Protein AF-A0A953NDB6-F1 (afdb_monomer_lite)

Foldseek 3Di:
DVVVVVVVVVVVVVVVVVVVVPPPPPDDDPDDDDDDDDDDDDPDPPDPDDPVRVVVVVVVVVLCVVQDDPVVDVVPDPPVVVVVVVVVVLVLVCLQPPVVVSVVVVVVVVPPPDDDDDDDDPPDPPPPPPPPDDPDPPPRDCVVVVVVSVVSVVVPPPPVNVVVVVVVLVVVQVVLLVLVVVLLCLQVVVLVVVCVVCVPDCLSPVCVVVLVVLSVVLVVCSVVPPRPPSVSSVVSLVVSVVVCVPRPLLVLLQVLLVQLVVVCCVPPVVQDLVVLVVQLVVCVVVPHDSNVSSNSSNLVSLLSLLLDPPRDLVPDRPDRSVQPNSDSDDLLVSLQVLLVVLCVVCVVLCVLQVNNVVLVVQLVVLVVVDSGNSSSSSSNSVSSSVVSQSVLLVVLVVLLVVLLVVCCVVCLQQHPQLNVQLVVLVVVDGSHDGSVSSVVSSVSSVVSSVQSNLQSVLQVLLVVLLVLLVVVLVVCVVVCVLLVVLSVQSVVLSVVLPPDPDPDDHSVSSNVSSVSSVVSSVVSVVVVVVSVVVVVD

Organism: NCBI:txid547987

Secondary structure (DSSP, 8-state):
-HHHHHHHHHHHHHHHHHHTSSTT--S--S------------------S-HHHHHHHHHHHHHHHTT--HHHHTTTS-HHHHHHHHHHHHHHHHHHS-HHHHHHHHHHHGGGS--------TTSTTTTTS------GGG--THHHHHHHHHHHHS---HHHHHHHHHHHHHHHHHHHHHHHHHHHHHHHHHHHHHHH-TT-HHHHTTHHHHHHHHHHHHHHHHTPPTT-HHHHHHHHHHHHHHIIIIIHHHHHHHHHHHHHHHHHHH-TTS--HHHHHHHHHHHHTT--HHHHHHHHHHHHHHHHHH-TT--TTSPPPPPGGGTTT--S-HHHHHHHHHHHHHHHHHHHHHHTT-HHHHHHHHHHHHHH-SSHHHHHHHHHHHHHHHHHHHHHHHHHHHHHHHHHHHHHTHHHHHHHHHHHHHHHHHH--TTS-HHHHHHHHHHHHHHHHHHHHHHHHHHHHHHHHHHHHHHHHHHHTTHHHHHHHHHHHHHHHHHHH---SSS--HHHHHHHHHHHHHHHHHHHHHHHHHHHHHH-

Radius of gyration: 44.34 Å; chains: 1; bounding box: 124×64×112 Å

Structure (mmCIF, N/CA/C/O backbone):
data_AF-A0A953NDB6-F1
#
_entry.id   AF-A0A953NDB6-F1
#
loop_
_atom_site.group_PDB
_atom_site.id
_atom_site.type_symbol
_atom_site.label_atom_id
_atom_site.label_alt_id
_atom_site.label_comp_id
_atom_site.label_asym_id
_atom_site.label_entity_id
_atom_site.label_seq_id
_atom_site.pdbx_PDB_ins_code
_atom_site.Cartn_x
_atom_site.Cartn_y
_atom_site.Cartn_z
_atom_site.occupancy
_atom_site.B_iso_or_equiv
_atom_site.auth_seq_id
_atom_site.auth_comp_id
_atom_site.auth_asym_id
_atom_site.auth_atom_id
_atom_site.pdbx_PDB_model_num
ATOM 1 N N . MET A 1 1 ? -42.119 -16.408 14.920 1.00 38.34 1 MET A N 1
ATOM 2 C CA . MET A 1 1 ? -40.650 -16.416 14.730 1.00 38.34 1 MET A CA 1
ATOM 3 C C . MET A 1 1 ? -40.195 -16.063 13.305 1.00 38.34 1 MET A C 1
ATOM 5 O O . MET A 1 1 ? -39.396 -15.146 13.161 1.00 38.34 1 MET A O 1
ATOM 9 N N . GLU A 1 2 ? -40.716 -16.663 12.226 1.00 24.97 2 GLU A N 1
ATOM 10 C CA . GLU A 1 2 ? -40.231 -16.367 10.853 1.00 24.97 2 GLU A CA 1
ATOM 11 C C . GLU A 1 2 ? -40.610 -14.960 10.313 1.00 24.97 2 GLU A C 1
ATOM 13 O O . GLU A 1 2 ? -39.849 -14.324 9.577 1.00 24.97 2 GLU A O 1
ATOM 18 N N . LYS A 1 3 ? -41.761 -14.411 10.734 1.00 27.83 3 LYS A N 1
ATOM 19 C CA . LYS A 1 3 ? -42.213 -13.051 10.361 1.00 27.83 3 LYS A CA 1
ATOM 20 C C . LYS A 1 3 ? -41.470 -11.921 11.096 1.00 27.83 3 LYS A C 1
ATOM 22 O O . LYS A 1 3 ? -41.339 -10.828 10.545 1.00 27.83 3 LYS A O 1
ATOM 27 N N . GLU A 1 4 ? -40.929 -12.172 12.289 1.00 29.59 4 GLU A N 1
ATOM 28 C CA . GLU A 1 4 ? -40.107 -11.196 13.028 1.00 29.59 4 GLU A CA 1
ATOM 29 C C . GLU A 1 4 ? -38.696 -11.076 12.452 1.00 29.59 4 GLU A C 1
ATOM 31 O O . GLU A 1 4 ? -38.188 -9.963 12.299 1.00 29.59 4 GLU A O 1
ATOM 36 N N . ASN A 1 5 ? -38.105 -12.192 12.013 1.00 34.34 5 ASN A N 1
ATOM 37 C CA . ASN A 1 5 ? -36.803 -12.178 11.344 1.00 34.34 5 ASN A CA 1
ATOM 38 C C . ASN A 1 5 ? -36.854 -11.487 9.968 1.00 34.34 5 ASN A C 1
ATOM 40 O O . ASN A 1 5 ? -35.923 -10.765 9.605 1.00 34.34 5 ASN A O 1
ATOM 44 N N . LYS A 1 6 ? -37.971 -11.597 9.228 1.00 32.41 6 LYS A N 1
ATOM 45 C CA . LYS A 1 6 ? -38.192 -10.829 7.983 1.00 32.41 6 LYS A CA 1
ATOM 46 C C . LYS A 1 6 ? -38.406 -9.324 8.238 1.00 32.41 6 LYS A C 1
ATOM 48 O O . LYS A 1 6 ? -37.964 -8.509 7.428 1.00 32.41 6 LYS A O 1
ATOM 53 N N . ARG A 1 7 ? -39.012 -8.927 9.370 1.00 30.64 7 ARG A N 1
ATOM 54 C CA . ARG A 1 7 ? -39.170 -7.509 9.769 1.00 30.64 7 ARG A CA 1
ATOM 55 C C . ARG A 1 7 ? -37.863 -6.870 10.263 1.00 30.64 7 ARG A C 1
ATOM 57 O O . ARG A 1 7 ? -37.619 -5.716 9.919 1.00 30.64 7 ARG A O 1
ATOM 64 N N . LYS A 1 8 ? -36.998 -7.600 10.983 1.00 34.91 8 LYS A N 1
ATOM 65 C CA . LYS A 1 8 ? -35.651 -7.118 11.365 1.00 34.91 8 LYS A CA 1
ATOM 66 C C . LYS A 1 8 ? -34.729 -6.948 10.149 1.00 34.91 8 LYS A C 1
ATOM 68 O O . LYS A 1 8 ? -34.120 -5.893 10.004 1.00 34.91 8 LYS A O 1
ATOM 73 N N . LYS A 1 9 ? -34.721 -7.902 9.206 1.00 33.19 9 LYS A N 1
ATOM 74 C CA . LYS A 1 9 ? -33.924 -7.801 7.964 1.00 33.19 9 LYS A CA 1
ATOM 75 C C . LYS A 1 9 ? -34.370 -6.655 7.037 1.00 33.19 9 LYS A C 1
ATOM 77 O O . LYS A 1 9 ? -33.523 -5.992 6.449 1.00 33.19 9 LYS A O 1
ATOM 82 N N . ARG A 1 10 ? -35.677 -6.351 6.955 1.00 31.62 10 ARG A N 1
ATOM 83 C CA . ARG A 1 10 ? -36.190 -5.196 6.181 1.00 31.62 10 ARG A CA 1
ATOM 84 C C . ARG A 1 10 ? -35.874 -3.834 6.814 1.00 31.62 10 ARG A C 1
ATOM 86 O O . ARG A 1 10 ? -35.678 -2.879 6.074 1.00 31.62 10 ARG A O 1
ATOM 93 N N . LYS A 1 11 ? -35.776 -3.736 8.147 1.00 30.70 11 LYS A N 1
ATOM 94 C CA . LYS A 1 11 ? -35.376 -2.493 8.839 1.00 30.70 11 LYS A CA 1
ATOM 95 C C . LYS A 1 11 ? -33.886 -2.167 8.662 1.00 30.70 11 LYS A C 1
ATOM 97 O O . LYS A 1 11 ? -33.550 -1.001 8.512 1.00 30.70 11 LYS A O 1
ATOM 102 N N . ILE A 1 12 ? -33.023 -3.183 8.593 1.00 35.09 12 ILE A N 1
ATOM 103 C CA . ILE A 1 12 ? -31.584 -3.013 8.320 1.00 35.09 12 ILE A CA 1
ATOM 104 C C . ILE A 1 12 ? -31.352 -2.606 6.852 1.00 35.09 12 ILE A C 1
ATOM 106 O O . ILE A 1 12 ? -30.600 -1.675 6.585 1.00 35.09 12 ILE A O 1
ATOM 110 N N . ALA A 1 13 ? -32.080 -3.208 5.903 1.00 30.12 13 ALA A N 1
ATOM 111 C CA . ALA A 1 13 ? -32.010 -2.826 4.488 1.00 30.12 13 ALA A CA 1
ATOM 112 C C . ALA A 1 13 ? -32.523 -1.393 4.211 1.00 30.12 13 ALA A C 1
ATOM 114 O O . ALA A 1 13 ? -31.949 -0.686 3.385 1.00 30.12 13 ALA A O 1
ATOM 115 N N . LEU A 1 14 ? -33.561 -0.931 4.925 1.00 27.41 14 LEU A N 1
ATOM 116 C CA . LEU A 1 14 ? -34.034 0.461 4.840 1.00 27.41 14 LEU A CA 1
ATOM 117 C C . LEU A 1 14 ? -33.092 1.463 5.529 1.00 27.41 14 LEU A C 1
ATOM 119 O O . LEU A 1 14 ? -32.990 2.595 5.065 1.00 27.41 14 LEU A O 1
ATOM 123 N N . GLY A 1 15 ? -32.374 1.058 6.584 1.00 31.06 15 GLY A N 1
ATOM 124 C CA . GLY A 1 15 ? -31.335 1.881 7.217 1.00 31.06 15 GLY A CA 1
ATOM 125 C C . GLY A 1 15 ? -30.129 2.133 6.304 1.00 31.06 15 GLY A C 1
ATOM 126 O O . GLY A 1 15 ? -29.592 3.236 6.286 1.00 31.06 15 GLY A O 1
ATOM 127 N N . ILE A 1 16 ? -29.764 1.150 5.475 1.00 32.59 16 ILE A N 1
ATOM 128 C CA . ILE A 1 16 ? -28.675 1.267 4.489 1.00 32.59 16 ILE A CA 1
ATOM 129 C C . ILE A 1 16 ? -29.092 2.145 3.291 1.00 32.59 16 ILE A C 1
ATOM 131 O O . ILE A 1 16 ? -28.295 2.947 2.812 1.00 32.59 16 ILE A O 1
ATOM 135 N N . LEU A 1 17 ? -30.356 2.078 2.853 1.00 28.00 17 LEU A N 1
ATOM 136 C CA . LEU A 1 17 ? -30.884 2.940 1.780 1.00 28.00 17 LEU A CA 1
ATOM 137 C C . LEU A 1 17 ? -31.090 4.405 2.208 1.00 28.00 17 LEU A C 1
ATOM 139 O O . LEU A 1 17 ? -30.916 5.301 1.387 1.00 28.00 17 LEU A O 1
ATOM 143 N N . LEU A 1 18 ? -31.398 4.675 3.482 1.00 27.11 18 LEU A N 1
ATOM 144 C CA . LEU A 1 18 ? -31.459 6.043 4.026 1.00 27.11 18 LEU A CA 1
ATOM 145 C C . LEU A 1 18 ? -30.066 6.636 4.304 1.00 27.11 18 LEU A C 1
ATOM 147 O O . LEU A 1 18 ? -29.884 7.844 4.162 1.00 27.11 18 LEU A O 1
ATOM 151 N N . GLY A 1 19 ? -29.065 5.797 4.598 1.00 27.72 19 GLY A N 1
ATOM 152 C CA . GLY A 1 19 ? -27.655 6.203 4.657 1.00 27.72 19 GLY A CA 1
ATOM 153 C C . GLY A 1 19 ? -27.080 6.659 3.307 1.00 27.72 19 GLY A C 1
ATOM 154 O O . GLY A 1 19 ? -26.157 7.469 3.276 1.00 27.72 19 GLY A O 1
ATOM 155 N N . LEU A 1 20 ? -27.670 6.219 2.189 1.00 29.00 20 LEU A N 1
ATOM 156 C CA . LEU A 1 20 ? -27.298 6.643 0.832 1.00 29.00 20 LEU A CA 1
ATOM 157 C C . LEU A 1 20 ? -27.888 8.006 0.416 1.00 29.00 20 LEU A C 1
ATOM 159 O O . LEU A 1 20 ? -27.455 8.559 -0.589 1.00 29.00 20 LEU A O 1
ATOM 163 N N . ALA A 1 21 ? -28.819 8.587 1.184 1.00 26.28 21 ALA A N 1
ATOM 164 C CA . ALA A 1 21 ? -29.426 9.889 0.873 1.00 26.28 21 ALA A CA 1
ATOM 165 C C . ALA A 1 21 ? -28.806 11.081 1.637 1.00 26.28 21 ALA A C 1
ATOM 167 O O . ALA A 1 21 ? -29.114 12.226 1.318 1.00 26.28 21 ALA A O 1
ATOM 168 N N . ILE A 1 22 ? -27.936 10.839 2.629 1.00 28.81 22 ILE A N 1
ATOM 169 C CA . ILE A 1 22 ? -27.403 11.889 3.528 1.00 28.81 22 ILE A CA 1
ATOM 170 C C . ILE A 1 22 ? -25.910 12.203 3.273 1.00 28.81 22 ILE A C 1
ATOM 172 O O . ILE A 1 22 ? -25.390 13.200 3.764 1.00 28.81 22 ILE A O 1
ATOM 176 N N . LEU A 1 23 ? -25.214 11.450 2.414 1.00 28.16 23 LEU A N 1
ATOM 177 C CA . LEU A 1 23 ? -23.788 11.673 2.100 1.00 28.16 23 LEU A CA 1
ATOM 178 C C . LEU A 1 23 ? -23.526 12.646 0.928 1.00 28.16 23 LEU A C 1
ATOM 180 O O . LEU A 1 23 ? -22.481 12.589 0.287 1.00 28.16 23 LEU A O 1
ATOM 184 N N . GLY A 1 24 ? -24.456 13.569 0.665 1.00 25.73 24 GLY A N 1
ATOM 185 C CA . GLY A 1 24 ? -24.317 14.618 -0.355 1.00 25.73 24 GLY A CA 1
ATOM 186 C C . GLY A 1 24 ? -23.826 15.983 0.152 1.00 25.73 24 GLY A C 1
ATOM 187 O O . GLY A 1 24 ? -23.678 16.893 -0.656 1.00 25.73 24 GLY A O 1
ATOM 188 N N . THR A 1 25 ? -23.585 16.173 1.456 1.00 27.81 25 THR A N 1
ATOM 189 C CA . THR A 1 25 ? -23.306 17.511 2.030 1.00 27.81 25 THR A CA 1
ATOM 190 C C . THR A 1 25 ? -22.173 17.541 3.059 1.00 27.81 25 THR A C 1
ATOM 192 O O . THR A 1 25 ? -22.262 18.242 4.062 1.00 27.81 25 THR A O 1
ATOM 195 N N . SER A 1 26 ? -21.085 16.804 2.834 1.00 24.72 26 SER A N 1
ATOM 196 C CA . SER A 1 26 ? -19.872 16.918 3.660 1.00 24.72 26 SER A CA 1
ATOM 197 C C . SER A 1 26 ? -18.630 17.217 2.821 1.00 24.72 26 SER A C 1
ATOM 199 O O . SER A 1 26 ? -17.622 16.520 2.889 1.00 24.72 26 SER A O 1
ATOM 201 N N . ALA A 1 27 ? -18.713 18.292 2.042 1.00 25.20 27 ALA A N 1
ATOM 202 C CA . ALA A 1 27 ? -17.580 19.173 1.800 1.00 25.20 27 ALA A CA 1
ATOM 203 C C . ALA A 1 27 ? -17.911 20.500 2.502 1.00 25.20 27 ALA A C 1
ATOM 205 O O . ALA A 1 27 ? -19.039 20.970 2.391 1.00 25.20 27 ALA A O 1
ATOM 206 N N . VAL A 1 28 ? -16.933 21.088 3.200 1.00 25.77 28 VAL A N 1
ATOM 207 C CA . VAL A 1 28 ? -17.012 22.335 3.996 1.00 25.77 28 VAL A CA 1
ATOM 208 C C . VAL A 1 28 ? -17.498 22.172 5.448 1.00 25.77 28 VAL A C 1
ATOM 210 O O . VAL A 1 28 ? -18.576 22.636 5.777 1.00 25.77 28 VAL A O 1
ATOM 213 N N . VAL A 1 29 ? -16.669 21.610 6.343 1.00 25.11 29 VAL A N 1
ATOM 214 C CA . VAL A 1 29 ? -16.473 22.147 7.717 1.00 25.11 29 VAL A CA 1
ATOM 215 C C . VAL A 1 29 ? -15.047 21.809 8.190 1.00 25.11 29 VAL A C 1
ATOM 217 O O . VAL A 1 29 ? -14.819 20.988 9.071 1.00 25.11 29 VAL A O 1
ATOM 220 N N . ALA A 1 30 ? -14.060 22.436 7.557 1.00 24.36 30 ALA A N 1
ATOM 221 C CA . ALA A 1 30 ? -12.743 22.673 8.140 1.00 24.36 30 ALA A CA 1
ATOM 222 C C . ALA A 1 30 ? -12.440 24.153 7.881 1.00 24.36 30 ALA A C 1
ATOM 224 O O . ALA A 1 30 ? -12.002 24.532 6.800 1.00 24.36 30 ALA A O 1
ATOM 225 N N . GLY A 1 31 ? -12.819 24.999 8.837 1.00 23.55 31 GLY A N 1
ATOM 226 C CA . GLY A 1 31 ? -12.724 26.454 8.751 1.00 23.55 31 GLY A CA 1
ATOM 227 C C . GLY A 1 31 ? -13.852 27.116 9.539 1.00 23.55 31 GLY A C 1
ATOM 228 O O . GLY A 1 31 ? -15.002 26.715 9.413 1.00 23.55 31 GLY A O 1
ATOM 229 N N . VAL A 1 32 ? -13.512 28.151 10.307 1.00 22.81 32 VAL A N 1
ATOM 230 C CA . VAL A 1 32 ? -14.380 28.963 11.183 1.00 22.81 32 VAL A CA 1
ATOM 231 C C . VAL A 1 32 ? -14.513 28.457 12.628 1.00 22.81 32 VAL A C 1
ATOM 233 O O . VAL A 1 32 ? -15.589 28.169 13.144 1.00 22.81 32 VAL A O 1
ATOM 236 N N . VAL A 1 33 ? -13.387 28.491 13.340 1.00 23.39 33 VAL A N 1
ATOM 237 C CA . VAL A 1 33 ? -13.370 29.155 14.652 1.00 23.39 33 VAL A CA 1
ATOM 238 C C . VAL A 1 33 ? -13.050 30.633 14.375 1.00 23.39 33 VAL A C 1
ATOM 240 O O . VAL A 1 33 ? -12.212 30.924 13.527 1.00 23.39 33 VAL A O 1
ATOM 243 N N . ILE A 1 34 ? -13.699 31.543 15.110 1.00 25.84 34 ILE A N 1
ATOM 244 C CA . ILE A 1 34 ? -13.543 33.015 15.113 1.00 25.84 34 ILE A CA 1
ATOM 245 C C . ILE A 1 34 ? -14.362 33.782 14.054 1.00 25.84 34 ILE A C 1
ATOM 247 O O . ILE A 1 34 ? -13.874 34.161 12.996 1.00 25.84 34 ILE A O 1
ATOM 251 N N . SER A 1 35 ? -15.594 34.154 14.420 1.00 23.34 35 SER A N 1
ATOM 252 C CA . SER A 1 35 ? -16.012 35.570 14.436 1.00 23.34 35 SER A CA 1
ATOM 253 C C . SER A 1 35 ? -17.308 35.746 15.229 1.00 23.34 35 SER A C 1
ATOM 255 O O . SER A 1 35 ? -18.392 35.321 14.841 1.00 23.34 35 SER A O 1
ATOM 257 N N . LYS A 1 36 ? -17.156 36.361 16.403 1.00 26.02 36 LYS A N 1
ATOM 258 C CA . LYS A 1 36 ? -18.227 36.860 17.264 1.00 26.02 36 LYS A CA 1
ATOM 259 C C . LYS A 1 36 ? -18.655 38.239 16.739 1.00 26.02 36 LYS A C 1
ATOM 261 O O . LYS A 1 36 ? -17.791 39.035 16.395 1.00 26.02 36 LYS A O 1
ATOM 266 N N . LYS A 1 37 ? -19.954 38.522 16.897 1.00 25.31 37 LYS A N 1
ATOM 267 C CA . LYS A 1 37 ? -20.664 39.822 16.933 1.00 25.31 37 LYS A CA 1
ATOM 268 C C . LYS A 1 37 ? -21.312 40.376 15.649 1.00 25.31 37 LYS A C 1
ATOM 270 O O . LYS A 1 37 ? -20.658 40.691 14.671 1.00 25.31 37 LYS A O 1
ATOM 275 N N . GLN A 1 38 ? -22.600 40.680 15.875 1.00 23.41 38 GLN A N 1
ATOM 276 C CA . GLN A 1 38 ? -23.483 41.703 15.295 1.00 23.41 38 GLN A CA 1
ATOM 277 C C . GLN A 1 38 ? -24.269 41.371 14.018 1.00 23.41 38 GLN A C 1
ATOM 279 O O . GLN A 1 38 ? -23.718 41.193 12.944 1.00 23.41 38 GLN A O 1
ATOM 284 N N . GLY A 1 39 ? -25.603 41.410 14.162 1.00 23.02 39 GLY A N 1
ATOM 285 C CA . GLY A 1 39 ? -26.547 41.554 13.052 1.00 23.02 39 GLY A CA 1
ATOM 286 C C . GLY A 1 39 ? -27.911 40.910 13.302 1.00 23.02 39 GLY A C 1
ATOM 287 O O . GLY A 1 39 ? -28.136 39.776 12.902 1.00 23.02 39 GLY A O 1
ATOM 288 N N . LYS A 1 40 ? -28.834 41.639 13.947 1.00 29.45 40 LYS A N 1
ATOM 289 C CA . LYS A 1 40 ? -30.275 41.333 13.977 1.00 29.45 40 LYS A CA 1
ATOM 290 C C . LYS A 1 40 ? -30.812 41.051 12.565 1.00 29.45 40 LYS A C 1
ATOM 292 O O . LYS A 1 40 ? -30.564 41.850 11.665 1.00 29.45 40 LYS A O 1
ATOM 297 N N . LYS A 1 41 ? -31.697 40.059 12.441 1.00 25.75 41 LYS A N 1
ATOM 298 C CA . LYS A 1 41 ? -33.009 40.247 11.801 1.00 25.75 41 LYS A CA 1
ATOM 299 C C . LYS A 1 41 ? -34.007 39.228 12.343 1.00 25.75 41 LYS A C 1
ATOM 301 O O . LYS A 1 41 ? -33.902 38.028 12.112 1.00 25.75 41 LYS A O 1
ATOM 306 N N . GLU A 1 42 ? -34.926 39.779 13.126 1.00 27.47 42 GLU A N 1
ATOM 307 C CA . GLU A 1 42 ? -36.175 39.191 13.582 1.00 27.47 42 GLU A CA 1
ATOM 308 C C . GLU A 1 42 ? -36.993 38.717 12.369 1.00 27.47 42 GLU A C 1
ATOM 310 O O . GLU A 1 42 ? -37.217 39.479 11.429 1.00 27.47 42 GLU A O 1
ATOM 315 N N . ALA A 1 43 ? -37.456 37.468 12.402 1.00 25.50 43 ALA A N 1
ATOM 316 C CA . ALA A 1 43 ? -38.691 37.082 11.738 1.00 25.50 43 ALA A CA 1
ATOM 317 C C . ALA A 1 43 ? -39.740 36.973 12.848 1.00 25.50 43 ALA A C 1
ATOM 319 O O . ALA A 1 43 ? -39.630 36.135 13.740 1.00 25.50 43 ALA A O 1
ATOM 320 N N . GLU A 1 44 ? -40.674 37.916 12.822 1.00 27.34 44 GLU A N 1
ATOM 321 C CA . GLU A 1 44 ? -41.717 38.181 13.806 1.00 27.34 44 GLU A CA 1
ATOM 322 C C . GLU A 1 44 ? -42.529 36.926 14.179 1.00 27.34 44 GLU A C 1
ATOM 324 O O . GLU A 1 44 ? -43.463 36.526 13.482 1.00 27.34 44 GLU A O 1
ATOM 329 N N . GLU A 1 45 ? -42.252 36.352 15.351 1.00 27.53 45 GLU A N 1
ATOM 330 C CA . GLU A 1 45 ? -43.313 35.759 16.160 1.00 27.53 45 GLU A CA 1
ATOM 331 C C . GLU A 1 45 ? -44.123 36.921 16.744 1.00 27.53 45 GLU A C 1
ATOM 333 O O . GLU A 1 45 ? -43.646 37.645 17.617 1.00 27.53 45 GLU A O 1
ATOM 338 N N . LYS A 1 46 ? -45.354 37.126 16.265 1.00 29.58 46 LYS A N 1
ATOM 339 C CA . LYS A 1 46 ? -46.313 37.997 16.954 1.00 29.58 46 LYS A CA 1
ATOM 340 C C . LYS A 1 46 ? -46.546 37.442 18.363 1.00 29.58 46 LYS A C 1
ATOM 342 O O . LYS A 1 46 ? -47.266 36.460 18.543 1.00 29.58 46 LYS A O 1
ATOM 347 N N . GLU A 1 47 ? -45.908 38.068 19.348 1.00 32.16 47 GLU A N 1
ATOM 348 C CA . GLU A 1 47 ? -46.096 37.811 20.772 1.00 32.16 47 GLU A CA 1
ATOM 349 C C . GLU A 1 47 ? -47.547 38.098 21.169 1.00 32.16 47 GLU A C 1
ATOM 351 O O . GLU A 1 47 ? -47.994 39.240 21.199 1.00 32.16 47 GLU A O 1
ATOM 356 N N . LEU A 1 48 ? -48.284 37.040 21.502 1.00 37.19 48 LEU A N 1
ATOM 357 C CA . LEU A 1 48 ? -49.663 37.101 22.000 1.00 37.19 48 LEU A CA 1
ATOM 358 C C . LEU A 1 48 ? -49.748 37.029 23.536 1.00 37.19 48 LEU A C 1
ATOM 360 O O . LEU A 1 48 ? -50.773 36.630 24.074 1.00 37.19 48 LEU A O 1
ATOM 364 N N . THR A 1 49 ? -48.683 37.381 24.262 1.00 40.75 49 THR A N 1
ATOM 365 C CA . THR A 1 49 ? -48.673 37.324 25.737 1.00 40.75 49 THR A CA 1
ATOM 366 C C . THR A 1 49 ? -47.788 38.409 26.339 1.00 40.75 49 THR A C 1
ATOM 368 O O . THR A 1 49 ? -46.604 38.491 26.006 1.00 40.75 49 THR A O 1
ATOM 371 N N . THR A 1 50 ? -48.342 39.186 27.266 1.00 42.50 50 THR A N 1
ATOM 372 C CA . THR A 1 50 ? -47.638 40.178 28.089 1.00 42.50 50 THR A CA 1
ATOM 373 C C . THR A 1 50 ? -46.585 39.520 29.004 1.00 42.50 50 THR A C 1
ATOM 375 O O . THR A 1 50 ? -46.681 38.329 29.316 1.00 42.50 50 THR A O 1
ATOM 378 N N . PRO A 1 51 ? -45.572 40.265 29.492 1.00 40.09 51 PRO A N 1
ATOM 379 C CA . PRO A 1 51 ? -44.517 39.718 30.354 1.00 40.09 51 PRO A CA 1
ATOM 380 C C . PRO A 1 51 ? -45.042 38.995 31.604 1.00 40.09 51 PRO A C 1
ATOM 382 O O . PRO A 1 51 ? -44.567 37.907 31.923 1.00 40.09 51 PRO A O 1
ATOM 385 N N . LYS A 1 52 ? -46.093 39.529 32.245 1.00 40.19 52 LYS A N 1
ATOM 386 C CA . LYS A 1 52 ? -46.759 38.893 33.397 1.00 40.19 52 LYS A CA 1
ATOM 387 C C . LYS A 1 52 ? -47.446 37.571 33.036 1.00 40.19 52 LYS A C 1
ATOM 389 O O . LYS A 1 52 ? -47.460 36.648 33.844 1.00 40.19 52 LYS A O 1
ATOM 394 N N . GLU A 1 53 ? -47.983 37.449 31.822 1.00 41.84 53 GLU A N 1
ATOM 395 C CA . GLU A 1 53 ? -48.588 36.204 31.330 1.00 41.84 53 GLU A CA 1
ATOM 396 C C . GLU A 1 53 ? -47.524 35.150 31.023 1.00 41.84 53 GLU A C 1
ATOM 398 O O . GLU A 1 53 ? -47.720 33.982 31.345 1.00 41.84 53 GLU A O 1
ATOM 403 N N . LYS A 1 54 ? -46.362 35.541 30.483 1.00 44.34 54 LYS A N 1
ATOM 404 C CA . LYS A 1 54 ? -45.224 34.619 30.325 1.00 44.34 54 LYS A CA 1
ATOM 405 C C . LYS A 1 54 ? -44.709 34.119 31.671 1.00 44.34 54 LYS A C 1
ATOM 407 O O . LYS A 1 54 ? -44.345 32.950 31.776 1.00 44.34 54 LYS A O 1
ATOM 412 N N . GLU A 1 55 ? -44.709 34.973 32.687 1.00 44.78 55 GLU A N 1
ATOM 413 C CA . GLU A 1 55 ? -44.232 34.649 34.031 1.00 44.78 55 GLU A CA 1
ATOM 414 C C . GLU A 1 55 ? -45.188 33.695 34.765 1.00 44.78 55 GLU A C 1
ATOM 416 O O . GLU A 1 55 ? -44.755 32.642 35.232 1.00 44.78 55 GLU A O 1
ATOM 421 N N . ALA A 1 56 ? -46.500 33.962 34.737 1.00 44.06 56 ALA A N 1
ATOM 422 C CA . ALA A 1 56 ? -47.514 33.060 35.293 1.00 44.06 56 ALA A CA 1
ATOM 423 C C . ALA A 1 56 ? -47.568 31.709 34.552 1.00 44.06 56 ALA A C 1
ATOM 425 O O . ALA A 1 56 ? -47.686 30.650 35.167 1.00 44.06 56 ALA A O 1
ATOM 426 N N . LEU A 1 57 ? -47.433 31.715 33.222 1.00 46.00 57 LEU A N 1
ATOM 427 C CA . LEU A 1 57 ? -47.469 30.504 32.395 1.00 46.00 57 LEU A CA 1
ATOM 428 C C . LEU A 1 57 ? -46.179 29.682 32.544 1.00 46.00 57 LEU A C 1
ATOM 430 O O . LEU A 1 57 ? -46.221 28.453 32.461 1.00 46.00 57 LEU A O 1
ATOM 434 N N . LYS A 1 58 ? -45.047 30.337 32.826 1.00 48.62 58 LYS A N 1
ATOM 435 C CA . LYS A 1 58 ? -43.797 29.689 33.239 1.00 48.62 58 LYS A CA 1
ATOM 436 C C . LYS A 1 58 ? -43.932 29.080 34.633 1.00 48.62 58 LYS A C 1
ATOM 438 O O . LYS A 1 58 ? -43.631 27.906 34.788 1.00 48.62 58 LYS A O 1
ATOM 443 N N . GLU A 1 59 ? -44.489 29.801 35.604 1.00 46.94 59 GLU A N 1
ATOM 444 C CA . GLU A 1 59 ? -44.693 29.283 36.963 1.00 46.94 59 GLU A CA 1
ATOM 445 C C . GLU A 1 59 ? -45.659 28.081 36.991 1.00 46.94 59 GLU A C 1
ATOM 447 O O . GLU A 1 59 ? -45.408 27.089 37.680 1.00 46.94 59 GLU A O 1
ATOM 452 N N . ILE A 1 60 ? -46.731 28.117 36.189 1.00 47.59 60 ILE A N 1
ATOM 453 C CA . ILE A 1 60 ? -47.667 26.995 36.013 1.00 47.59 60 ILE A CA 1
ATOM 454 C C . ILE A 1 60 ? -46.975 25.815 35.318 1.00 47.59 60 ILE A C 1
ATOM 456 O O . ILE A 1 60 ? -47.095 24.684 35.786 1.00 47.59 60 ILE A O 1
ATOM 460 N N . LYS A 1 61 ? -46.206 26.050 34.244 1.00 49.25 61 LYS A N 1
ATOM 461 C CA . LYS A 1 61 ? -45.439 24.991 33.563 1.00 49.25 61 LYS A CA 1
ATOM 462 C C . LYS A 1 61 ? -44.383 24.363 34.462 1.00 49.25 61 LYS A C 1
ATOM 464 O O . LYS A 1 61 ? -44.239 23.146 34.434 1.00 49.25 61 LYS A O 1
ATOM 469 N N . ASP A 1 62 ? -43.687 25.157 35.264 1.00 48.62 62 ASP A N 1
ATOM 470 C CA . ASP A 1 62 ? -42.647 24.685 36.177 1.00 48.62 62 ASP A CA 1
ATOM 471 C C . ASP A 1 62 ? -43.255 23.889 37.340 1.00 48.62 62 ASP A C 1
ATOM 473 O O . ASP A 1 62 ? -42.705 22.864 37.746 1.00 48.62 62 ASP A O 1
ATOM 477 N N . LYS A 1 63 ? -44.436 24.288 37.834 1.00 47.59 63 LYS A N 1
ATOM 478 C CA . LYS A 1 63 ? -45.201 23.497 38.810 1.00 47.59 63 LYS A CA 1
ATOM 479 C C . LYS A 1 63 ? -45.740 22.198 38.202 1.00 47.59 63 LYS A C 1
ATOM 481 O O . LYS A 1 63 ? -45.662 21.173 38.868 1.00 47.59 63 LYS A O 1
ATOM 486 N N . ILE A 1 64 ? -46.203 22.202 36.947 1.00 44.78 64 ILE A N 1
ATOM 487 C CA . ILE A 1 64 ? -46.635 20.984 36.236 1.00 44.78 64 ILE A CA 1
ATOM 488 C C . ILE A 1 64 ? -45.444 20.048 35.977 1.00 44.78 64 ILE A C 1
ATOM 490 O O . ILE A 1 64 ? -45.553 18.863 36.262 1.00 44.78 64 ILE A O 1
ATOM 494 N N . LYS A 1 65 ? -44.283 20.556 35.537 1.00 46.34 65 LYS A N 1
ATOM 495 C CA . LYS A 1 65 ? -43.057 19.759 35.316 1.00 46.34 65 LYS A CA 1
ATOM 496 C C . LYS A 1 65 ? -42.509 19.114 36.589 1.00 46.34 65 LYS A C 1
ATOM 498 O O . LYS A 1 65 ? -41.912 18.049 36.523 1.00 46.34 65 LYS A O 1
ATOM 503 N N . LYS A 1 66 ? -42.700 19.750 37.750 1.00 47.03 66 LYS A N 1
ATOM 504 C CA . LYS A 1 66 ? -42.337 19.168 39.055 1.00 47.03 66 LYS A CA 1
ATOM 505 C C . LYS A 1 66 ? -43.253 18.014 39.481 1.00 47.03 66 LYS A C 1
ATOM 507 O O . LYS A 1 66 ? -42.902 17.293 40.407 1.00 47.03 66 LYS A O 1
ATOM 512 N N . ILE A 1 67 ? -44.420 17.876 38.852 1.00 41.81 67 ILE A N 1
ATOM 513 C CA . ILE A 1 67 ? -45.481 16.935 39.238 1.00 41.81 67 ILE A CA 1
ATOM 514 C C . ILE A 1 67 ? -45.679 15.837 38.180 1.00 41.81 67 ILE A C 1
ATOM 516 O O . ILE A 1 67 ? -46.045 14.719 38.526 1.00 41.81 67 ILE A O 1
ATOM 520 N N . TYR A 1 68 ? -45.432 16.145 36.908 1.00 40.88 68 TYR A N 1
ATOM 521 C CA . TYR A 1 68 ? -45.669 15.277 35.761 1.00 40.88 68 TYR A CA 1
ATOM 522 C C . TYR A 1 68 ? -44.451 15.318 34.835 1.00 40.88 68 TYR A C 1
ATOM 524 O O . TYR A 1 68 ? -44.125 16.371 34.274 1.00 40.88 68 TYR A O 1
ATOM 532 N N . ASP A 1 69 ? -43.797 14.168 34.675 1.00 47.72 69 ASP A N 1
ATOM 533 C CA . ASP A 1 69 ? -42.724 13.980 33.704 1.00 47.72 69 ASP A CA 1
ATOM 534 C C . ASP A 1 69 ? -43.265 13.139 32.532 1.00 47.72 69 ASP A C 1
ATOM 536 O O . ASP A 1 69 ? -43.450 11.927 32.665 1.00 47.72 69 ASP A O 1
ATOM 540 N N . PRO A 1 70 ? -43.557 13.762 31.376 1.00 45.00 70 PRO A N 1
ATOM 541 C CA . PRO A 1 70 ? -44.177 13.086 30.241 1.00 45.00 70 PRO A CA 1
ATOM 542 C C . PRO A 1 70 ? -43.334 11.963 29.630 1.00 45.00 70 PRO A C 1
ATOM 544 O O . PRO A 1 70 ? -43.898 11.167 28.874 1.00 45.00 70 PRO A O 1
ATOM 547 N N . GLU A 1 71 ? -42.023 11.914 29.889 1.00 43.84 71 GLU A N 1
ATOM 548 C CA . GLU A 1 71 ? -41.175 10.802 29.443 1.00 43.84 71 GLU A CA 1
ATOM 549 C C . GLU A 1 71 ? -41.306 9.590 30.371 1.00 43.84 71 GLU A C 1
ATOM 551 O O . GLU A 1 71 ? -41.332 8.463 29.887 1.00 43.84 71 GLU A O 1
ATOM 556 N N . VAL A 1 72 ? -41.529 9.816 31.670 1.00 42.97 72 VAL A N 1
ATOM 557 C CA . VAL A 1 72 ? -41.744 8.760 32.676 1.00 42.97 72 VAL A CA 1
ATOM 558 C C . VAL A 1 72 ? -43.184 8.226 32.640 1.00 42.97 72 VAL A C 1
ATOM 560 O O . VAL A 1 72 ? -43.415 7.026 32.769 1.00 42.97 72 VAL A O 1
ATOM 563 N N . ASP A 1 73 ? -44.178 9.088 32.409 1.00 40.28 73 ASP A N 1
ATOM 564 C CA . ASP A 1 73 ? -45.597 8.704 32.447 1.00 40.28 73 ASP A CA 1
ATOM 565 C C . ASP A 1 73 ? -46.071 7.887 31.228 1.00 40.28 73 ASP A C 1
ATOM 567 O O . ASP A 1 73 ? -47.092 7.204 31.319 1.00 40.28 73 ASP A O 1
ATOM 571 N N . LYS A 1 74 ? -45.341 7.910 30.099 1.00 44.88 74 LYS A N 1
ATOM 572 C CA . LYS A 1 74 ? -45.656 7.112 28.893 1.00 44.88 74 LYS A CA 1
ATOM 573 C C . LYS A 1 74 ? -45.416 5.610 29.055 1.00 44.88 74 LYS A C 1
ATOM 575 O O . LYS A 1 74 ? -45.985 4.844 28.282 1.00 44.88 74 LYS A O 1
ATOM 580 N N . GLU A 1 75 ? -44.599 5.199 30.022 1.00 41.31 75 GLU A N 1
ATOM 581 C CA . GLU A 1 75 ? -44.208 3.793 30.205 1.00 41.31 75 GLU A CA 1
ATOM 582 C C . GLU A 1 75 ? -44.892 3.113 31.407 1.00 41.31 75 GLU A C 1
ATOM 584 O O . GLU A 1 75 ? -44.792 1.899 31.550 1.00 41.31 75 GLU A O 1
ATOM 589 N N . VAL A 1 76 ? -45.622 3.859 32.252 1.00 38.22 76 VAL A N 1
ATOM 590 C CA . VAL A 1 76 ? -46.140 3.350 33.545 1.00 38.22 76 VAL A CA 1
ATOM 591 C C . VAL A 1 76 ? -47.676 3.339 33.644 1.00 38.22 76 VAL A C 1
ATOM 593 O O . VAL A 1 76 ? -48.237 2.600 34.450 1.00 38.22 76 VAL A O 1
ATOM 596 N N . LYS A 1 77 ? -48.396 4.116 32.826 1.00 42.44 77 LYS A N 1
ATOM 597 C CA . LYS A 1 77 ? -49.866 4.246 32.886 1.00 42.44 77 LYS A CA 1
ATOM 598 C C . LYS A 1 77 ? -50.498 3.776 31.577 1.00 42.44 77 LYS A C 1
ATOM 600 O O . LYS A 1 77 ? -49.945 4.027 30.510 1.00 42.44 77 LYS A O 1
ATOM 605 N N . ASN A 1 78 ? -51.658 3.110 31.625 1.00 42.97 78 ASN A N 1
ATOM 606 C CA . ASN A 1 78 ? -52.336 2.736 30.377 1.00 42.97 78 ASN A CA 1
ATOM 607 C C . ASN A 1 78 ? -52.781 4.003 29.616 1.00 42.97 78 ASN A C 1
ATOM 609 O O . ASN A 1 78 ? -52.942 5.074 30.212 1.00 42.97 78 ASN A O 1
ATOM 613 N N . GLU A 1 79 ? -52.994 3.894 28.303 1.00 42.47 79 GLU A N 1
ATOM 614 C CA . GLU A 1 79 ? -53.367 5.044 27.466 1.00 42.47 79 GLU A CA 1
ATOM 615 C C . GLU A 1 79 ? -54.582 5.811 28.007 1.00 42.47 79 GLU A C 1
ATOM 617 O O . GLU A 1 79 ? -54.608 7.037 27.910 1.00 42.47 79 GLU A O 1
ATOM 622 N N . ASN A 1 80 ? -55.537 5.128 28.649 1.00 43.62 80 ASN A N 1
ATOM 623 C CA . ASN A 1 80 ? -56.711 5.756 29.252 1.00 43.62 80 ASN A CA 1
ATOM 624 C C . ASN A 1 80 ? -56.357 6.585 30.491 1.00 43.62 80 ASN A C 1
ATOM 626 O O . ASN A 1 80 ? -56.882 7.677 30.623 1.00 43.62 80 ASN A O 1
ATOM 630 N N . GLN A 1 81 ? -55.438 6.150 31.356 1.00 45.22 81 GLN A N 1
ATOM 631 C CA . GLN A 1 81 ? -54.992 6.919 32.529 1.00 45.22 81 GLN A CA 1
ATOM 632 C C . GLN A 1 81 ? -54.138 8.135 32.141 1.00 45.22 81 GLN A C 1
ATOM 634 O O . GLN A 1 81 ? -54.265 9.202 32.742 1.00 45.22 81 GLN A O 1
ATOM 639 N N . ILE A 1 82 ? -53.293 8.001 31.113 1.00 45.06 82 ILE A N 1
ATOM 640 C CA . ILE A 1 82 ? -52.538 9.130 30.541 1.00 45.06 82 ILE A CA 1
ATOM 641 C C . ILE A 1 82 ? -53.500 10.124 29.889 1.00 45.06 82 ILE A C 1
ATOM 643 O O . ILE A 1 82 ? -53.324 11.335 30.024 1.00 45.06 82 ILE A O 1
ATOM 647 N N . LYS A 1 83 ? -54.514 9.617 29.183 1.00 48.28 83 LYS A N 1
ATOM 648 C CA . LYS A 1 83 ? -55.570 10.423 28.576 1.00 48.28 83 LYS A CA 1
ATOM 649 C C . LYS A 1 83 ? -56.390 11.148 29.639 1.00 48.28 83 LYS A C 1
ATOM 651 O O . LYS A 1 83 ? -56.571 12.343 29.490 1.00 48.28 83 LYS A O 1
ATOM 656 N N . ASP A 1 84 ? -56.750 10.493 30.738 1.00 48.94 84 ASP A N 1
ATOM 657 C CA . ASP A 1 84 ? -57.519 11.079 31.843 1.00 48.94 84 ASP A CA 1
ATOM 658 C C . ASP A 1 84 ? -56.742 12.196 32.563 1.00 48.94 84 ASP A C 1
ATOM 660 O O . ASP A 1 84 ? -57.283 13.253 32.880 1.00 48.94 84 ASP A O 1
ATOM 664 N N . ILE A 1 85 ? -55.437 11.997 32.786 1.00 49.56 85 ILE A N 1
ATOM 665 C CA . ILE A 1 85 ? -54.551 13.019 33.366 1.00 49.56 85 ILE A CA 1
ATOM 666 C C . ILE A 1 85 ? -54.363 14.183 32.390 1.00 49.56 85 ILE A C 1
ATOM 668 O O . ILE A 1 85 ? -54.431 15.340 32.802 1.00 49.56 85 ILE A O 1
ATOM 672 N N . LYS A 1 86 ? -54.155 13.903 31.097 1.00 51.03 86 LYS A N 1
ATOM 673 C CA . LYS A 1 86 ? -54.054 14.944 30.065 1.00 51.03 86 LYS A CA 1
ATOM 674 C C . LYS A 1 86 ? -55.359 15.705 29.888 1.00 51.03 86 LYS A C 1
ATOM 676 O O . LYS A 1 86 ? -55.303 16.915 29.753 1.00 51.03 86 LYS A O 1
ATOM 681 N N . GLU A 1 87 ? -56.504 15.034 29.930 1.00 52.72 87 GLU A N 1
ATOM 682 C CA . GLU A 1 87 ? -57.826 15.654 29.840 1.00 52.72 87 GLU A CA 1
ATOM 683 C C . GLU A 1 87 ? -58.096 16.528 31.062 1.00 52.72 87 GLU A C 1
ATOM 685 O O . GLU A 1 87 ? -58.493 17.670 30.882 1.00 52.72 87 GLU A O 1
ATOM 690 N N . LYS A 1 88 ? -57.750 16.085 32.277 1.00 50.12 88 LYS A N 1
ATOM 691 C CA . LYS A 1 88 ? -57.837 16.915 33.493 1.00 50.12 88 LYS A CA 1
ATOM 692 C C . LYS A 1 88 ? -56.893 18.121 33.456 1.00 50.12 88 LYS A C 1
ATOM 694 O O . LYS A 1 88 ? -57.261 19.201 33.908 1.00 50.12 88 LYS A O 1
ATOM 699 N N . ILE A 1 89 ? -55.684 17.969 32.911 1.00 49.97 89 ILE A N 1
ATOM 700 C CA . ILE A 1 89 ? -54.746 19.088 32.710 1.00 49.97 89 ILE A CA 1
ATOM 701 C C . ILE A 1 89 ? -55.275 20.050 31.635 1.00 49.97 89 ILE A C 1
ATOM 703 O O . ILE A 1 89 ? -55.237 21.261 31.834 1.00 49.97 89 ILE A O 1
ATOM 707 N N . ASP A 1 90 ? -55.788 19.532 30.520 1.00 49.25 90 ASP A N 1
ATOM 708 C CA . ASP A 1 90 ? -56.349 20.317 29.418 1.00 49.25 90 ASP A CA 1
ATOM 709 C C . ASP A 1 90 ? -57.640 21.043 29.836 1.00 49.25 90 ASP A C 1
ATOM 711 O O . ASP A 1 90 ? -57.849 22.185 29.437 1.00 49.25 90 ASP A O 1
ATOM 715 N N . GLU A 1 91 ? -58.475 20.430 30.676 1.00 50.69 91 GLU A N 1
ATOM 716 C CA . GLU A 1 91 ? -59.694 21.012 31.248 1.00 50.69 91 GLU A CA 1
ATOM 717 C C . GLU A 1 91 ? -59.349 22.190 32.171 1.00 50.69 91 GLU A C 1
ATOM 719 O O . GLU A 1 91 ? -59.867 23.291 31.978 1.00 50.69 91 GLU A O 1
ATOM 724 N N . VAL A 1 92 ? -58.360 22.008 33.058 1.00 47.41 92 VAL A N 1
ATOM 725 C CA . VAL A 1 92 ? -57.795 23.072 33.908 1.00 47.41 92 VAL A CA 1
ATOM 726 C C . VAL A 1 92 ? -57.185 24.199 33.071 1.00 47.41 92 VAL A C 1
ATOM 728 O O . VAL A 1 92 ? -57.359 25.373 33.390 1.00 47.41 92 VAL A O 1
ATOM 731 N N . LEU A 1 93 ? -56.489 23.879 31.977 1.00 44.62 93 LEU A N 1
ATOM 732 C CA . LEU A 1 93 ? -55.938 24.891 31.073 1.00 44.62 93 LEU A CA 1
ATOM 733 C C . LEU A 1 93 ? -57.027 25.602 30.247 1.00 44.62 93 LEU A C 1
ATOM 735 O O . LEU A 1 93 ? -56.831 26.766 29.899 1.00 44.62 93 LEU A O 1
ATOM 739 N N . SER A 1 94 ? -58.162 24.954 29.961 1.00 42.84 94 SER A N 1
ATOM 740 C CA . SER A 1 94 ? -59.301 25.546 29.233 1.00 42.84 94 SER A CA 1
ATOM 741 C C . SER A 1 94 ? -60.207 26.427 30.104 1.00 42.84 94 SER A C 1
ATOM 743 O O . SER A 1 94 ? -60.878 27.319 29.584 1.00 42.84 94 SER A O 1
ATOM 745 N N . ASP A 1 95 ? -60.201 26.202 31.419 1.00 42.22 95 ASP A N 1
ATOM 746 C CA . ASP A 1 95 ? -60.850 27.076 32.402 1.00 42.22 95 ASP A CA 1
ATOM 747 C C . ASP A 1 95 ? -59.997 28.323 32.701 1.00 42.22 95 ASP A C 1
ATOM 749 O O . ASP A 1 95 ? -60.531 29.383 33.024 1.00 42.22 95 ASP A O 1
ATOM 753 N N . VAL A 1 96 ? -58.668 28.227 32.547 1.00 39.50 96 VAL A N 1
ATOM 754 C CA . VAL A 1 96 ? -57.719 29.342 32.743 1.00 39.50 96 VAL A CA 1
ATOM 755 C C . VAL A 1 96 ? -57.541 30.192 31.476 1.00 39.50 96 VAL A C 1
ATOM 757 O O . VAL A 1 96 ? -57.354 31.405 31.572 1.00 39.50 96 VAL A O 1
ATOM 760 N N . PHE A 1 97 ? -57.628 29.594 30.284 1.00 37.50 97 PHE A N 1
ATOM 761 C CA . PHE A 1 97 ? -57.544 30.292 28.997 1.00 37.50 97 PHE A CA 1
ATOM 762 C C . PHE A 1 97 ? -58.819 30.050 28.195 1.00 37.50 97 PHE A C 1
ATOM 764 O O . PHE A 1 97 ? -59.162 28.900 27.948 1.00 37.50 97 PHE A O 1
ATOM 771 N N . SER A 1 98 ? -59.498 31.121 27.754 1.00 46.50 98 SER A N 1
ATOM 772 C CA . SER A 1 98 ? -60.804 31.017 27.080 1.00 46.50 98 SER A CA 1
ATOM 773 C C . SER A 1 98 ? -60.842 29.877 26.045 1.00 46.50 98 SER A C 1
ATOM 775 O O . SER A 1 98 ? -59.939 29.750 25.210 1.00 46.50 98 SER A O 1
ATOM 777 N N . LYS A 1 99 ? -61.902 29.050 26.089 1.00 40.31 99 LYS A N 1
ATOM 778 C CA . LYS A 1 99 ? -62.087 27.824 25.274 1.00 40.31 99 LYS A CA 1
ATOM 779 C C . LYS A 1 99 ? -61.724 27.978 23.785 1.00 40.31 99 LYS A C 1
ATOM 781 O O . LYS A 1 99 ? -61.321 27.008 23.141 1.00 40.31 99 LYS A O 1
ATOM 786 N N . LYS A 1 100 ? -61.828 29.195 23.241 1.00 37.12 100 LYS A N 1
ATOM 787 C CA . LYS A 1 100 ? -61.509 29.558 21.851 1.00 37.12 100 LYS A CA 1
ATOM 788 C C . LYS A 1 100 ? -60.008 29.470 21.520 1.00 37.12 100 LYS A C 1
ATOM 790 O O . LYS A 1 100 ? -59.655 28.978 20.450 1.00 37.12 100 LYS A O 1
ATOM 795 N N . TRP A 1 101 ? -59.122 29.876 22.435 1.00 38.94 101 TRP A N 1
ATOM 796 C CA . TRP A 1 101 ? -57.665 29.840 22.225 1.00 38.94 101 TRP A CA 1
ATOM 797 C C . TRP A 1 101 ? -57.121 28.402 22.247 1.00 38.94 101 TRP A C 1
ATOM 799 O O . TRP A 1 101 ? -56.232 28.034 21.476 1.00 38.94 101 TRP A O 1
ATOM 809 N N . PHE A 1 102 ? -57.721 27.551 23.083 1.00 38.12 102 PHE A N 1
ATOM 810 C CA . PHE A 1 102 ? -57.332 26.148 23.217 1.00 38.12 102 PHE A CA 1
ATOM 811 C C . PHE A 1 102 ? -57.721 25.309 21.986 1.00 38.12 102 PHE A C 1
ATOM 813 O O . PHE A 1 102 ? -56.919 24.508 21.496 1.00 38.12 102 PHE A O 1
ATOM 820 N N . TRP A 1 103 ? -58.907 25.552 21.415 1.00 37.75 103 TRP A N 1
ATOM 821 C CA . TRP A 1 103 ? -59.355 24.905 20.173 1.00 37.75 103 TRP A CA 1
ATOM 822 C C . TRP A 1 103 ? -58.457 25.235 18.972 1.00 37.75 103 TRP A C 1
ATOM 824 O O . TRP A 1 103 ? -58.124 24.350 18.179 1.00 37.75 103 TRP A O 1
ATOM 834 N N . TRP A 1 104 ? -57.985 26.481 18.873 1.00 37.50 104 TRP A N 1
ATOM 835 C CA . TRP A 1 104 ? -57.068 26.909 17.812 1.00 37.50 104 TRP A CA 1
ATOM 836 C C . TRP A 1 104 ? -55.709 26.184 17.877 1.00 37.50 104 TRP A C 1
ATOM 838 O O . TRP A 1 104 ? -55.163 25.771 16.849 1.00 37.50 104 TRP A O 1
ATOM 848 N N . ARG A 1 105 ? -55.191 25.928 19.086 1.00 37.47 105 ARG A N 1
ATOM 849 C CA . ARG A 1 105 ? -53.921 25.211 19.303 1.00 37.47 105 ARG A CA 1
ATOM 850 C C . ARG A 1 105 ? -54.025 23.693 19.089 1.00 37.47 105 ARG A C 1
ATOM 852 O O . ARG A 1 105 ? -53.055 23.059 18.673 1.00 37.47 105 ARG A O 1
ATOM 859 N N . ARG A 1 106 ? -55.198 23.104 19.354 1.00 38.56 106 ARG A N 1
ATOM 860 C CA . ARG A 1 106 ? -55.476 21.673 19.120 1.00 38.56 106 ARG A CA 1
ATOM 861 C C . ARG A 1 106 ? -55.614 21.365 17.623 1.00 38.56 106 ARG A C 1
ATOM 863 O O . ARG A 1 106 ? -55.044 20.381 17.158 1.00 38.56 106 ARG A O 1
ATOM 870 N N . ASN A 1 107 ? -56.262 22.250 16.859 1.00 38.25 107 ASN A N 1
ATOM 871 C CA . ASN A 1 107 ? -56.412 22.095 15.405 1.00 38.25 107 ASN A CA 1
ATOM 872 C C . ASN A 1 107 ? -55.104 22.318 14.625 1.00 38.25 107 ASN A C 1
ATOM 874 O O . ASN A 1 107 ? -54.869 21.638 13.631 1.00 38.25 107 ASN A O 1
ATOM 878 N N . THR A 1 108 ? -54.213 23.202 15.086 1.00 37.53 108 THR A N 1
ATOM 879 C CA . THR A 1 108 ? -52.914 23.460 14.425 1.00 37.53 108 THR A CA 1
ATOM 880 C C . THR A 1 108 ? -51.870 22.357 14.645 1.00 37.53 108 THR A C 1
ATOM 882 O O . THR A 1 108 ? -50.976 22.192 13.818 1.00 37.53 108 THR A O 1
ATOM 885 N N . ARG A 1 109 ? -51.984 21.549 15.711 1.00 34.50 109 ARG A N 1
ATOM 886 C CA . ARG A 1 109 ? -51.105 20.381 15.943 1.00 34.50 109 ARG A CA 1
ATOM 887 C C . ARG A 1 109 ? -51.519 19.117 15.185 1.00 34.50 109 ARG A C 1
ATOM 889 O O . ARG A 1 109 ? -50.678 18.252 14.971 1.00 34.50 109 ARG A O 1
ATOM 896 N N . MET A 1 110 ? -52.777 19.003 14.763 1.00 29.55 110 MET A N 1
ATOM 897 C CA . MET A 1 110 ? -53.268 17.830 14.022 1.00 29.55 110 MET A CA 1
ATOM 898 C C . MET A 1 110 ? -52.871 17.839 12.534 1.00 29.55 110 MET A C 1
ATOM 900 O O . MET A 1 110 ? -52.962 16.810 11.875 1.00 29.55 110 MET A O 1
ATOM 904 N N . THR A 1 111 ? -52.384 18.959 11.988 1.00 34.69 111 THR A N 1
ATOM 905 C CA . THR A 1 111 ? -52.014 19.077 10.564 1.00 34.69 111 THR A CA 1
ATOM 906 C C . THR A 1 111 ? -50.567 18.682 10.230 1.00 34.69 111 THR A C 1
ATOM 908 O O . THR A 1 111 ? -50.225 18.637 9.052 1.00 34.69 111 THR A O 1
ATOM 911 N N . SER A 1 112 ? -49.707 18.368 11.210 1.00 30.94 112 SER A N 1
ATOM 912 C CA . SER A 1 112 ? -48.280 18.049 10.979 1.00 30.94 112 SER A CA 1
ATOM 913 C C . SER A 1 112 ? -47.925 16.552 10.998 1.00 30.94 112 SER A C 1
ATOM 915 O O . SER A 1 112 ? -46.746 16.211 10.998 1.00 30.94 112 SER A O 1
ATOM 917 N N . LEU A 1 113 ? -48.909 15.646 11.008 1.00 29.31 113 LEU A N 1
ATOM 918 C CA . LEU A 1 113 ? -48.701 14.190 10.962 1.00 29.31 113 LEU A CA 1
ATOM 919 C C . LEU A 1 113 ? -49.631 13.538 9.909 1.00 29.31 113 LEU A C 1
ATOM 921 O O . LEU A 1 113 ? -50.613 12.910 10.270 1.00 29.31 113 LEU A O 1
ATOM 925 N N . GLY A 1 114 ? -49.314 13.711 8.614 1.00 25.28 114 GLY A N 1
ATOM 926 C CA . GLY A 1 114 ? -49.769 12.881 7.468 1.00 25.28 114 GLY A CA 1
ATOM 927 C C . GLY A 1 114 ? -51.278 12.828 7.123 1.00 25.28 114 GLY A C 1
ATOM 928 O O . GLY A 1 114 ? -52.036 12.133 7.784 1.00 25.28 114 GLY A O 1
ATOM 929 N N . GLY A 1 115 ? -51.700 13.500 6.033 1.00 28.22 115 GLY A N 1
ATOM 930 C CA . GLY A 1 115 ? -53.096 13.594 5.518 1.00 28.22 115 GLY A CA 1
ATOM 931 C C . GLY A 1 115 ? -53.595 12.407 4.651 1.00 28.22 115 GLY A C 1
ATOM 932 O O . GLY A 1 115 ? -52.998 11.339 4.762 1.00 28.22 115 GLY A O 1
ATOM 933 N N . PRO A 1 116 ? -54.616 12.537 3.745 1.00 39.91 116 PRO A N 1
ATOM 934 C CA . PRO A 1 116 ? -55.238 13.765 3.199 1.00 39.91 116 PRO A CA 1
ATOM 935 C C . PRO A 1 116 ? -56.793 13.769 3.069 1.00 39.91 116 PRO A C 1
ATOM 937 O O . PRO A 1 116 ? -57.433 12.725 2.990 1.00 39.91 116 PRO A O 1
ATOM 940 N N . LYS A 1 117 ? -57.392 14.953 2.847 1.00 27.92 117 LYS A N 1
ATOM 941 C CA . LYS A 1 117 ? -58.309 15.185 1.707 1.00 27.92 117 LYS A CA 1
ATOM 942 C C . LYS A 1 117 ? -58.446 16.677 1.389 1.00 27.92 117 LYS A C 1
ATOM 944 O O . LYS A 1 117 ? -58.494 17.525 2.274 1.00 27.92 117 LYS A O 1
ATOM 949 N N . LYS A 1 118 ? -58.415 16.953 0.085 1.00 41.50 118 LYS A N 1
ATOM 950 C CA . LYS A 1 118 ? -58.633 18.249 -0.558 1.00 41.50 118 LYS A CA 1
ATOM 951 C C . LYS A 1 118 ? -60.045 18.735 -0.233 1.00 41.50 118 LYS A C 1
ATOM 953 O O . LYS A 1 118 ? -60.969 17.954 -0.390 1.00 41.50 118 LYS A O 1
ATOM 958 N N . ASP A 1 119 ? -60.163 19.981 0.213 1.00 32.34 119 ASP A N 1
ATOM 959 C CA . ASP A 1 119 ? -60.972 21.026 -0.426 1.00 32.34 119 ASP A CA 1
ATOM 960 C C . ASP A 1 119 ? -60.634 22.375 0.232 1.00 32.34 119 ASP A C 1
ATOM 962 O O . ASP A 1 119 ? -60.606 22.516 1.452 1.00 32.34 119 ASP A O 1
ATOM 966 N N . LYS A 1 120 ? -60.280 23.374 -0.584 1.00 36.22 120 LYS A N 1
ATOM 967 C CA . LYS A 1 120 ? -60.179 24.781 -0.148 1.00 36.22 120 LYS A CA 1
ATOM 968 C C . LYS A 1 120 ? -61.572 25.413 -0.289 1.00 36.22 120 LYS A C 1
ATOM 970 O O . LYS A 1 120 ? -62.273 25.074 -1.236 1.00 36.22 120 LYS A O 1
ATOM 975 N N . PRO A 1 121 ? -61.910 26.429 0.527 1.00 32.62 121 PRO A N 1
ATOM 976 C CA . PRO A 1 121 ? -61.650 27.788 0.049 1.00 32.62 121 PRO A CA 1
ATOM 977 C C . PRO A 1 121 ? -60.845 28.649 1.027 1.00 32.62 121 PRO A C 1
ATOM 979 O O . PRO A 1 121 ? -61.024 28.670 2.239 1.00 32.62 121 PRO A O 1
ATOM 982 N N . LYS A 1 122 ? -59.956 29.428 0.421 1.00 40.94 122 LYS A N 1
ATOM 983 C CA . LYS A 1 122 ? -58.882 30.234 1.002 1.00 40.94 122 LYS A CA 1
ATOM 984 C C . LYS A 1 122 ? -59.344 31.640 1.449 1.00 40.94 122 LYS A C 1
ATOM 986 O O . LYS A 1 122 ? -58.580 32.582 1.278 1.00 40.94 122 LYS A O 1
ATOM 991 N N . LYS A 1 123 ? -60.576 31.830 1.951 1.00 33.41 123 LYS A N 1
ATOM 992 C CA . LYS A 1 123 ? -61.150 33.193 2.110 1.00 33.41 123 LYS A CA 1
ATOM 993 C C . LYS A 1 123 ? -61.821 33.579 3.438 1.00 33.41 123 LYS A C 1
ATOM 995 O O . LYS A 1 123 ? -62.219 34.725 3.548 1.00 33.41 123 LYS A O 1
ATOM 1000 N N . GLN A 1 124 ? -61.892 32.722 4.461 1.00 32.72 124 GLN A N 1
ATOM 1001 C CA . GLN A 1 124 ? -62.542 33.093 5.742 1.00 32.72 124 GLN A CA 1
ATOM 1002 C C . GLN A 1 124 ? -61.590 33.334 6.929 1.00 32.72 124 GLN A C 1
ATOM 1004 O O . GLN A 1 124 ? -62.031 33.754 7.994 1.00 32.72 124 GLN A O 1
ATOM 1009 N N . GLN A 1 125 ? -60.277 33.138 6.768 1.00 32.94 125 GLN A N 1
ATOM 1010 C CA . GLN A 1 125 ? -59.318 33.351 7.866 1.00 32.94 125 GLN A CA 1
ATOM 1011 C C . GLN A 1 125 ? -58.958 34.825 8.123 1.00 32.94 125 GLN A C 1
ATOM 1013 O O . GLN A 1 125 ? -58.362 35.119 9.155 1.00 32.94 125 GLN A O 1
ATOM 1018 N N . SER A 1 126 ? -59.324 35.759 7.238 1.00 35.50 126 SER A N 1
ATOM 1019 C CA . SER A 1 126 ? -58.984 37.182 7.390 1.00 35.50 126 SER A CA 1
ATOM 1020 C C . SER A 1 126 ? -60.076 38.048 8.031 1.00 35.50 126 SER A C 1
ATOM 1022 O O . SER A 1 126 ? -59.793 39.197 8.353 1.00 35.50 126 SER A O 1
ATOM 1024 N N . GLU A 1 127 ? -61.291 37.534 8.257 1.00 32.69 127 GLU A N 1
ATOM 1025 C CA . GLU A 1 127 ? -62.421 38.350 8.750 1.00 32.69 127 GLU A CA 1
ATOM 1026 C C . GLU A 1 127 ? -62.869 38.064 10.191 1.00 32.69 127 GLU A C 1
ATOM 1028 O O . GLU A 1 127 ? -63.536 38.900 10.786 1.00 32.69 127 GLU A O 1
ATOM 1033 N N . GLN A 1 128 ? -62.436 36.968 10.824 1.00 32.28 128 GLN A N 1
ATOM 1034 C CA . GLN A 1 128 ? -62.768 36.683 12.236 1.00 32.28 128 GLN A CA 1
ATOM 1035 C C . GLN A 1 128 ? -61.753 37.220 13.263 1.00 32.28 128 GLN A C 1
ATOM 1037 O O . GLN A 1 128 ? -61.891 36.966 14.457 1.00 32.28 128 GLN A O 1
ATOM 1042 N N . LEU A 1 129 ? -60.748 37.982 12.823 1.00 35.25 129 LEU A N 1
ATOM 1043 C CA . LEU A 1 129 ? -59.677 38.532 13.670 1.00 35.25 129 LEU A CA 1
ATOM 1044 C C . LEU A 1 129 ? -59.941 39.964 14.177 1.00 35.25 129 LEU A C 1
ATOM 1046 O O . LEU A 1 129 ? -59.018 40.597 14.682 1.00 35.25 129 LEU A O 1
ATOM 1050 N N . LYS A 1 130 ? -61.163 40.502 14.037 1.00 31.75 130 LYS A N 1
ATOM 1051 C CA . LYS A 1 130 ? -61.438 41.925 14.321 1.00 31.75 130 LYS A CA 1
ATOM 1052 C C . LYS A 1 130 ? -62.199 42.267 15.606 1.00 31.75 130 LYS A C 1
ATOM 1054 O O . LYS A 1 130 ? -62.235 43.447 15.925 1.00 31.75 130 LYS A O 1
ATOM 1059 N N . ASP A 1 131 ? -62.661 41.304 16.404 1.00 31.67 131 ASP A N 1
ATOM 1060 C CA . ASP A 1 131 ? -63.398 41.604 17.651 1.00 31.67 131 ASP A CA 1
ATOM 1061 C C . ASP A 1 131 ? -62.756 41.018 18.923 1.00 31.67 131 ASP A C 1
ATOM 1063 O O . ASP A 1 131 ? -63.439 40.509 19.812 1.00 31.67 131 ASP A O 1
ATOM 1067 N N . ASP A 1 132 ? -61.429 41.115 19.050 1.00 35.09 132 ASP A N 1
ATOM 1068 C CA . ASP A 1 132 ? -60.730 40.864 20.320 1.00 35.09 132 ASP A CA 1
ATOM 1069 C C . ASP A 1 132 ? -60.748 42.132 21.196 1.00 35.09 132 ASP A C 1
ATOM 1071 O O . ASP A 1 132 ? -59.806 42.926 21.239 1.00 35.09 132 ASP A O 1
ATOM 1075 N N . LYS A 1 133 ? -61.854 42.341 21.922 1.00 32.75 133 LYS A N 1
ATOM 1076 C CA . LYS A 1 133 ? -61.882 43.231 23.093 1.00 32.75 133 LYS A CA 1
ATOM 1077 C C . LYS A 1 133 ? -61.735 42.407 24.376 1.00 32.75 133 LYS A C 1
ATOM 1079 O O . LYS A 1 133 ? -62.704 41.868 24.896 1.00 32.75 133 LYS A O 1
ATOM 1084 N N . ASN A 1 134 ? -60.509 42.407 24.901 1.00 36.72 134 ASN A N 1
ATOM 1085 C CA . ASN A 1 134 ? -60.137 42.339 26.320 1.00 36.72 134 ASN A CA 1
ATOM 1086 C C . ASN A 1 134 ? -60.923 41.365 27.222 1.00 36.72 134 ASN A C 1
ATOM 1088 O O . ASN A 1 134 ? -61.792 41.780 27.995 1.00 36.72 134 ASN A O 1
ATOM 1092 N N . LEU A 1 135 ? -60.492 40.100 27.270 1.00 37.16 135 LEU A N 1
ATOM 1093 C CA . LEU A 1 135 ? -60.699 39.263 28.457 1.00 37.16 135 LEU A CA 1
ATOM 1094 C C . LEU A 1 135 ? -59.911 39.864 29.639 1.00 37.16 135 LEU A C 1
ATOM 1096 O O . LEU A 1 135 ? -58.684 39.828 29.673 1.00 37.16 135 LEU A O 1
ATOM 1100 N N . LYS A 1 136 ? -60.611 40.453 30.617 1.00 36.16 136 LYS A N 1
ATOM 1101 C CA . LYS A 1 136 ? -59.994 41.009 31.833 1.00 36.16 136 LYS A CA 1
ATOM 1102 C C . LYS A 1 136 ? -59.678 39.894 32.843 1.00 36.16 136 LYS A C 1
ATOM 1104 O O . LYS A 1 136 ? -60.581 39.237 33.348 1.00 36.16 136 LYS A O 1
ATOM 1109 N N . LEU A 1 137 ? -58.402 39.799 33.228 1.00 37.97 137 LEU A N 1
ATOM 1110 C CA . LEU A 1 137 ? -57.770 38.909 34.226 1.00 37.97 137 LEU A CA 1
ATOM 1111 C C . LEU A 1 137 ? -58.453 38.745 35.608 1.00 37.97 137 LEU A C 1
ATOM 1113 O O . LEU A 1 137 ? -58.017 37.909 36.393 1.00 37.97 137 LEU A O 1
ATOM 1117 N N . LYS A 1 138 ? -59.505 39.499 35.949 1.00 38.81 138 LYS A N 1
ATOM 1118 C CA . LYS A 1 138 ? -60.162 39.429 37.273 1.00 38.81 138 LYS A CA 1
ATOM 1119 C C . LYS A 1 138 ? -61.105 38.226 37.459 1.00 38.81 138 LYS A C 1
ATOM 1121 O O . LYS A 1 138 ? -61.681 38.091 38.530 1.00 38.81 138 LYS A O 1
ATOM 1126 N N . GLN A 1 139 ? -61.267 37.372 36.448 1.00 41.09 139 GLN A N 1
ATOM 1127 C CA . GLN A 1 139 ? -62.170 36.209 36.486 1.00 41.09 139 GLN A CA 1
ATOM 1128 C C . GLN A 1 139 ? -61.453 34.851 36.604 1.00 41.09 139 GLN A C 1
ATOM 1130 O O . GLN A 1 139 ? -62.116 33.818 36.599 1.00 41.09 139 GLN A O 1
ATOM 1135 N N . ILE A 1 140 ? -60.119 34.825 36.729 1.00 43.62 140 ILE A N 1
ATOM 1136 C CA . ILE A 1 140 ? -59.372 33.573 36.926 1.00 43.62 140 ILE A CA 1
ATOM 1137 C C . ILE A 1 140 ? -59.483 33.156 38.400 1.00 43.62 140 ILE A C 1
ATOM 1139 O O . ILE A 1 140 ? -58.777 33.680 39.262 1.00 43.62 140 ILE A O 1
ATOM 1143 N N . ASP A 1 141 ? -60.377 32.211 38.694 1.00 44.28 141 ASP A N 1
ATOM 1144 C CA . ASP A 1 141 ? -60.541 31.641 40.033 1.00 44.28 141 ASP A CA 1
ATOM 1145 C C . ASP A 1 141 ? -59.448 30.594 40.333 1.00 44.28 141 ASP A C 1
ATOM 1147 O O . ASP A 1 141 ? -59.555 29.409 40.013 1.00 44.28 141 ASP A O 1
ATOM 1151 N N . LEU A 1 142 ? -58.366 31.046 40.975 1.00 46.53 142 LEU A N 1
ATOM 1152 C CA . LEU A 1 142 ? -57.233 30.211 41.397 1.00 46.53 142 LEU A CA 1
ATOM 1153 C C . LEU A 1 142 ? -57.532 29.342 42.634 1.00 46.53 142 LEU A C 1
ATOM 1155 O O . LEU A 1 142 ? -56.691 28.524 43.022 1.00 46.53 142 LEU A O 1
ATOM 1159 N N . SER A 1 143 ? -58.704 29.481 43.266 1.00 50.44 143 SER A N 1
ATOM 1160 C CA . SER A 1 143 ? -59.056 28.677 44.445 1.00 50.44 143 SER A CA 1
ATOM 1161 C C . SER A 1 143 ? -59.177 27.189 44.089 1.00 50.44 143 SER A C 1
ATOM 1163 O O . SER A 1 143 ? -58.609 26.344 44.785 1.00 50.44 143 SER A O 1
ATOM 1165 N N . LYS A 1 144 ? -59.767 26.875 42.925 1.00 47.34 144 LYS A N 1
ATOM 1166 C CA . LYS A 1 144 ? -59.882 25.513 42.371 1.00 47.34 144 LYS A CA 1
ATOM 1167 C C . LYS A 1 144 ? -58.537 24.907 41.961 1.00 47.34 144 LYS A C 1
ATOM 1169 O O . LYS A 1 144 ? -58.349 23.689 42.046 1.00 47.34 144 LYS A O 1
ATOM 1174 N N . PHE A 1 145 ? -57.574 25.743 41.564 1.00 44.47 145 PHE A N 1
ATOM 1175 C CA . PHE A 1 145 ? -56.206 25.316 41.249 1.00 44.47 145 PHE A CA 1
ATOM 1176 C C . PHE A 1 145 ? -55.500 24.776 42.497 1.00 44.47 145 PHE A C 1
ATOM 1178 O O . PHE A 1 145 ? -54.841 23.739 42.439 1.00 44.47 145 PHE A O 1
ATOM 1185 N N . LYS A 1 146 ? -55.707 25.424 43.650 1.00 49.16 146 LYS A N 1
ATOM 1186 C CA . LYS A 1 146 ? -55.153 25.002 44.943 1.00 49.16 146 LYS A CA 1
ATOM 1187 C C . LYS A 1 146 ? -55.723 23.651 45.394 1.00 49.16 146 LYS A C 1
ATOM 1189 O O . LYS A 1 146 ? -54.953 22.757 45.737 1.00 49.16 146 LYS A O 1
ATOM 1194 N N . THR A 1 147 ? -57.041 23.460 45.290 1.00 49.38 147 THR A N 1
ATOM 1195 C CA . THR A 1 147 ? -57.723 22.202 45.658 1.00 49.38 147 THR A CA 1
ATOM 1196 C C . THR A 1 147 ? -57.328 21.034 44.749 1.00 49.38 147 THR A C 1
ATOM 1198 O O . THR A 1 147 ? -57.221 19.891 45.194 1.00 49.38 147 THR A O 1
ATOM 1201 N N . THR A 1 148 ? -57.081 21.308 43.467 1.00 45.69 148 THR A N 1
ATOM 1202 C CA . THR A 1 148 ? -56.651 20.297 42.487 1.00 45.69 148 THR A CA 1
ATOM 1203 C C . THR A 1 148 ? -55.177 19.930 42.675 1.00 45.69 148 THR A C 1
ATOM 1205 O O . THR A 1 148 ? -54.842 18.748 42.672 1.00 45.69 148 THR A O 1
ATOM 1208 N N . LEU A 1 149 ? -54.305 20.906 42.954 1.00 47.00 149 LEU A N 1
ATOM 1209 C CA . LEU A 1 149 ? -52.918 20.667 43.379 1.00 47.00 149 LEU A CA 1
ATOM 1210 C C . LEU A 1 149 ? -52.840 19.829 44.659 1.00 47.00 149 LEU A C 1
ATOM 1212 O O . LEU A 1 149 ? -51.977 18.962 44.767 1.00 47.00 149 LEU A O 1
ATOM 1216 N N . GLU A 1 150 ? -53.739 20.056 45.616 1.00 51.91 150 GLU A N 1
ATOM 1217 C CA . GLU A 1 150 ? -53.845 19.239 46.827 1.00 51.91 150 GLU A CA 1
ATOM 1218 C C . GLU A 1 150 ? -54.347 17.821 46.540 1.00 51.91 150 GLU A C 1
ATOM 1220 O O . GLU A 1 150 ? -53.812 16.879 47.116 1.00 51.91 150 GLU A O 1
ATOM 1225 N N . LYS A 1 151 ? -55.305 17.632 45.622 1.00 48.56 151 LYS A N 1
ATOM 1226 C CA . LYS A 1 151 ? -55.739 16.293 45.177 1.00 48.56 151 LYS A CA 1
ATOM 1227 C C . LYS A 1 151 ? -54.625 15.531 44.449 1.00 48.56 151 LYS A C 1
ATOM 1229 O O . LYS A 1 151 ? -54.459 14.343 44.694 1.00 48.56 151 LYS A O 1
ATOM 1234 N N . VAL A 1 152 ? -53.823 16.208 43.625 1.00 45.59 152 VAL A N 1
ATOM 1235 C CA . VAL A 1 152 ? -52.663 15.611 42.936 1.00 45.59 152 VAL A CA 1
ATOM 1236 C C . VAL A 1 152 ? -51.504 15.330 43.901 1.00 45.59 152 VAL A C 1
ATOM 1238 O O . VAL A 1 152 ? -50.850 14.303 43.776 1.00 45.59 152 VAL A O 1
ATOM 1241 N N . LYS A 1 153 ? -51.288 16.171 44.922 1.00 45.09 153 LYS A N 1
ATOM 1242 C CA . LYS A 1 153 ? -50.362 15.872 46.031 1.00 45.09 153 LYS A CA 1
ATOM 1243 C C . LYS A 1 153 ? -50.852 14.728 46.931 1.00 45.09 153 LYS A C 1
ATOM 1245 O O . LYS A 1 153 ? -50.025 13.998 47.459 1.00 45.09 153 LYS A O 1
ATOM 1250 N N . LYS A 1 154 ? -52.174 14.578 47.108 1.00 44.53 154 LYS A N 1
ATOM 1251 C CA . LYS A 1 154 ? -52.823 13.487 47.865 1.00 44.53 154 LYS A CA 1
ATOM 1252 C C . LYS A 1 154 ? -52.888 12.162 47.108 1.00 44.53 154 LYS A C 1
ATOM 1254 O O . LYS A 1 154 ? -53.066 11.137 47.758 1.00 44.53 154 LYS A O 1
ATOM 1259 N N . LEU A 1 155 ? -52.677 12.149 45.788 1.00 47.88 155 LEU A N 1
ATOM 1260 C CA . LEU A 1 155 ? -52.334 10.942 45.021 1.00 47.88 155 LEU A CA 1
ATOM 1261 C C . LEU A 1 155 ? -50.911 10.471 45.364 1.00 47.88 155 LEU A C 1
ATOM 1263 O O . LEU A 1 155 ? -50.141 10.174 44.459 1.00 47.88 155 LEU A O 1
ATOM 1267 N N . ASN A 1 156 ? -50.574 10.466 46.663 1.00 44.78 156 ASN A N 1
ATOM 1268 C CA . ASN A 1 156 ? -49.325 10.023 47.262 1.00 44.78 156 ASN A CA 1
ATOM 1269 C C . ASN A 1 156 ? -48.713 8.937 46.386 1.00 44.78 156 ASN A C 1
ATOM 1271 O O . ASN A 1 156 ? -49.171 7.799 46.373 1.00 44.78 156 ASN A O 1
ATOM 1275 N N . ILE A 1 157 ? -47.694 9.349 45.638 1.00 50.25 157 ILE A N 1
ATOM 1276 C CA . ILE A 1 157 ? -46.604 8.500 45.207 1.00 50.25 157 ILE A CA 1
ATOM 1277 C C . ILE A 1 157 ? -46.166 7.785 46.488 1.00 50.25 157 ILE A C 1
ATOM 1279 O O . ILE A 1 157 ? -45.527 8.377 47.365 1.00 50.25 157 ILE A O 1
ATOM 1283 N N . ASP A 1 158 ? -46.670 6.571 46.657 1.00 53.50 158 ASP A N 1
ATOM 1284 C CA . ASP A 1 158 ? -46.350 5.717 47.779 1.00 53.50 158 ASP A CA 1
ATOM 1285 C C . ASP A 1 158 ? -44.838 5.467 47.793 1.00 53.50 158 ASP A C 1
ATOM 1287 O O . ASP A 1 158 ? -44.097 5.750 46.841 1.00 53.50 158 ASP A O 1
ATOM 1291 N N . GLU A 1 159 ? -44.339 4.978 48.921 1.00 56.53 159 GLU A N 1
ATOM 1292 C CA . GLU A 1 159 ? -42.930 4.611 49.050 1.00 56.53 159 GLU A CA 1
ATOM 1293 C C . GLU A 1 159 ? -42.513 3.632 47.939 1.00 56.53 159 GLU A C 1
ATOM 1295 O O . GLU A 1 159 ? -41.403 3.717 47.417 1.00 56.53 159 GLU A O 1
ATOM 1300 N N . TYR A 1 160 ? -43.457 2.810 47.471 1.00 50.50 160 TYR A N 1
ATOM 1301 C CA . TYR A 1 160 ? -43.309 1.942 46.310 1.00 50.50 160 TYR A CA 1
ATOM 1302 C C . TYR A 1 160 ? -42.955 2.703 45.017 1.00 50.50 160 TYR A C 1
ATOM 1304 O O . TYR A 1 160 ? -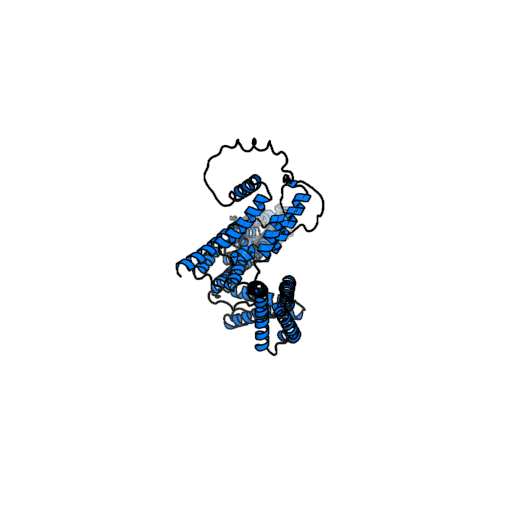41.960 2.364 44.376 1.00 50.50 160 TYR A O 1
ATOM 1312 N N . TYR A 1 161 ? -43.668 3.769 44.644 1.00 48.41 161 TYR A N 1
ATOM 1313 C CA . TYR A 1 161 ? -43.344 4.558 43.449 1.00 48.41 161 TYR A CA 1
ATOM 1314 C C . TYR A 1 161 ? -42.031 5.343 43.596 1.00 48.41 161 TYR A C 1
ATOM 1316 O O . TYR A 1 161 ? -41.262 5.429 42.635 1.00 48.41 161 TYR A O 1
ATOM 1324 N N . LYS A 1 162 ? -41.713 5.885 44.784 1.00 55.69 162 LYS A N 1
ATOM 1325 C CA . LYS A 1 162 ? -40.391 6.511 45.028 1.00 55.69 162 LYS A CA 1
ATOM 1326 C C . LYS A 1 162 ? -39.262 5.504 44.834 1.00 55.69 162 LYS A C 1
ATOM 1328 O O . LYS A 1 162 ? -38.309 5.800 44.112 1.00 55.69 162 LYS A O 1
ATOM 1333 N N . ASN A 1 163 ? -39.414 4.312 45.408 1.00 59.44 163 ASN A N 1
ATOM 1334 C CA . ASN A 1 163 ? -38.459 3.217 45.278 1.00 59.44 163 ASN A CA 1
ATOM 1335 C C . ASN A 1 163 ? -38.335 2.744 43.823 1.00 59.44 163 ASN A C 1
ATOM 1337 O O . ASN A 1 163 ? -37.226 2.491 43.355 1.00 59.44 163 ASN A O 1
ATOM 1341 N N . TYR A 1 164 ? -39.440 2.690 43.075 1.00 50.72 164 TYR A N 1
ATOM 1342 C CA . TYR A 1 164 ? -39.439 2.342 41.654 1.00 50.72 164 TYR A CA 1
ATOM 1343 C C . TYR A 1 164 ? -38.693 3.375 40.794 1.00 50.72 164 TYR A C 1
ATOM 1345 O O . TYR A 1 164 ? -37.838 3.005 39.993 1.00 50.72 164 TYR A O 1
ATOM 1353 N N . VAL A 1 165 ? -38.944 4.676 40.987 1.00 55.81 165 VAL A N 1
ATOM 1354 C CA . VAL A 1 165 ? -38.250 5.746 40.244 1.00 55.81 165 VAL A CA 1
ATOM 1355 C C . VAL A 1 165 ? -36.758 5.801 40.587 1.00 55.81 165 VAL A C 1
ATOM 1357 O O . VAL A 1 165 ? -35.929 6.011 39.702 1.00 55.81 165 VAL A O 1
ATOM 1360 N N . GLU A 1 166 ? -36.396 5.615 41.857 1.00 65.31 166 GLU A N 1
ATOM 1361 C CA . GLU A 1 166 ? -35.003 5.468 42.298 1.00 65.31 166 GLU A CA 1
ATOM 1362 C C . GLU A 1 166 ? -34.321 4.269 41.625 1.00 65.31 166 GLU A C 1
ATOM 1364 O O . GLU A 1 166 ? -33.201 4.397 41.124 1.00 65.31 166 GLU A O 1
ATOM 1369 N N . LYS A 1 167 ? -35.011 3.123 41.564 1.00 71.06 167 LYS A N 1
ATOM 1370 C CA . LYS A 1 167 ? -34.529 1.909 40.900 1.00 71.06 167 LYS A CA 1
ATOM 1371 C C . LYS A 1 167 ? -34.321 2.131 39.400 1.00 71.06 167 LYS A C 1
ATOM 1373 O O . LYS A 1 167 ? -33.234 1.857 38.906 1.00 71.06 167 LYS A O 1
ATOM 1378 N N . LEU A 1 168 ? -35.296 2.713 38.704 1.00 64.12 168 LEU A N 1
ATOM 1379 C CA . LEU A 1 168 ? -35.213 2.983 37.265 1.00 64.12 168 LEU A CA 1
ATOM 1380 C C . LEU A 1 168 ? -34.095 3.985 36.930 1.00 64.12 168 LEU A C 1
ATOM 1382 O O . LEU A 1 168 ? -33.380 3.828 35.946 1.00 64.12 168 LEU A O 1
ATOM 1386 N N . LYS A 1 169 ? -33.879 4.995 37.783 1.00 68.44 169 LYS A N 1
ATOM 1387 C CA . LYS A 1 169 ? -32.747 5.930 37.649 1.00 68.44 169 LYS A CA 1
ATOM 1388 C C . LYS A 1 169 ? -31.397 5.231 37.806 1.00 68.44 169 LYS A C 1
ATOM 1390 O O . LYS A 1 169 ? -30.471 5.564 37.073 1.00 68.44 169 LYS A O 1
ATOM 1395 N N . LYS A 1 170 ? -31.284 4.281 38.741 1.00 76.38 170 LYS A N 1
ATOM 1396 C CA . LYS A 1 170 ? -30.090 3.433 38.883 1.00 76.38 170 LYS A CA 1
ATOM 1397 C C . LYS A 1 170 ? -29.893 2.565 37.644 1.00 76.38 170 LYS A C 1
ATOM 1399 O O . LYS A 1 170 ? -28.811 2.590 37.079 1.00 76.38 170 LYS A O 1
ATOM 1404 N N . GLU A 1 171 ? -30.941 1.896 37.169 1.00 74.19 171 GLU A N 1
ATOM 1405 C CA . GLU A 1 171 ? -30.895 1.066 35.957 1.00 74.19 171 GLU A CA 1
ATOM 1406 C C . GLU A 1 171 ? -30.437 1.869 34.727 1.00 74.19 171 GLU A C 1
ATOM 1408 O O . GLU A 1 171 ? -29.503 1.456 34.047 1.00 74.19 171 GLU A O 1
ATOM 1413 N N . LYS A 1 172 ? -30.995 3.065 34.488 1.00 74.06 172 LYS A N 1
ATOM 1414 C CA . LYS A 1 172 ? -30.568 3.938 33.378 1.00 74.06 172 LYS A CA 1
ATOM 1415 C C . LYS A 1 172 ? -29.140 4.455 33.512 1.00 74.06 172 LYS A C 1
ATOM 1417 O O . LYS A 1 172 ? -28.445 4.596 32.509 1.00 74.06 172 LYS A O 1
ATOM 1422 N N . PHE A 1 173 ? -28.687 4.720 34.732 1.00 76.94 173 PHE A N 1
ATOM 1423 C CA . PHE A 1 173 ? -27.302 5.116 34.964 1.00 76.94 173 PHE A CA 1
ATOM 1424 C C . PHE A 1 173 ? -26.325 3.948 34.742 1.00 76.94 173 PHE A C 1
ATOM 1426 O O . PHE A 1 173 ? -25.260 4.143 34.163 1.00 76.94 173 PHE A O 1
ATOM 1433 N N . GLU A 1 174 ? -26.692 2.721 35.121 1.00 85.56 174 GLU A N 1
ATOM 1434 C CA . GLU A 1 174 ? -25.910 1.520 34.792 1.00 85.56 174 GLU A CA 1
ATOM 1435 C C . GLU A 1 174 ? -25.890 1.237 33.281 1.00 85.56 174 GLU A C 1
ATOM 1437 O O . GLU A 1 174 ? -24.826 0.946 32.730 1.00 85.56 174 GLU A O 1
ATOM 1442 N N . GLU A 1 175 ? -27.024 1.397 32.584 1.00 80.38 175 GLU A N 1
ATOM 1443 C CA . GLU A 1 175 ? -27.084 1.339 31.114 1.00 80.38 175 GLU A CA 1
ATOM 1444 C C . GLU A 1 175 ? -26.121 2.357 30.479 1.00 80.38 175 GLU A C 1
ATOM 1446 O O . GLU A 1 175 ? -25.407 2.021 29.535 1.00 80.38 175 GLU A O 1
ATOM 1451 N N . PHE A 1 176 ? -26.040 3.575 31.028 1.00 82.88 176 PHE A N 1
ATOM 1452 C CA . PHE A 1 176 ? -25.124 4.614 30.550 1.00 82.88 176 PHE A CA 1
ATOM 1453 C C . PHE A 1 176 ? -23.643 4.263 30.759 1.00 82.88 176 PHE A C 1
ATOM 1455 O O . PHE A 1 176 ? -22.815 4.569 29.905 1.00 82.88 176 PHE A O 1
ATOM 1462 N N . LYS A 1 177 ? -23.292 3.582 31.859 1.00 89.94 177 LYS A N 1
ATOM 1463 C CA . LYS A 1 177 ? -21.916 3.112 32.118 1.00 89.94 177 LYS A CA 1
ATOM 1464 C C . LYS A 1 177 ? -21.518 1.907 31.264 1.00 89.94 177 LYS A C 1
ATOM 1466 O O . LYS A 1 177 ? -20.326 1.643 31.103 1.00 89.94 177 LYS A O 1
ATOM 1471 N N . SER A 1 178 ? -22.484 1.154 30.739 1.00 89.81 178 SER A N 1
ATOM 1472 C CA . SER A 1 178 ? -22.237 -0.113 30.038 1.00 89.81 178 SER A CA 1
ATOM 1473 C C . SER A 1 178 ? -21.233 -0.015 28.874 1.00 89.81 178 SER A C 1
ATOM 1475 O O . SER A 1 178 ? -20.347 -0.874 28.803 1.00 89.81 178 SER A O 1
ATOM 1477 N N . PRO A 1 179 ? -21.277 1.006 27.993 1.00 89.88 179 PRO A N 1
ATOM 1478 C CA . PRO A 1 179 ? -20.282 1.166 26.936 1.00 89.88 179 PRO A CA 1
ATOM 1479 C C . PRO A 1 179 ? -18.857 1.313 27.488 1.00 89.88 179 PRO A C 1
ATOM 1481 O O . PRO A 1 179 ? -17.943 0.622 27.039 1.00 89.88 179 PRO A O 1
ATOM 1484 N N . LEU A 1 180 ? -18.669 2.151 28.508 1.00 92.38 180 LEU A N 1
ATOM 1485 C CA . LEU A 1 180 ? -17.368 2.338 29.146 1.00 92.38 180 LEU A CA 1
ATOM 1486 C C . LEU A 1 180 ? -16.873 1.042 29.806 1.00 92.38 180 LEU A C 1
ATOM 1488 O O . LEU A 1 180 ? -15.728 0.646 29.591 1.00 92.38 180 LEU A O 1
ATOM 1492 N N . TRP A 1 181 ? -17.746 0.312 30.509 1.00 94.94 181 TRP A N 1
ATOM 1493 C CA . TRP A 1 181 ? -17.421 -1.020 31.034 1.00 94.94 181 TRP A CA 1
ATOM 1494 C C . TRP A 1 181 ? -16.950 -1.982 29.944 1.00 94.94 181 TRP A C 1
ATOM 1496 O O . TRP A 1 181 ? -15.988 -2.722 30.143 1.00 94.94 181 TRP A O 1
ATOM 1506 N N . LYS A 1 182 ? -17.600 -1.961 28.777 1.00 94.12 182 LYS A N 1
ATOM 1507 C CA . LYS A 1 182 ? -17.211 -2.798 27.641 1.00 94.12 182 LYS A CA 1
ATOM 1508 C C . LYS A 1 182 ? -15.802 -2.457 27.142 1.00 94.12 182 LYS A C 1
ATOM 1510 O O . LYS A 1 182 ? -15.006 -3.383 26.985 1.00 94.12 182 LYS A O 1
ATOM 1515 N N . LYS A 1 183 ? -15.470 -1.173 26.942 1.00 94.19 183 LYS A N 1
ATOM 1516 C CA . LYS A 1 183 ? -14.105 -0.754 26.548 1.00 94.19 183 LYS A CA 1
ATOM 1517 C C . LYS A 1 183 ? -13.074 -1.138 27.604 1.00 94.19 183 LYS A C 1
ATOM 1519 O O . LYS A 1 183 ? -12.035 -1.704 27.273 1.00 94.19 183 LYS A O 1
ATOM 1524 N N . TYR A 1 184 ? -13.378 -0.855 28.871 1.00 96.44 184 TYR A N 1
ATOM 1525 C CA . TYR A 1 184 ? -12.511 -1.185 29.997 1.00 96.44 184 TYR A CA 1
ATOM 1526 C C . TYR A 1 184 ? -12.184 -2.682 30.019 1.00 96.44 184 TYR A C 1
ATOM 1528 O O . TYR A 1 184 ? -11.012 -3.049 30.054 1.00 96.44 184 TYR A O 1
ATOM 1536 N N . ASN A 1 185 ? -13.201 -3.543 29.913 1.00 95.94 185 ASN A N 1
ATOM 1537 C CA . ASN A 1 185 ? -13.013 -4.992 29.918 1.00 95.94 185 ASN A CA 1
ATOM 1538 C C . ASN A 1 185 ? -12.183 -5.465 28.718 1.00 95.94 185 ASN A C 1
ATOM 1540 O O . ASN A 1 185 ? -11.280 -6.269 28.904 1.00 95.94 185 ASN A O 1
ATOM 1544 N N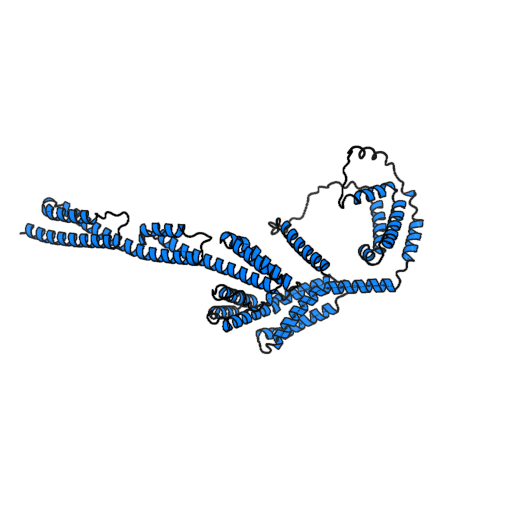 . GLN A 1 186 ? -12.413 -4.936 27.509 1.00 95.00 186 GLN A N 1
ATOM 1545 C CA . GLN A 1 186 ? -11.581 -5.263 26.339 1.00 95.00 186 GLN A CA 1
ATOM 1546 C C . GLN A 1 186 ? -10.097 -4.950 26.585 1.00 95.00 186 GLN A C 1
ATOM 1548 O O . GLN A 1 186 ? -9.233 -5.779 26.295 1.00 95.00 186 GLN A O 1
ATOM 1553 N N . ILE A 1 187 ? -9.807 -3.761 27.121 1.00 96.38 187 ILE A N 1
ATOM 1554 C CA . ILE A 1 187 ? -8.442 -3.301 27.404 1.00 96.38 187 ILE A CA 1
ATOM 1555 C C . ILE A 1 187 ? -7.804 -4.142 28.514 1.00 96.38 187 ILE A C 1
ATOM 1557 O O . ILE A 1 187 ? -6.683 -4.632 28.351 1.00 96.38 187 ILE A O 1
ATOM 1561 N N . ASN A 1 188 ? -8.516 -4.330 29.627 1.00 96.75 188 ASN A N 1
ATOM 1562 C CA . ASN A 1 188 ? -8.031 -5.098 30.766 1.00 96.75 188 ASN A CA 1
ATOM 1563 C C . ASN A 1 188 ? -7.787 -6.561 30.375 1.00 96.75 188 ASN A C 1
ATOM 1565 O O . ASN A 1 188 ? -6.693 -7.072 30.594 1.00 96.75 188 ASN A O 1
ATOM 1569 N N . ASP A 1 189 ? -8.745 -7.216 29.719 1.00 96.38 189 ASP A N 1
ATOM 1570 C CA . ASP A 1 189 ? -8.616 -8.616 29.306 1.00 96.38 189 ASP A CA 1
ATOM 1571 C C . ASP A 1 189 ? -7.452 -8.824 28.335 1.00 96.38 189 ASP A C 1
ATOM 1573 O O . ASP A 1 189 ? -6.725 -9.815 28.447 1.00 96.38 189 ASP A O 1
ATOM 1577 N N . PHE A 1 190 ? -7.256 -7.900 27.386 1.00 96.31 190 PHE A N 1
ATOM 1578 C CA . PHE A 1 190 ? -6.105 -7.930 26.484 1.00 96.31 190 PHE A CA 1
ATOM 1579 C C . PHE A 1 190 ? -4.793 -7.890 27.272 1.00 96.31 190 PHE A C 1
ATOM 1581 O O . PHE A 1 190 ? -3.931 -8.749 27.074 1.00 96.31 190 PHE A O 1
ATOM 1588 N N . TYR A 1 191 ? -4.657 -6.925 28.181 1.00 95.69 191 TYR A N 1
ATOM 1589 C CA . TYR A 1 191 ? -3.413 -6.709 28.907 1.00 95.69 191 TYR A CA 1
ATOM 1590 C C . TYR A 1 191 ? -3.106 -7.829 29.914 1.00 95.69 191 TYR A C 1
ATOM 1592 O O . TYR A 1 191 ? -1.974 -8.308 29.981 1.00 95.69 191 TYR A O 1
ATOM 1600 N N . GLN A 1 192 ? -4.118 -8.321 30.637 1.00 95.25 192 GLN A N 1
ATOM 1601 C CA . GLN A 1 192 ? -3.969 -9.452 31.562 1.00 95.25 192 GLN A CA 1
ATOM 1602 C C . GLN A 1 192 ? -3.509 -10.717 30.828 1.00 95.25 192 GLN A C 1
ATOM 1604 O O . GLN A 1 192 ? -2.550 -11.367 31.247 1.00 95.25 192 GLN A O 1
ATOM 1609 N N . LYS A 1 193 ? -4.138 -11.045 29.690 1.00 95.19 193 LYS A N 1
ATOM 1610 C CA . LYS A 1 193 ? -3.720 -12.184 28.856 1.00 95.19 193 LYS A CA 1
ATOM 1611 C C . LYS A 1 193 ? -2.301 -12.011 28.325 1.00 95.19 193 LYS A C 1
ATOM 1613 O O . LYS A 1 193 ? -1.564 -12.989 28.257 1.00 95.19 193 LYS A O 1
ATOM 1618 N N . LEU A 1 194 ? -1.921 -10.786 27.961 1.00 93.75 194 LEU A N 1
ATOM 1619 C CA . LEU A 1 194 ? -0.588 -10.490 27.447 1.00 93.75 194 LEU A CA 1
ATOM 1620 C C . LEU A 1 194 ? 0.497 -10.746 28.502 1.00 93.75 194 LEU A C 1
ATOM 1622 O O . LEU A 1 194 ? 1.471 -11.429 28.199 1.00 93.75 194 LEU A O 1
ATOM 1626 N N . ILE A 1 195 ? 0.299 -10.277 29.739 1.00 93.81 195 ILE A N 1
ATOM 1627 C CA . ILE A 1 195 ? 1.230 -10.540 30.849 1.00 93.81 195 ILE A CA 1
ATOM 1628 C C . ILE A 1 195 ? 1.336 -12.040 31.139 1.00 93.81 195 ILE A C 1
ATOM 1630 O O . ILE A 1 195 ? 2.436 -12.541 31.352 1.00 93.81 195 ILE A O 1
ATOM 1634 N N . LEU A 1 196 ? 0.206 -12.755 31.164 1.00 93.31 196 LEU A N 1
ATOM 1635 C CA . LEU A 1 196 ? 0.193 -14.193 31.445 1.00 93.31 196 LEU A CA 1
ATOM 1636 C C . LEU A 1 196 ? 0.926 -14.997 30.368 1.00 93.31 196 LEU A C 1
ATOM 1638 O O . LEU A 1 196 ? 1.644 -15.938 30.688 1.00 93.31 196 LEU A O 1
ATOM 1642 N N . ALA A 1 197 ? 0.749 -14.628 29.099 1.00 92.31 197 ALA A N 1
ATOM 1643 C CA . ALA A 1 197 ? 1.390 -15.313 27.983 1.00 92.31 197 ALA A CA 1
ATOM 1644 C C . ALA A 1 197 ? 2.888 -14.993 27.863 1.00 92.31 197 ALA A C 1
ATOM 1646 O O . ALA A 1 197 ? 3.634 -15.793 27.303 1.00 92.31 197 ALA A O 1
ATOM 1647 N N . LYS A 1 198 ? 3.321 -13.814 28.330 1.00 90.56 198 LYS A N 1
ATOM 1648 C CA . LYS A 1 198 ? 4.681 -13.295 28.126 1.00 90.56 198 LYS A CA 1
ATOM 1649 C C . LYS A 1 198 ? 5.236 -12.665 29.414 1.00 90.56 198 LYS A C 1
ATOM 1651 O O . LYS A 1 198 ? 5.449 -11.452 29.458 1.00 90.56 198 LYS A O 1
ATOM 1656 N N . PRO A 1 199 ? 5.472 -13.469 30.467 1.00 88.25 199 PRO A N 1
ATOM 1657 C CA . PRO A 1 199 ? 5.825 -12.956 31.790 1.00 88.25 199 PRO A CA 1
ATOM 1658 C C . PRO A 1 199 ? 7.185 -12.251 31.842 1.00 88.25 199 PRO A C 1
ATOM 1660 O O . PRO A 1 199 ? 7.344 -11.367 32.677 1.00 88.25 199 PRO A O 1
ATOM 1663 N N . ASP A 1 200 ? 8.111 -12.565 30.932 1.00 90.00 200 ASP A N 1
ATOM 1664 C CA . ASP A 1 200 ? 9.486 -12.030 30.916 1.00 90.00 200 ASP A CA 1
ATOM 1665 C C . ASP A 1 200 ? 9.724 -10.968 29.824 1.00 90.00 200 ASP A C 1
ATOM 1667 O O . ASP A 1 200 ? 10.847 -10.524 29.588 1.00 90.00 200 ASP A O 1
ATOM 1671 N N . ASP A 1 201 ? 8.672 -10.541 29.125 1.00 90.81 201 ASP A N 1
ATOM 1672 C CA . ASP A 1 201 ? 8.780 -9.589 28.021 1.00 90.81 201 ASP A CA 1
ATOM 1673 C C . ASP A 1 201 ? 9.040 -8.168 28.537 1.00 90.81 201 ASP A C 1
ATOM 1675 O O . ASP A 1 201 ? 8.201 -7.576 29.218 1.00 90.81 201 ASP A O 1
ATOM 1679 N N . PHE A 1 202 ? 10.212 -7.613 28.217 1.00 86.50 202 PHE A N 1
ATOM 1680 C CA . PHE A 1 202 ? 10.643 -6.304 28.713 1.00 86.50 202 PHE A CA 1
ATOM 1681 C C . PHE A 1 202 ? 9.659 -5.177 28.365 1.00 86.50 202 PHE A C 1
ATOM 1683 O O . PHE A 1 202 ? 9.366 -4.343 29.218 1.00 86.50 202 PHE A O 1
ATOM 1690 N N . LEU A 1 203 ? 9.102 -5.165 27.147 1.00 84.81 203 LEU A N 1
ATOM 1691 C CA . LEU A 1 203 ? 8.177 -4.109 26.717 1.00 84.81 203 LEU A CA 1
ATOM 1692 C C . LEU A 1 203 ? 6.824 -4.213 27.424 1.00 84.81 203 LEU A C 1
ATOM 1694 O O . LEU A 1 203 ? 6.235 -3.194 27.772 1.00 84.81 203 LEU A O 1
ATOM 1698 N N . VAL A 1 204 ? 6.338 -5.435 27.655 1.00 88.00 204 VAL A N 1
ATOM 1699 C CA . VAL A 1 204 ? 5.092 -5.669 28.404 1.00 88.00 204 VAL A CA 1
ATOM 1700 C C . VAL A 1 204 ? 5.279 -5.316 29.880 1.00 88.00 204 VAL A C 1
ATOM 1702 O O . VAL A 1 204 ? 4.372 -4.778 30.510 1.00 88.00 204 VAL A O 1
ATOM 1705 N N . ASN A 1 205 ? 6.455 -5.593 30.443 1.00 87.31 205 ASN A N 1
ATOM 1706 C CA . ASN A 1 205 ? 6.707 -5.404 31.867 1.00 87.31 205 ASN A CA 1
ATOM 1707 C C . ASN A 1 205 ? 7.180 -3.999 32.257 1.00 87.31 205 ASN A C 1
ATOM 1709 O O . ASN A 1 205 ? 7.041 -3.654 33.432 1.00 87.31 205 ASN A O 1
ATOM 1713 N N . ALA A 1 206 ? 7.676 -3.187 31.316 1.00 85.50 206 ALA A N 1
ATOM 1714 C CA . ALA A 1 206 ? 8.223 -1.853 31.585 1.00 85.50 206 ALA A CA 1
ATOM 1715 C C . ALA A 1 206 ? 7.280 -0.962 32.417 1.00 85.50 206 ALA A C 1
ATOM 1717 O O . ALA A 1 206 ? 7.710 -0.354 33.393 1.00 85.50 206 ALA A O 1
ATOM 1718 N N . ASP A 1 207 ? 5.982 -0.958 32.091 1.00 86.31 207 ASP A N 1
ATOM 1719 C CA . ASP A 1 207 ? 4.964 -0.137 32.765 1.00 86.31 207 ASP A CA 1
ATOM 1720 C C . ASP A 1 207 ? 3.922 -0.967 33.528 1.00 86.31 207 ASP A C 1
ATOM 1722 O O . ASP A 1 207 ? 2.829 -0.485 33.847 1.00 86.31 207 ASP A O 1
ATOM 1726 N N . LYS A 1 208 ? 4.219 -2.237 33.829 1.00 92.56 208 LYS A N 1
ATOM 1727 C CA . LYS A 1 208 ? 3.199 -3.177 34.312 1.00 92.56 208 LYS A CA 1
ATOM 1728 C C . LYS A 1 208 ? 2.480 -2.717 35.566 1.00 92.56 208 LYS A C 1
ATOM 1730 O O . LYS A 1 208 ? 1.255 -2.801 35.625 1.00 92.56 208 LYS A O 1
ATOM 1735 N N . LYS A 1 209 ? 3.224 -2.217 36.550 1.00 93.12 209 LYS A N 1
ATOM 1736 C CA . LYS A 1 209 ? 2.642 -1.705 37.793 1.00 93.12 209 LYS A CA 1
ATOM 1737 C C . LYS A 1 209 ? 1.712 -0.520 37.516 1.00 93.12 209 LYS A C 1
ATOM 1739 O O . LYS A 1 209 ? 0.561 -0.547 37.938 1.00 93.12 209 LYS A O 1
ATOM 1744 N N . THR A 1 210 ? 2.183 0.458 36.748 1.00 91.69 210 THR A N 1
ATOM 1745 C CA . THR A 1 210 ? 1.430 1.670 36.406 1.00 91.69 210 THR A CA 1
ATOM 1746 C C . THR A 1 210 ? 0.148 1.350 35.641 1.00 91.69 210 THR A C 1
ATOM 1748 O O . THR A 1 210 ? -0.913 1.863 35.987 1.00 91.69 210 THR A O 1
ATOM 1751 N N . ILE A 1 211 ? 0.211 0.464 34.644 1.00 94.12 211 ILE A N 1
ATOM 1752 C CA . ILE A 1 211 ? -0.968 0.045 33.874 1.00 94.12 211 ILE A CA 1
ATOM 1753 C C . ILE A 1 211 ? -2.015 -0.605 34.789 1.00 94.12 211 ILE A C 1
ATOM 1755 O O . ILE A 1 211 ? -3.189 -0.239 34.737 1.00 94.12 211 ILE A O 1
ATOM 1759 N N . LEU A 1 212 ? -1.600 -1.540 35.650 1.00 95.31 212 LEU A N 1
ATOM 1760 C CA . LEU A 1 212 ? -2.515 -2.234 36.560 1.00 95.31 212 LEU A CA 1
ATOM 1761 C C . LEU A 1 212 ? -3.130 -1.289 37.601 1.00 95.31 212 LEU A C 1
ATOM 1763 O O . LEU A 1 212 ? -4.311 -1.418 37.919 1.00 95.31 212 LEU A O 1
ATOM 1767 N N . GLU A 1 213 ? -2.361 -0.325 38.110 1.00 95.56 213 GLU A N 1
ATOM 1768 C CA . GLU A 1 213 ? -2.852 0.694 39.044 1.00 95.56 213 GLU A CA 1
ATOM 1769 C C . GLU A 1 213 ? -3.897 1.610 38.396 1.00 95.56 213 GLU A C 1
ATOM 1771 O O . GLU A 1 213 ? -4.953 1.840 38.992 1.00 95.56 213 GLU A O 1
ATOM 1776 N N . VAL A 1 214 ? -3.661 2.074 37.163 1.00 94.69 214 VAL A N 1
ATOM 1777 C CA . VAL A 1 214 ? -4.629 2.901 36.420 1.00 94.69 214 VAL A CA 1
ATOM 1778 C C . VAL A 1 214 ? -5.908 2.117 36.132 1.00 94.69 214 VAL A C 1
ATOM 1780 O O . VAL A 1 214 ? -7.000 2.603 36.423 1.00 94.69 214 VAL A O 1
ATOM 1783 N N . LEU A 1 215 ? -5.796 0.879 35.639 1.00 95.31 215 LEU A N 1
ATOM 1784 C CA . LEU A 1 215 ? -6.966 0.037 35.373 1.00 95.31 215 LEU A CA 1
ATOM 1785 C C . LEU A 1 215 ? -7.776 -0.230 36.649 1.00 95.31 215 LEU A C 1
ATOM 1787 O O . LEU A 1 215 ? -9.002 -0.133 36.626 1.00 95.31 215 LEU A O 1
ATOM 1791 N N . LYS A 1 216 ? -7.115 -0.500 37.778 1.00 96.50 216 LYS A N 1
ATOM 1792 C CA . LYS A 1 216 ? -7.790 -0.685 39.072 1.00 96.50 216 LYS A CA 1
ATOM 1793 C C . LYS A 1 216 ? -8.449 0.604 39.575 1.00 96.50 216 LYS A C 1
ATOM 1795 O O . LYS A 1 216 ? -9.534 0.557 40.161 1.00 96.50 216 LYS A O 1
ATOM 1800 N N . SER A 1 217 ? -7.818 1.756 39.345 1.00 96.50 217 SER A N 1
ATOM 1801 C CA . SER A 1 217 ? -8.371 3.073 39.686 1.00 96.50 217 SER A CA 1
ATOM 1802 C C . SER A 1 217 ? -9.647 3.369 38.891 1.00 96.50 217 SER A C 1
ATOM 1804 O O . SER A 1 217 ? -10.680 3.683 39.489 1.00 96.50 217 SER A O 1
ATOM 1806 N N . ILE A 1 218 ? -9.610 3.187 37.565 1.00 94.31 218 ILE A N 1
ATOM 1807 C CA . ILE A 1 218 ? -10.767 3.364 36.674 1.00 94.31 218 ILE A CA 1
ATOM 1808 C C . ILE A 1 218 ? -11.903 2.419 37.080 1.00 94.31 218 ILE A C 1
ATOM 1810 O O . ILE A 1 218 ? -13.036 2.868 37.246 1.00 94.31 218 ILE A O 1
ATOM 1814 N N . GLU A 1 219 ? -11.607 1.140 37.326 1.00 96.75 219 GLU A N 1
ATOM 1815 C CA . GLU A 1 219 ? -12.592 0.153 37.788 1.00 96.75 219 GLU A CA 1
ATOM 1816 C C . GLU A 1 219 ? -13.278 0.588 39.091 1.00 96.75 219 GLU A C 1
ATOM 1818 O O . GLU A 1 219 ? -14.505 0.553 39.214 1.00 96.75 219 GLU A O 1
ATOM 1823 N N . THR A 1 220 ? -12.483 1.026 40.070 1.00 96.44 220 THR A N 1
ATOM 1824 C CA . THR A 1 220 ? -12.977 1.456 41.384 1.00 96.44 220 THR A CA 1
ATOM 1825 C C . THR A 1 220 ? -13.857 2.697 41.256 1.00 96.44 220 THR A C 1
ATOM 1827 O O . THR A 1 220 ? -14.935 2.761 41.851 1.00 96.44 220 THR A O 1
ATOM 1830 N N . ARG A 1 221 ? -13.433 3.674 40.448 1.00 95.19 221 ARG A N 1
ATOM 1831 C CA . ARG A 1 221 ? -14.198 4.896 40.172 1.00 95.19 221 ARG A CA 1
ATOM 1832 C C . ARG A 1 221 ? -15.487 4.602 39.406 1.00 95.19 221 ARG A C 1
ATOM 1834 O O . ARG A 1 221 ? -16.512 5.188 39.731 1.00 95.19 221 ARG A O 1
ATOM 1841 N N . LEU A 1 222 ? -15.478 3.658 38.464 1.00 92.25 222 LEU A N 1
ATOM 1842 C CA . LEU A 1 222 ? -16.675 3.226 37.733 1.00 92.25 222 LEU A CA 1
ATOM 1843 C C . LEU A 1 222 ? -17.700 2.515 38.623 1.00 92.25 222 LEU A C 1
ATOM 1845 O O . LEU A 1 222 ? -18.906 2.755 38.497 1.00 92.25 222 LEU A O 1
ATOM 1849 N N . LYS A 1 223 ? -17.232 1.651 39.534 1.00 91.75 223 LYS A N 1
ATOM 1850 C CA . LYS A 1 223 ? -18.082 0.977 40.531 1.00 91.75 223 LYS A CA 1
ATOM 1851 C C . LYS A 1 223 ? -18.743 1.979 41.477 1.00 91.75 223 LYS A C 1
ATOM 1853 O O . LYS A 1 223 ? -19.923 1.836 41.779 1.00 91.75 223 LYS A O 1
ATOM 1858 N N . ASN A 1 224 ? -18.002 3.010 41.879 1.00 91.31 224 ASN A N 1
ATOM 1859 C CA . ASN A 1 224 ? -18.436 4.013 42.852 1.00 91.31 224 ASN A CA 1
ATOM 1860 C C . ASN A 1 224 ? -18.913 5.331 42.214 1.00 91.31 224 ASN A C 1
ATOM 1862 O O . ASN A 1 224 ? -18.969 6.352 42.899 1.00 91.31 224 ASN A O 1
ATOM 1866 N N . ALA A 1 225 ? -19.229 5.332 40.914 1.00 87.00 225 ALA A N 1
ATOM 1867 C CA . ALA A 1 225 ? -19.634 6.537 40.198 1.00 87.00 225 ALA A CA 1
ATOM 1868 C C . ALA A 1 225 ? -20.880 7.175 40.852 1.00 87.00 225 ALA A C 1
ATOM 1870 O O . ALA A 1 225 ? -21.878 6.468 41.047 1.00 87.00 225 ALA A O 1
ATOM 1871 N N . PRO A 1 226 ? -20.862 8.485 41.179 1.00 83.19 226 PRO A N 1
ATOM 1872 C CA . PRO A 1 226 ? -22.008 9.150 41.789 1.00 83.19 226 PRO A CA 1
ATOM 1873 C C . PRO A 1 226 ? -23.246 9.058 40.892 1.00 83.19 226 PRO A C 1
ATOM 1875 O O . PRO A 1 226 ? -23.193 9.335 39.694 1.00 83.19 226 PRO A O 1
ATOM 1878 N N . LEU A 1 227 ? -24.383 8.663 41.467 1.00 75.12 227 LEU A N 1
ATOM 1879 C CA . LEU A 1 227 ? -25.617 8.454 40.711 1.00 75.12 227 LEU A CA 1
ATOM 1880 C C . LEU A 1 227 ? -26.037 9.741 39.974 1.00 75.12 227 LEU A C 1
ATOM 1882 O O . LEU A 1 227 ? -26.278 10.759 40.622 1.00 75.12 227 LEU A O 1
ATOM 1886 N N . LYS A 1 228 ? -26.231 9.652 38.648 1.00 68.38 228 LYS A N 1
ATOM 1887 C CA . LYS A 1 228 ? -26.586 10.757 37.719 1.00 68.38 228 LYS A CA 1
ATOM 1888 C C . LYS A 1 228 ? -25.454 11.734 37.396 1.00 68.38 228 LYS A C 1
ATOM 1890 O O . LYS A 1 228 ? -25.716 12.734 36.730 1.00 68.38 228 LYS A O 1
ATOM 1895 N N . ASP A 1 229 ? -24.228 11.460 37.819 1.00 78.44 229 ASP A N 1
ATOM 1896 C CA . ASP A 1 229 ? -23.074 12.239 37.382 1.00 78.44 229 ASP A CA 1
ATOM 1897 C C . ASP A 1 229 ? -22.564 11.694 36.039 1.00 78.44 229 ASP A C 1
ATOM 1899 O O . ASP A 1 229 ? -21.641 10.882 35.959 1.00 78.44 229 ASP A O 1
ATOM 1903 N N . TYR A 1 230 ? -23.265 12.066 34.965 1.00 77.50 230 TYR A N 1
ATOM 1904 C CA . TYR A 1 230 ? -22.925 11.646 33.603 1.00 77.50 230 TYR A CA 1
ATOM 1905 C C . TYR A 1 230 ? -21.584 12.234 33.150 1.00 77.50 230 TYR A C 1
ATOM 1907 O O . TYR A 1 230 ? -20.839 11.563 32.438 1.00 77.50 230 TYR A O 1
ATOM 1915 N N . ASP A 1 231 ? -21.250 13.442 33.609 1.00 80.81 231 ASP A N 1
ATOM 1916 C CA . ASP A 1 231 ? -19.984 14.105 33.294 1.00 80.81 231 ASP A CA 1
ATOM 1917 C C . ASP A 1 231 ? -18.805 13.356 33.922 1.00 80.81 231 ASP A C 1
ATOM 1919 O O . ASP A 1 231 ? -17.792 13.140 33.261 1.00 80.81 231 ASP A O 1
ATOM 1923 N N . PHE A 1 232 ? -18.953 12.853 35.152 1.00 83.88 232 PHE A N 1
ATOM 1924 C CA . PHE A 1 232 ? -17.954 11.979 35.770 1.00 83.88 232 PHE A CA 1
ATOM 1925 C C . PHE A 1 232 ? -17.670 10.722 34.935 1.00 83.88 232 PHE A C 1
ATOM 1927 O O . PHE A 1 232 ? -16.510 10.341 34.764 1.00 83.88 232 PHE A O 1
ATOM 1934 N N . VAL A 1 233 ? -18.713 10.083 34.394 1.00 84.25 233 VAL A N 1
ATOM 1935 C CA . VAL A 1 233 ? -18.575 8.888 33.544 1.00 84.25 233 VAL A CA 1
ATOM 1936 C C . VAL A 1 233 ? -17.952 9.238 32.187 1.00 84.25 233 VAL A C 1
ATOM 1938 O O . VAL A 1 233 ? -17.093 8.497 31.715 1.00 84.25 233 VAL A O 1
ATOM 1941 N N . ASN A 1 234 ? -18.316 10.372 31.585 1.00 86.19 234 ASN A N 1
ATOM 1942 C CA . ASN A 1 234 ? -17.713 10.844 30.334 1.00 86.19 234 ASN A CA 1
ATOM 1943 C C . ASN A 1 234 ? -16.218 11.152 30.505 1.00 86.19 234 ASN A C 1
ATOM 1945 O O . ASN A 1 234 ? -15.404 10.692 29.710 1.00 86.19 234 ASN A O 1
ATOM 1949 N N . ASN A 1 235 ? -15.845 11.841 31.587 1.00 87.56 235 ASN A N 1
ATOM 1950 C CA . ASN A 1 235 ? -14.447 12.141 31.903 1.00 87.56 235 ASN A CA 1
ATOM 1951 C C . ASN A 1 235 ? -13.622 10.858 32.105 1.00 87.56 235 ASN A C 1
ATOM 1953 O O . ASN A 1 235 ? -12.463 10.791 31.702 1.00 87.56 235 ASN A O 1
ATOM 1957 N N . LEU A 1 236 ? -14.219 9.822 32.705 1.00 92.44 236 LEU A N 1
ATOM 1958 C CA . LEU A 1 236 ? -13.596 8.502 32.823 1.00 92.44 236 LEU A CA 1
ATOM 1959 C C . LEU A 1 236 ? -13.406 7.805 31.468 1.00 92.44 236 LEU A C 1
ATOM 1961 O O . LEU A 1 236 ? -12.400 7.120 31.284 1.00 92.44 236 LEU A O 1
ATOM 1965 N N . ASP A 1 237 ? -14.352 7.951 30.536 1.00 89.75 237 ASP A N 1
ATOM 1966 C CA . ASP A 1 237 ? -14.213 7.405 29.180 1.00 89.75 237 ASP A CA 1
ATOM 1967 C C . ASP A 1 237 ? -13.072 8.096 28.426 1.00 89.75 237 ASP A C 1
ATOM 1969 O O . ASP A 1 237 ? -12.225 7.425 27.840 1.00 89.75 237 ASP A O 1
ATOM 1973 N N . GLU A 1 238 ? -12.984 9.425 28.507 1.00 90.06 238 GLU A N 1
ATOM 1974 C CA . GLU A 1 238 ? -11.881 10.194 27.919 1.00 90.06 238 GLU A CA 1
ATOM 1975 C C . GLU A 1 238 ? -10.522 9.800 28.516 1.00 90.06 238 GLU A C 1
ATOM 1977 O O . GLU A 1 238 ? -9.561 9.563 27.779 1.00 90.06 238 GLU A O 1
ATOM 1982 N N . GLU A 1 239 ? -10.448 9.655 29.842 1.00 92.25 239 GLU A N 1
ATOM 1983 C CA . GLU A 1 239 ? -9.249 9.189 30.544 1.00 92.25 239 GLU A CA 1
ATOM 1984 C C . GLU A 1 239 ? -8.832 7.788 30.073 1.00 92.25 239 GLU A C 1
ATOM 1986 O O . GLU A 1 239 ? -7.658 7.564 29.767 1.00 92.25 239 GLU A O 1
ATOM 1991 N N . LEU A 1 240 ? -9.785 6.856 29.945 1.00 92.38 240 LEU A N 1
ATOM 1992 C CA . LEU A 1 240 ? -9.517 5.506 29.450 1.00 92.38 240 LEU A CA 1
ATOM 1993 C C . LEU A 1 240 ? -9.038 5.511 27.991 1.00 92.38 240 LEU A C 1
ATOM 1995 O O . LEU A 1 240 ? -8.147 4.735 27.647 1.00 92.38 240 LEU A O 1
ATOM 1999 N N . VAL A 1 241 ? -9.592 6.376 27.136 1.00 90.44 241 VAL A N 1
ATOM 2000 C CA . VAL A 1 241 ? -9.167 6.517 25.733 1.00 90.44 241 VAL A CA 1
ATOM 2001 C C . VAL A 1 241 ? -7.734 7.046 25.644 1.00 90.44 241 VAL A C 1
ATOM 2003 O O . VAL A 1 241 ? -6.912 6.471 24.930 1.00 90.44 241 VAL A O 1
ATOM 2006 N N . LEU A 1 242 ? -7.397 8.097 26.395 1.00 89.25 242 LEU A N 1
ATOM 2007 C CA . LEU A 1 242 ? -6.032 8.639 26.434 1.00 89.25 242 LEU A CA 1
ATOM 2008 C C . LEU A 1 242 ? -5.035 7.622 27.004 1.00 89.25 242 LEU A C 1
ATOM 2010 O O . LEU A 1 242 ? -3.918 7.469 26.496 1.00 89.25 242 LEU A O 1
ATOM 2014 N N . PHE A 1 243 ? -5.448 6.883 28.033 1.00 92.12 243 PHE A N 1
ATOM 2015 C CA . PHE A 1 243 ? -4.672 5.783 28.589 1.00 92.12 243 PHE A CA 1
ATOM 2016 C C . PHE A 1 243 ? -4.440 4.667 27.561 1.00 92.12 243 PHE A C 1
ATOM 2018 O O . PHE A 1 243 ? -3.306 4.215 27.381 1.00 92.12 243 PHE A O 1
ATOM 2025 N N . TYR A 1 244 ? -5.488 4.260 26.840 1.00 93.50 244 TYR A N 1
ATOM 2026 C CA . TYR A 1 244 ? -5.391 3.273 25.771 1.00 93.50 244 TYR A CA 1
ATOM 2027 C C . TYR A 1 244 ? -4.364 3.701 24.719 1.00 93.50 244 TYR A C 1
ATOM 2029 O O . TYR A 1 244 ? -3.417 2.955 24.474 1.00 93.50 244 TYR A O 1
ATOM 2037 N N . ILE A 1 245 ? -4.498 4.910 24.166 1.00 90.00 245 ILE A N 1
ATOM 2038 C CA . ILE A 1 245 ? -3.605 5.441 23.123 1.00 90.00 245 ILE A CA 1
ATOM 2039 C C . ILE A 1 245 ? -2.148 5.467 23.603 1.00 90.00 245 ILE A C 1
ATOM 2041 O O . ILE A 1 245 ? -1.234 5.089 22.873 1.00 90.00 245 ILE A O 1
ATOM 2045 N N . SER A 1 246 ? -1.915 5.907 24.841 1.00 88.25 246 SER A N 1
ATOM 2046 C CA . SER A 1 246 ? -0.557 6.128 25.345 1.00 88.25 246 SER A CA 1
ATOM 2047 C C . SER A 1 246 ? 0.173 4.854 25.777 1.00 88.25 246 SER A C 1
ATOM 2049 O O . SER A 1 246 ? 1.396 4.801 25.648 1.00 88.25 246 SER A O 1
ATOM 2051 N N . ARG A 1 247 ? -0.532 3.839 26.298 1.00 90.56 247 ARG A N 1
ATOM 2052 C CA . ARG A 1 247 ? 0.107 2.668 26.936 1.00 90.56 247 ARG A CA 1
ATOM 2053 C C . ARG A 1 247 ? -0.304 1.319 26.361 1.00 90.56 247 ARG A C 1
ATOM 2055 O O . ARG A 1 247 ? 0.500 0.393 26.370 1.00 90.56 247 ARG A O 1
ATOM 2062 N N . ILE A 1 248 ? -1.528 1.187 25.856 1.00 94.06 248 ILE A N 1
ATOM 2063 C CA . ILE A 1 248 ? -2.069 -0.108 25.416 1.00 94.06 248 ILE A CA 1
ATOM 2064 C C . ILE A 1 248 ? -1.964 -0.267 23.901 1.00 94.06 248 ILE A C 1
ATOM 2066 O O . ILE A 1 248 ? -1.523 -1.308 23.423 1.00 94.06 248 ILE A O 1
ATOM 2070 N N . GLU A 1 249 ? -2.318 0.763 23.138 1.00 94.19 249 GLU A N 1
ATOM 2071 C CA . GLU A 1 249 ? -2.294 0.761 21.676 1.00 94.19 249 GLU A CA 1
ATOM 2072 C C . GLU A 1 249 ? -0.920 0.361 21.092 1.00 94.19 249 GLU A C 1
ATOM 2074 O O . GLU A 1 249 ? -0.898 -0.482 20.190 1.00 94.19 249 GLU A O 1
ATOM 2079 N N . PRO A 1 250 ? 0.238 0.830 21.613 1.00 93.12 250 PRO A N 1
ATOM 2080 C CA . PRO A 1 250 ? 1.541 0.362 21.136 1.00 93.12 250 PRO A CA 1
ATOM 2081 C C . PRO A 1 250 ? 1.729 -1.157 21.280 1.00 93.12 250 PRO A C 1
ATOM 2083 O O . PRO A 1 250 ? 2.281 -1.801 20.386 1.00 93.12 250 PRO A O 1
ATOM 2086 N N . LEU A 1 251 ? 1.235 -1.741 22.379 1.00 94.75 251 LEU A N 1
ATOM 2087 C CA . LEU A 1 251 ? 1.282 -3.185 22.621 1.00 94.75 251 LEU A CA 1
ATOM 2088 C C . LEU A 1 251 ? 0.322 -3.936 21.692 1.00 94.75 251 LEU A C 1
ATOM 2090 O O . LEU A 1 251 ? 0.662 -5.009 21.204 1.00 94.75 251 LEU A O 1
ATOM 2094 N N . VAL A 1 252 ? -0.852 -3.371 21.398 1.00 96.12 252 VAL A N 1
ATOM 2095 C CA . VAL A 1 252 ? -1.797 -3.949 20.429 1.00 96.12 252 VAL A CA 1
ATOM 2096 C C . VAL A 1 252 ? -1.152 -4.047 19.044 1.00 96.12 252 VAL A C 1
ATOM 2098 O O . VAL A 1 252 ? -1.123 -5.134 18.466 1.00 96.12 252 VAL A O 1
ATOM 2101 N N . PHE A 1 253 ? -0.554 -2.960 18.542 1.00 96.31 253 PHE A N 1
ATOM 2102 C CA . PHE A 1 253 ? 0.129 -2.973 17.242 1.00 96.31 253 PHE A CA 1
ATOM 2103 C C . PHE A 1 253 ? 1.340 -3.906 17.215 1.00 96.31 253 PHE A C 1
ATOM 2105 O O . PHE A 1 253 ? 1.582 -4.560 16.198 1.00 96.31 253 PHE A O 1
ATOM 2112 N N . ARG A 1 254 ? 2.079 -4.013 18.326 1.00 94.75 254 ARG A N 1
ATOM 2113 C CA . ARG A 1 254 ? 3.151 -5.003 18.470 1.00 94.75 254 ARG A CA 1
ATOM 2114 C C . ARG A 1 254 ? 2.631 -6.423 18.285 1.00 94.75 254 ARG A C 1
ATOM 2116 O O . ARG A 1 254 ? 3.218 -7.193 17.528 1.00 94.75 254 ARG A O 1
ATOM 2123 N N . GLU A 1 255 ? 1.556 -6.779 18.983 1.00 95.94 255 GLU A N 1
ATOM 2124 C CA . GLU A 1 255 ? 0.992 -8.126 18.907 1.00 95.94 255 GLU A CA 1
ATOM 2125 C C . GLU A 1 255 ? 0.468 -8.443 17.509 1.00 95.94 255 GLU A C 1
ATOM 2127 O O . GLU A 1 255 ? 0.709 -9.542 17.012 1.00 95.94 255 GLU A O 1
ATOM 2132 N N . ASP A 1 256 ? -0.180 -7.485 16.850 1.00 97.69 256 ASP A N 1
ATOM 2133 C CA . ASP A 1 256 ? -0.652 -7.665 15.477 1.00 97.69 256 ASP A CA 1
ATOM 2134 C C . ASP A 1 256 ? 0.512 -7.872 14.504 1.00 97.69 256 ASP A C 1
ATOM 2136 O O . ASP A 1 256 ? 0.472 -8.783 13.673 1.00 97.69 256 ASP A O 1
ATOM 2140 N N . TYR A 1 257 ? 1.584 -7.086 14.648 1.00 98.19 257 TYR A N 1
ATOM 2141 C CA . TYR A 1 257 ? 2.813 -7.248 13.876 1.00 98.19 257 TYR A CA 1
ATOM 2142 C C . TYR A 1 257 ? 3.448 -8.630 14.074 1.00 98.19 257 TYR A C 1
ATOM 2144 O O . TYR A 1 257 ? 3.677 -9.335 13.093 1.00 98.19 257 TYR A O 1
ATOM 2152 N N . LEU A 1 258 ? 3.711 -9.035 15.321 1.00 96.56 258 LEU A N 1
ATOM 2153 C CA . LEU A 1 258 ? 4.386 -10.304 15.615 1.00 96.56 258 LEU A CA 1
ATOM 2154 C C . LEU A 1 258 ? 3.543 -11.512 15.194 1.00 96.56 258 LEU A C 1
ATOM 2156 O O . LEU A 1 258 ? 4.084 -12.486 14.673 1.00 96.56 258 LEU A O 1
ATOM 2160 N N . THR A 1 259 ? 2.223 -11.442 15.383 1.00 97.12 259 THR A N 1
ATOM 2161 C CA . THR A 1 259 ? 1.311 -12.526 14.996 1.00 97.12 259 THR A CA 1
ATOM 2162 C C . THR A 1 259 ? 1.269 -12.682 13.476 1.00 97.12 259 THR A C 1
ATOM 2164 O O . THR A 1 259 ? 1.361 -13.801 12.971 1.00 97.12 259 THR A O 1
ATOM 2167 N N . LEU A 1 260 ? 1.190 -11.573 12.729 1.00 98.19 260 LEU A N 1
ATOM 2168 C CA . LEU A 1 260 ? 1.238 -11.615 11.268 1.00 98.19 260 LEU A CA 1
ATOM 2169 C C . LEU A 1 260 ? 2.606 -12.087 10.757 1.00 98.19 260 LEU A C 1
ATOM 2171 O O . LEU A 1 260 ? 2.663 -12.884 9.824 1.00 98.19 260 LEU A O 1
ATOM 2175 N N . LEU A 1 261 ? 3.698 -11.629 11.374 1.00 98.19 261 LEU A N 1
ATOM 2176 C CA . LEU A 1 261 ? 5.056 -12.057 11.040 1.00 98.19 261 LEU A CA 1
ATOM 2177 C C . LEU A 1 261 ? 5.218 -13.573 11.195 1.00 98.19 261 LEU A C 1
ATOM 2179 O O . LEU A 1 261 ? 5.687 -14.232 10.269 1.00 98.19 261 LEU A O 1
ATOM 2183 N N . GLY A 1 262 ? 4.797 -14.121 12.340 1.00 97.56 262 GLY A N 1
ATOM 2184 C CA . GLY A 1 262 ? 4.834 -15.560 12.600 1.00 97.56 262 GLY A CA 1
ATOM 2185 C C . GLY A 1 262 ? 4.011 -16.342 11.579 1.00 97.56 262 GLY A C 1
ATOM 2186 O O . GLY A 1 262 ? 4.518 -17.280 10.970 1.00 97.56 262 GLY A O 1
ATOM 2187 N N . TYR A 1 263 ? 2.787 -15.886 11.306 1.00 97.12 263 TYR A N 1
ATOM 2188 C CA . TYR A 1 263 ? 1.918 -16.495 10.301 1.00 97.12 263 TYR A CA 1
ATOM 2189 C C . TYR A 1 263 ? 2.546 -16.508 8.898 1.00 97.12 263 TYR A C 1
ATOM 2191 O O . TYR A 1 263 ? 2.481 -17.526 8.209 1.00 97.12 263 TYR A O 1
ATOM 2199 N N . ILE A 1 264 ? 3.173 -15.406 8.466 1.00 97.25 264 ILE A N 1
ATOM 2200 C CA . ILE A 1 264 ? 3.845 -15.334 7.159 1.00 97.25 264 ILE A CA 1
ATOM 2201 C C . ILE A 1 264 ? 5.044 -16.281 7.117 1.00 97.25 264 ILE A C 1
ATOM 2203 O O . ILE A 1 264 ? 5.171 -17.031 6.154 1.00 97.25 264 ILE A O 1
ATOM 2207 N N . LYS A 1 265 ? 5.893 -16.297 8.151 1.00 96.56 265 LYS A N 1
ATOM 2208 C CA . LYS A 1 265 ? 7.058 -17.196 8.200 1.00 96.56 265 LYS A CA 1
ATOM 2209 C C . LYS A 1 265 ? 6.658 -18.671 8.157 1.00 96.56 265 LYS A C 1
ATOM 2211 O O . LYS A 1 265 ? 7.327 -19.460 7.500 1.00 96.56 265 LYS A O 1
ATOM 2216 N N . GLU A 1 266 ? 5.567 -19.029 8.828 1.00 96.06 266 GLU A N 1
ATOM 2217 C CA . GLU A 1 266 ? 5.079 -20.407 8.896 1.00 96.06 266 GLU A CA 1
ATOM 2218 C C . GLU A 1 266 ? 4.384 -20.845 7.598 1.00 96.06 266 GLU A C 1
ATOM 2220 O O . GLU A 1 266 ? 4.726 -21.881 7.028 1.00 96.06 266 GLU A O 1
ATOM 2225 N N . LYS A 1 267 ? 3.418 -20.060 7.104 1.00 95.38 267 LYS A N 1
ATOM 2226 C CA . LYS A 1 267 ? 2.584 -20.456 5.955 1.00 95.38 267 LYS A CA 1
ATOM 2227 C C . LYS A 1 267 ? 3.119 -20.013 4.598 1.00 95.38 267 LYS A C 1
ATOM 2229 O O . LYS A 1 267 ? 2.808 -20.635 3.584 1.00 95.38 267 LYS A O 1
ATOM 2234 N N . TYR A 1 268 ? 3.902 -18.941 4.560 1.00 94.75 268 TYR A N 1
ATOM 2235 C CA . TYR A 1 268 ? 4.390 -18.310 3.334 1.00 94.75 268 TYR A CA 1
ATOM 2236 C C . TYR A 1 268 ? 5.911 -18.072 3.393 1.00 94.75 268 TYR A C 1
ATOM 2238 O O . TYR A 1 268 ? 6.361 -16.951 3.154 1.00 94.75 268 TYR A O 1
ATOM 2246 N N . PRO A 1 269 ? 6.735 -19.115 3.634 1.00 92.50 269 PRO A N 1
ATOM 2247 C CA . PRO A 1 269 ? 8.173 -18.974 3.910 1.00 92.50 269 PRO A CA 1
ATOM 2248 C C . PRO A 1 269 ? 8.984 -18.371 2.753 1.00 92.50 269 PRO A C 1
ATOM 2250 O O . PRO A 1 269 ? 10.104 -17.916 2.947 1.00 92.50 269 PRO A O 1
ATOM 2253 N N . LYS A 1 270 ? 8.431 -18.357 1.532 1.00 93.50 270 LYS A N 1
ATOM 2254 C CA . LYS A 1 270 ? 9.050 -17.711 0.363 1.00 93.50 270 LYS A CA 1
ATOM 2255 C C . LYS A 1 270 ? 8.912 -16.183 0.369 1.00 93.50 270 LYS A C 1
ATOM 2257 O O . LYS A 1 270 ? 9.555 -15.518 -0.437 1.00 93.50 270 LYS A O 1
ATOM 2262 N N . ILE A 1 271 ? 8.052 -15.621 1.218 1.00 93.94 271 ILE A N 1
ATOM 2263 C CA . ILE A 1 271 ? 7.929 -14.173 1.390 1.00 93.94 271 ILE A CA 1
ATOM 2264 C C . ILE A 1 271 ? 9.027 -13.737 2.356 1.00 93.94 271 ILE A C 1
ATOM 2266 O O . ILE A 1 271 ? 8.927 -13.992 3.552 1.00 93.94 271 ILE A O 1
ATOM 2270 N N . SER A 1 272 ? 10.062 -13.063 1.847 1.00 93.31 272 SER A N 1
ATOM 2271 C CA . SER A 1 272 ? 11.094 -12.484 2.717 1.00 93.31 272 SER A CA 1
ATOM 2272 C C . SER A 1 272 ? 10.473 -11.436 3.645 1.00 93.31 272 SER A C 1
ATOM 2274 O O . SER A 1 272 ? 9.669 -10.594 3.219 1.00 93.31 272 SER A O 1
ATOM 2276 N N . THR A 1 273 ? 10.852 -11.489 4.920 1.00 96.38 273 THR A N 1
ATOM 2277 C CA . THR A 1 273 ? 10.434 -10.547 5.969 1.00 96.38 273 THR A CA 1
ATOM 2278 C C . THR A 1 273 ? 11.611 -9.794 6.589 1.00 96.38 273 THR A C 1
ATOM 2280 O O . THR A 1 273 ? 11.385 -8.839 7.331 1.00 96.38 273 THR A O 1
ATOM 2283 N N . GLU A 1 274 ? 12.855 -10.166 6.262 1.00 95.88 274 GLU A N 1
ATOM 2284 C CA . GLU A 1 274 ? 14.051 -9.733 6.996 1.00 95.88 274 GLU A CA 1
ATOM 2285 C C . GLU A 1 274 ? 14.284 -8.223 6.931 1.00 95.88 274 GLU A C 1
ATOM 2287 O O . GLU A 1 274 ? 14.599 -7.604 7.945 1.00 95.88 274 GLU A O 1
ATOM 2292 N N . ASP A 1 275 ? 14.092 -7.589 5.772 1.00 96.12 275 ASP A N 1
ATOM 2293 C CA . ASP A 1 275 ? 14.284 -6.140 5.664 1.00 96.12 275 ASP A CA 1
ATOM 2294 C C . ASP A 1 275 ? 13.175 -5.349 6.376 1.00 96.12 275 ASP A C 1
ATOM 2296 O O . ASP A 1 275 ? 13.426 -4.236 6.837 1.00 96.12 275 ASP A O 1
ATOM 2300 N N . ILE A 1 276 ? 11.960 -5.903 6.496 1.00 96.75 276 ILE A N 1
ATOM 2301 C CA . ILE A 1 276 ? 10.893 -5.278 7.288 1.00 96.75 276 ILE A CA 1
ATOM 2302 C C . ILE A 1 276 ? 11.236 -5.393 8.770 1.00 96.75 276 ILE A C 1
ATOM 2304 O O . ILE A 1 276 ? 11.162 -4.394 9.481 1.00 96.75 276 ILE A O 1
ATOM 2308 N N . GLU A 1 277 ? 11.652 -6.577 9.222 1.00 97.12 277 GLU A N 1
ATOM 2309 C CA . GLU A 1 277 ? 12.095 -6.802 10.601 1.00 97.12 277 GLU A CA 1
ATOM 2310 C C . GLU A 1 277 ? 13.258 -5.878 10.971 1.00 97.12 277 GLU A C 1
ATOM 2312 O O . GLU A 1 277 ? 13.210 -5.211 12.004 1.00 97.12 277 GLU A O 1
ATOM 2317 N N . SER A 1 278 ? 14.252 -5.771 10.087 1.00 95.94 278 SER A N 1
ATOM 2318 C CA . SER A 1 278 ? 15.393 -4.872 10.251 1.00 95.94 278 SER A CA 1
ATOM 2319 C C . SER A 1 278 ? 14.948 -3.413 10.397 1.00 95.94 278 SER A C 1
ATOM 2321 O O . SER A 1 278 ? 15.307 -2.764 11.375 1.00 95.94 278 SER A O 1
ATOM 2323 N N . LYS A 1 279 ? 14.068 -2.916 9.514 1.00 94.69 279 LYS A N 1
ATOM 2324 C CA . LYS A 1 279 ? 13.535 -1.539 9.587 1.00 94.69 279 LYS A CA 1
ATOM 2325 C C . LYS A 1 279 ? 12.687 -1.280 10.831 1.00 94.69 279 LYS A C 1
ATOM 2327 O O . LYS A 1 279 ? 12.677 -0.161 11.341 1.00 94.69 279 LYS A O 1
ATOM 2332 N N . VAL A 1 280 ? 11.934 -2.274 11.306 1.00 95.25 280 VAL A N 1
ATOM 2333 C CA . VAL A 1 280 ? 11.180 -2.156 12.564 1.00 95.25 280 VAL A CA 1
ATOM 23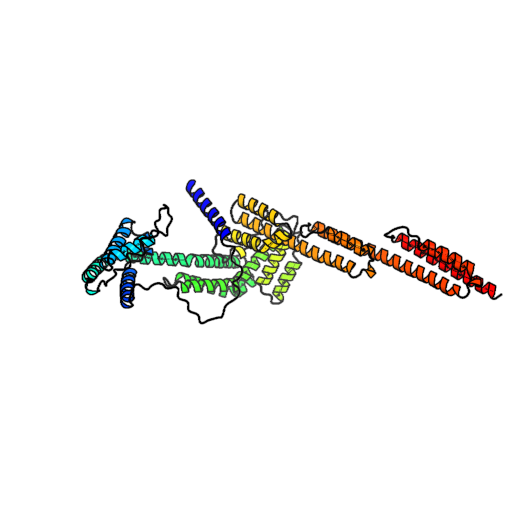34 C C . VAL A 1 280 ? 12.152 -2.017 13.732 1.00 95.25 280 VAL A C 1
ATOM 2336 O O . VAL A 1 280 ? 11.996 -1.095 14.529 1.00 95.25 280 VAL A O 1
ATOM 2339 N N . ASN A 1 281 ? 13.179 -2.867 13.800 1.00 92.94 281 ASN A N 1
ATOM 2340 C CA . ASN A 1 281 ? 14.199 -2.805 14.848 1.00 92.94 281 ASN A CA 1
ATOM 2341 C C . ASN A 1 281 ? 14.973 -1.484 14.807 1.00 92.94 281 ASN A C 1
ATOM 2343 O O . ASN A 1 281 ? 15.114 -0.834 15.836 1.00 92.94 281 ASN A O 1
ATOM 2347 N N . GLU A 1 282 ? 15.383 -1.042 13.620 1.00 92.00 282 GLU A N 1
ATOM 2348 C CA . GLU A 1 282 ? 16.048 0.241 13.398 1.00 92.00 282 GLU A CA 1
ATOM 2349 C C . GLU A 1 282 ? 15.216 1.406 13.960 1.00 92.00 282 GLU A C 1
ATOM 2351 O O . GLU A 1 282 ? 15.701 2.200 14.767 1.00 92.00 282 GLU A O 1
ATOM 2356 N N . LYS A 1 283 ? 13.926 1.473 13.603 1.00 91.50 283 LYS A N 1
ATOM 2357 C CA . LYS A 1 283 ? 13.012 2.507 14.110 1.00 91.50 283 LYS A CA 1
ATOM 2358 C C . LYS A 1 283 ? 12.876 2.472 15.631 1.00 91.50 283 LYS A C 1
ATOM 2360 O O . LYS A 1 283 ? 12.827 3.535 16.243 1.00 91.50 283 LYS A O 1
ATOM 2365 N N . LEU A 1 284 ? 12.833 1.285 16.235 1.00 88.44 284 LEU A N 1
ATOM 2366 C CA . LEU A 1 284 ? 12.778 1.139 17.691 1.00 88.44 284 LEU A CA 1
ATOM 2367 C C . LEU A 1 284 ? 14.085 1.599 18.359 1.00 88.44 284 LEU A C 1
ATOM 2369 O O . LEU A 1 284 ? 14.035 2.225 19.415 1.00 88.44 284 LEU A O 1
ATOM 2373 N N . THR A 1 285 ? 15.242 1.337 17.744 1.00 85.88 285 THR A N 1
ATOM 2374 C CA . THR A 1 285 ? 16.557 1.738 18.270 1.00 85.88 285 THR A CA 1
ATOM 2375 C C . THR A 1 285 ? 16.780 3.249 18.202 1.00 85.88 285 THR A C 1
ATOM 2377 O O . THR A 1 285 ? 17.278 3.830 19.163 1.00 85.88 285 THR A O 1
ATOM 2380 N N . TYR A 1 286 ? 16.377 3.914 17.115 1.00 79.25 286 TYR A N 1
ATOM 2381 C CA . TYR A 1 286 ? 16.595 5.357 16.927 1.00 79.25 286 TYR A CA 1
ATOM 2382 C C . TYR A 1 286 ? 15.491 6.246 17.527 1.00 79.25 286 TYR A C 1
ATOM 2384 O O . TYR A 1 286 ? 15.269 7.367 17.072 1.00 79.25 286 TYR A O 1
ATOM 2392 N N . GLY A 1 287 ? 14.794 5.762 18.559 1.00 70.50 287 GLY A N 1
ATOM 2393 C CA . GLY A 1 287 ? 13.804 6.550 19.301 1.00 70.50 287 GLY A CA 1
ATOM 2394 C C . GLY A 1 287 ? 12.488 6.790 18.556 1.00 70.50 287 GLY A C 1
ATOM 2395 O O . GLY A 1 287 ? 11.743 7.704 18.907 1.00 70.50 287 GLY A O 1
ATOM 2396 N N . GLY A 1 288 ? 12.181 5.992 17.531 1.00 74.69 288 GLY A N 1
ATOM 2397 C CA . GLY A 1 288 ? 10.877 6.015 16.881 1.00 74.69 288 GLY A CA 1
ATOM 2398 C C . GLY A 1 288 ? 9.765 5.610 17.848 1.00 74.69 288 GLY A C 1
ATOM 2399 O O . GLY A 1 288 ? 9.941 4.746 18.709 1.00 74.69 288 GLY A O 1
ATOM 2400 N N . TYR A 1 289 ? 8.582 6.210 17.691 1.00 84.62 289 TYR A N 1
ATOM 2401 C CA . TYR A 1 289 ? 7.418 5.824 18.483 1.00 84.62 289 TYR A CA 1
ATOM 2402 C C . TYR A 1 289 ? 7.112 4.333 18.281 1.00 84.62 289 TYR A C 1
ATOM 2404 O O . TYR A 1 289 ? 7.000 3.846 17.150 1.00 84.62 289 TYR A O 1
ATOM 2412 N N . ILE A 1 290 ? 6.971 3.602 19.392 1.00 87.44 290 ILE A N 1
ATOM 2413 C CA . ILE A 1 290 ? 6.785 2.141 19.404 1.00 87.44 290 ILE A CA 1
ATOM 2414 C C . ILE A 1 290 ? 5.594 1.735 18.526 1.00 87.44 290 ILE A C 1
ATOM 2416 O O . ILE A 1 290 ? 5.715 0.858 17.669 1.00 87.44 290 ILE A O 1
ATOM 2420 N N . LYS A 1 291 ? 4.460 2.430 18.693 1.00 91.31 291 LYS A N 1
ATOM 2421 C CA . LYS A 1 291 ? 3.247 2.239 17.889 1.00 91.31 291 LYS A CA 1
ATOM 2422 C C . LYS A 1 291 ? 3.540 2.352 16.394 1.00 91.31 291 LYS A C 1
ATOM 2424 O O . LYS A 1 291 ? 3.210 1.442 15.638 1.00 91.31 291 LYS A O 1
ATOM 2429 N N . ASP A 1 292 ? 4.160 3.450 15.972 1.00 92.50 292 ASP A N 1
ATOM 2430 C CA . ASP A 1 292 ? 4.388 3.742 14.554 1.00 92.50 292 ASP A CA 1
ATOM 2431 C C . ASP A 1 292 ? 5.348 2.738 13.919 1.00 92.50 292 ASP A C 1
ATOM 2433 O O . ASP A 1 292 ? 5.175 2.353 12.762 1.00 92.50 292 ASP A O 1
ATOM 2437 N N . SER A 1 293 ? 6.329 2.270 14.690 1.00 94.44 293 SER A N 1
ATOM 2438 C CA . SER A 1 293 ? 7.290 1.253 14.262 1.00 94.44 293 SER A CA 1
ATOM 2439 C C . SER A 1 293 ? 6.596 -0.082 13.979 1.00 94.44 293 SER A C 1
ATOM 2441 O O . SER A 1 293 ? 6.754 -0.644 12.893 1.00 94.44 293 SER A O 1
ATOM 2443 N N . PHE A 1 294 ? 5.754 -0.560 14.900 1.00 96.25 294 PHE A N 1
ATOM 2444 C CA . PHE A 1 294 ? 5.015 -1.809 14.701 1.00 96.25 294 PHE A CA 1
ATOM 2445 C C . PHE A 1 294 ? 3.883 -1.684 13.681 1.00 96.25 294 PHE A C 1
ATOM 2447 O O . PHE A 1 294 ? 3.689 -2.597 12.881 1.00 96.25 294 PHE A O 1
ATOM 2454 N N . HIS A 1 295 ? 3.179 -0.553 13.635 1.00 95.62 295 HIS A N 1
ATOM 2455 C CA . HIS A 1 295 ? 2.170 -0.302 12.608 1.00 95.62 295 HIS A CA 1
ATOM 2456 C C . HIS A 1 295 ? 2.800 -0.275 11.208 1.00 95.62 295 HIS A C 1
ATOM 2458 O O . HIS A 1 295 ? 2.271 -0.894 10.282 1.00 95.62 295 HIS A O 1
ATOM 2464 N N . PHE A 1 296 ? 3.967 0.362 11.055 1.00 95.81 296 PHE A N 1
ATOM 2465 C CA . PHE A 1 296 ? 4.757 0.282 9.828 1.00 95.81 296 PHE A CA 1
ATOM 2466 C C . PHE A 1 296 ? 5.074 -1.175 9.474 1.00 95.81 296 PHE A C 1
ATOM 2468 O O . PHE A 1 296 ? 4.800 -1.594 8.348 1.00 95.81 296 PHE A O 1
ATOM 2475 N N . GLY A 1 297 ? 5.597 -1.956 10.424 1.00 97.19 297 GLY A N 1
ATOM 2476 C CA . GLY A 1 297 ? 5.896 -3.373 10.217 1.00 97.19 297 GLY A CA 1
ATOM 2477 C C . GLY A 1 297 ? 4.675 -4.160 9.743 1.00 97.19 297 GLY A C 1
ATOM 2478 O O . GLY A 1 297 ? 4.714 -4.791 8.687 1.00 97.19 297 GLY A O 1
ATOM 2479 N N . TYR A 1 298 ? 3.560 -4.055 10.470 1.00 97.81 298 TYR A N 1
ATOM 2480 C CA . TYR A 1 298 ? 2.309 -4.748 10.161 1.00 97.81 298 TYR A CA 1
ATOM 2481 C C . TYR A 1 298 ? 1.792 -4.387 8.764 1.00 97.81 298 TYR A C 1
ATOM 2483 O O . TYR A 1 298 ? 1.501 -5.271 7.958 1.00 97.81 298 TYR A O 1
ATOM 2491 N N . LYS A 1 299 ? 1.744 -3.091 8.434 1.00 96.19 299 LYS A N 1
ATOM 2492 C CA . LYS A 1 299 ? 1.287 -2.607 7.125 1.00 96.19 299 LYS A CA 1
ATOM 2493 C C . LYS A 1 299 ? 2.150 -3.139 5.978 1.00 96.19 299 LYS A C 1
ATOM 2495 O O . LYS A 1 299 ? 1.608 -3.525 4.940 1.00 96.19 299 LYS A O 1
ATOM 2500 N N . ASN A 1 300 ? 3.473 -3.162 6.145 1.00 96.56 300 ASN A N 1
ATOM 2501 C CA . ASN A 1 300 ? 4.389 -3.632 5.102 1.00 96.56 300 ASN A CA 1
ATOM 2502 C C . ASN A 1 300 ? 4.346 -5.157 4.946 1.00 96.56 300 ASN A C 1
ATOM 2504 O O . ASN A 1 300 ? 4.296 -5.638 3.815 1.00 96.56 300 ASN A O 1
ATOM 2508 N N . LEU A 1 301 ? 4.279 -5.911 6.049 1.00 97.75 301 LEU A N 1
ATOM 2509 C CA . LEU A 1 301 ? 4.088 -7.365 6.008 1.00 97.75 301 LEU A CA 1
ATOM 2510 C C . LEU A 1 301 ? 2.784 -7.727 5.297 1.00 97.75 301 LEU A C 1
ATOM 2512 O O . LEU A 1 301 ? 2.774 -8.560 4.390 1.00 97.75 301 LEU A O 1
ATOM 2516 N N . LYS A 1 302 ? 1.692 -7.048 5.659 1.00 96.62 302 LYS A N 1
ATOM 2517 C CA . LYS A 1 302 ? 0.381 -7.264 5.049 1.00 96.62 302 LYS A CA 1
ATOM 2518 C C . LYS A 1 302 ? 0.402 -6.935 3.559 1.00 96.62 302 LYS A C 1
ATOM 2520 O O . LYS A 1 302 ? -0.075 -7.732 2.761 1.00 96.62 302 LYS A O 1
ATOM 2525 N N . SER A 1 303 ? 1.016 -5.816 3.169 1.00 95.69 303 SER A N 1
ATOM 2526 C CA . SER A 1 303 ? 1.175 -5.454 1.752 1.00 95.69 303 SER A CA 1
ATOM 2527 C C . SER A 1 303 ? 1.934 -6.527 0.967 1.00 95.69 303 SER A C 1
ATOM 2529 O O . SER A 1 303 ? 1.462 -6.937 -0.088 1.00 95.69 303 SER A O 1
ATOM 2531 N N . ARG A 1 304 ? 3.051 -7.045 1.502 1.00 94.94 304 ARG A N 1
ATOM 2532 C CA . ARG A 1 304 ? 3.818 -8.126 0.855 1.00 94.94 304 ARG A CA 1
ATOM 2533 C C . ARG A 1 304 ? 3.025 -9.408 0.691 1.00 94.94 304 ARG A C 1
ATOM 2535 O O . ARG A 1 304 ? 3.083 -10.033 -0.362 1.00 94.94 304 ARG A O 1
ATOM 2542 N N . LEU A 1 305 ? 2.288 -9.796 1.727 1.00 96.56 305 LEU A N 1
ATOM 2543 C CA . LEU A 1 305 ? 1.432 -10.970 1.660 1.00 96.56 305 LEU A CA 1
ATOM 2544 C C . LEU A 1 305 ? 0.342 -10.801 0.597 1.00 96.56 305 LEU A C 1
ATOM 2546 O O . LEU A 1 305 ? 0.123 -11.703 -0.203 1.00 96.56 305 LEU A O 1
ATOM 2550 N N . LEU A 1 306 ? -0.315 -9.639 0.555 1.00 95.88 306 LEU A N 1
ATOM 2551 C CA . LEU A 1 306 ? -1.399 -9.373 -0.392 1.00 95.88 306 LEU A CA 1
ATOM 2552 C C . LEU A 1 306 ? -0.917 -9.261 -1.847 1.00 95.88 306 LEU A C 1
ATOM 2554 O O . LEU A 1 306 ? -1.657 -9.669 -2.748 1.00 95.88 306 LEU A O 1
ATOM 2558 N N . ALA A 1 307 ? 0.300 -8.752 -2.060 1.00 92.19 307 ALA A N 1
ATOM 2559 C CA . ALA A 1 307 ? 0.986 -8.727 -3.353 1.00 92.19 307 ALA A CA 1
ATOM 2560 C C . ALA A 1 307 ? 1.374 -10.128 -3.849 1.00 92.19 307 ALA A C 1
ATOM 2562 O O . ALA A 1 307 ? 1.503 -10.349 -5.049 1.00 92.19 307 ALA A O 1
ATOM 2563 N N . ASN A 1 308 ? 1.535 -11.101 -2.947 1.00 91.88 308 ASN A N 1
ATOM 2564 C CA . ASN A 1 308 ? 1.908 -12.452 -3.339 1.00 91.88 308 ASN A CA 1
ATOM 2565 C C . ASN A 1 308 ? 0.792 -13.116 -4.166 1.00 91.88 308 ASN A C 1
ATOM 2567 O O . ASN A 1 308 ? -0.357 -13.241 -3.725 1.00 91.88 308 ASN A O 1
ATOM 2571 N N . GLU A 1 309 ? 1.145 -13.591 -5.359 1.00 88.31 309 GLU A N 1
ATOM 2572 C CA . GLU A 1 309 ? 0.214 -14.259 -6.276 1.00 88.31 309 GLU A CA 1
ATOM 2573 C C . GLU A 1 309 ? -0.372 -15.553 -5.694 1.00 88.31 309 GLU A C 1
ATOM 2575 O O . GLU A 1 309 ? -1.527 -15.881 -5.960 1.00 88.31 309 GLU A O 1
ATOM 2580 N N . ASN A 1 310 ? 0.382 -16.249 -4.836 1.00 89.62 310 ASN A N 1
ATOM 2581 C CA . ASN A 1 310 ? -0.044 -17.499 -4.203 1.00 89.62 310 ASN A CA 1
ATOM 2582 C C . ASN A 1 310 ? -0.930 -17.280 -2.967 1.00 89.62 310 ASN A C 1
ATOM 2584 O O . ASN A 1 310 ? -1.458 -18.248 -2.417 1.00 89.62 310 ASN A O 1
ATOM 2588 N N . TYR A 1 311 ? -1.103 -16.038 -2.503 1.00 92.62 311 TYR A N 1
ATOM 2589 C CA . TYR A 1 311 ? -1.950 -15.765 -1.346 1.00 92.62 311 TYR A CA 1
ATOM 2590 C C . TYR A 1 311 ? -3.440 -15.859 -1.707 1.00 92.62 311 TYR A C 1
ATOM 2592 O O . TYR A 1 311 ? -3.969 -15.087 -2.521 1.00 92.62 311 TYR A O 1
ATOM 2600 N N . ASN A 1 312 ? -4.133 -16.789 -1.046 1.00 89.75 312 ASN A N 1
ATOM 2601 C CA . ASN A 1 312 ? -5.565 -17.020 -1.196 1.00 89.75 312 ASN A CA 1
ATOM 2602 C C . ASN A 1 312 ? -6.346 -16.263 -0.115 1.00 89.75 312 ASN A C 1
ATOM 2604 O O . ASN A 1 312 ? -6.205 -16.544 1.067 1.00 89.75 312 ASN A O 1
ATOM 2608 N N . LEU A 1 313 ? -7.259 -15.376 -0.520 1.00 87.88 313 LEU A N 1
ATOM 2609 C CA . LEU A 1 313 ? -8.093 -14.580 0.397 1.00 87.88 313 LEU A CA 1
ATOM 2610 C C . LEU A 1 313 ? -9.025 -15.410 1.300 1.00 87.88 313 LEU A C 1
ATOM 2612 O O . LEU A 1 313 ? -9.588 -14.875 2.255 1.00 87.88 313 LEU A O 1
ATOM 2616 N N . ASN A 1 314 ? -9.219 -16.697 1.002 1.00 88.06 314 ASN A N 1
ATOM 2617 C CA . ASN A 1 314 ? -9.948 -17.605 1.886 1.00 88.06 314 ASN A CA 1
ATOM 2618 C C . ASN A 1 314 ? -9.100 -18.088 3.074 1.00 88.06 314 ASN A C 1
ATOM 2620 O O . ASN A 1 314 ? -9.676 -18.462 4.094 1.00 88.06 314 ASN A O 1
ATOM 2624 N N . ASP A 1 315 ? -7.769 -18.065 2.962 1.00 90.44 315 ASP A N 1
ATOM 2625 C CA . ASP A 1 315 ? -6.854 -18.320 4.076 1.00 90.44 315 ASP A CA 1
ATOM 2626 C C . ASP A 1 315 ? -6.652 -17.016 4.848 1.00 90.44 315 ASP A C 1
ATOM 2628 O O . ASP A 1 315 ? -5.701 -16.271 4.630 1.00 90.44 315 ASP A O 1
ATOM 2632 N N . LEU A 1 316 ? -7.629 -16.696 5.697 1.00 92.69 316 LEU A N 1
ATOM 2633 C CA . LEU A 1 316 ? -7.612 -15.476 6.495 1.00 92.69 316 LEU A CA 1
ATOM 2634 C C . LEU A 1 316 ? -6.335 -15.395 7.339 1.00 92.69 316 LEU A C 1
ATOM 2636 O O . LEU A 1 316 ? -5.996 -16.332 8.066 1.00 92.69 316 LEU A O 1
ATOM 2640 N N . ILE A 1 317 ? -5.680 -14.234 7.290 1.00 95.94 317 ILE A N 1
ATOM 2641 C CA . ILE A 1 317 ? -4.629 -13.897 8.250 1.00 95.94 317 ILE A CA 1
ATOM 2642 C C . ILE A 1 317 ? -5.200 -13.842 9.675 1.00 95.94 317 ILE A C 1
ATOM 2644 O O . ILE A 1 317 ? -6.410 -13.648 9.842 1.00 95.94 317 ILE A O 1
ATOM 2648 N N . PRO A 1 318 ? -4.346 -13.951 10.707 1.00 95.69 318 PRO A N 1
ATOM 2649 C CA . PRO A 1 318 ? -4.760 -13.721 12.081 1.00 95.69 318 PRO A CA 1
ATOM 2650 C C . PRO A 1 318 ? -5.449 -12.365 12.223 1.00 95.69 318 PRO A C 1
ATOM 2652 O O . PRO A 1 318 ? -5.004 -11.358 11.667 1.00 95.69 318 PRO A O 1
ATOM 2655 N N . GLU A 1 319 ? -6.562 -12.356 12.945 1.00 93.44 319 GLU A N 1
ATOM 2656 C CA . GLU A 1 319 ? -7.391 -11.167 13.080 1.00 93.44 319 GLU A CA 1
ATOM 2657 C C . GLU A 1 319 ? -6.648 -10.080 13.870 1.00 93.44 319 GLU A C 1
ATOM 2659 O O . GLU A 1 319 ? -6.179 -10.351 14.981 1.00 93.44 319 GLU A O 1
ATOM 2664 N N . PRO A 1 320 ? -6.533 -8.859 13.322 1.00 94.56 320 PRO A N 1
ATOM 2665 C CA . PRO A 1 320 ? -5.854 -7.777 14.010 1.00 94.56 320 PRO A CA 1
ATOM 2666 C C . PRO A 1 320 ? -6.658 -7.314 15.221 1.00 94.56 320 PRO A C 1
ATOM 2668 O O . PRO A 1 320 ? -7.806 -6.876 15.110 1.00 94.56 320 PRO A O 1
ATOM 2671 N N . LYS A 1 321 ? -6.016 -7.330 16.383 1.00 94.25 321 LYS A N 1
ATOM 2672 C CA . LYS A 1 321 ? -6.587 -6.852 17.639 1.00 94.25 321 LYS A CA 1
ATOM 2673 C C . LYS A 1 321 ? -6.907 -5.358 17.564 1.00 94.25 321 LYS A C 1
ATOM 2675 O O . LYS A 1 321 ? -7.917 -4.942 18.128 1.00 94.25 321 LYS A O 1
ATOM 2680 N N . HIS A 1 322 ? -6.127 -4.557 16.829 1.00 93.75 322 HIS A N 1
ATOM 2681 C CA . HIS A 1 322 ? -6.385 -3.114 16.695 1.00 93.75 322 HIS A CA 1
ATOM 2682 C C . HIS A 1 322 ? -7.711 -2.763 16.007 1.00 93.75 322 HIS A C 1
ATOM 2684 O O . HIS A 1 322 ? -8.132 -1.616 16.094 1.00 93.75 322 HIS A O 1
ATOM 2690 N N . TYR A 1 323 ? -8.389 -3.703 15.338 1.00 92.81 323 TYR A N 1
ATOM 2691 C CA . TYR A 1 323 ? -9.736 -3.436 14.820 1.00 92.81 323 TYR A CA 1
ATOM 2692 C C . TYR A 1 323 ? -10.787 -3.401 15.930 1.00 92.81 323 TYR A C 1
ATOM 2694 O O . TYR A 1 323 ? -11.771 -2.683 15.801 1.00 92.81 323 TYR A O 1
ATOM 2702 N N . GLU A 1 324 ? -10.606 -4.178 16.999 1.00 90.62 324 GLU A N 1
ATOM 2703 C CA . GLU A 1 324 ? -11.646 -4.417 18.008 1.00 90.62 324 GLU A CA 1
ATOM 2704 C C . GLU A 1 324 ? -11.365 -3.745 19.351 1.00 90.62 324 GLU A C 1
ATOM 2706 O O . GLU A 1 324 ? -12.303 -3.383 20.063 1.00 90.62 324 GLU A O 1
ATOM 2711 N N . ILE A 1 325 ? -10.095 -3.609 19.737 1.00 90.88 325 ILE A N 1
ATOM 2712 C CA . ILE A 1 325 ? -9.742 -3.090 21.060 1.00 90.88 325 ILE A CA 1
ATOM 2713 C C . ILE A 1 325 ? -10.075 -1.597 21.148 1.00 90.88 325 ILE A C 1
ATOM 2715 O O . ILE A 1 325 ? -9.581 -0.799 20.359 1.00 90.88 325 ILE A O 1
ATOM 2719 N N . GLY A 1 326 ? -10.875 -1.230 22.154 1.00 83.69 326 GLY A N 1
ATOM 2720 C CA . GLY A 1 326 ? -11.321 0.148 22.385 1.00 83.69 326 GLY A CA 1
ATOM 2721 C C . GLY A 1 326 ? -12.624 0.505 21.662 1.00 83.69 326 GLY A C 1
ATOM 2722 O O . GLY A 1 326 ? -13.166 1.591 21.873 1.00 83.69 326 GLY A O 1
ATOM 2723 N N . GLU A 1 327 ? -13.171 -0.413 20.860 1.00 86.38 327 GLU A N 1
ATOM 2724 C CA . GLU A 1 327 ? -14.367 -0.194 20.053 1.00 86.38 327 GLU A CA 1
ATOM 2725 C C . GLU A 1 327 ? -15.652 -0.705 20.726 1.00 86.38 327 GLU A C 1
ATOM 2727 O O . GLU A 1 327 ? -15.743 -1.825 21.236 1.00 86.38 327 GLU A O 1
ATOM 2732 N N . LEU A 1 328 ? -16.708 0.115 20.666 1.00 81.94 328 LEU A N 1
ATOM 2733 C CA . LEU A 1 328 ? -18.003 -0.167 21.304 1.00 81.94 328 LEU A CA 1
ATOM 2734 C C . LEU A 1 328 ? -18.933 -1.064 20.483 1.00 81.94 328 LEU A C 1
ATOM 2736 O O . LEU A 1 328 ? -19.879 -1.630 21.039 1.00 81.94 328 LEU A O 1
ATOM 2740 N N . GLY A 1 329 ? -18.683 -1.204 19.182 1.00 83.56 329 GLY A N 1
ATOM 2741 C CA . GLY A 1 329 ? -19.537 -1.965 18.270 1.00 83.56 329 GLY A CA 1
ATOM 2742 C C . GLY A 1 329 ? -19.512 -3.473 18.521 1.00 83.56 329 GLY A C 1
ATOM 2743 O O . GLY A 1 329 ? -18.689 -4.010 19.270 1.00 83.56 329 GLY A O 1
ATOM 2744 N N . THR A 1 330 ? -20.447 -4.189 17.907 1.00 87.44 330 THR A N 1
ATOM 2745 C CA . THR A 1 330 ? -20.275 -5.628 17.680 1.00 87.44 330 THR A CA 1
ATOM 2746 C C . THR A 1 330 ? -19.151 -5.854 16.670 1.00 87.44 330 THR A C 1
ATOM 2748 O O . THR A 1 330 ? -18.845 -4.986 15.852 1.00 87.44 330 THR A O 1
ATOM 2751 N N . LYS A 1 331 ? -18.544 -7.042 16.697 1.00 91.31 331 LYS A N 1
ATOM 2752 C CA . LYS A 1 331 ? -17.478 -7.406 15.756 1.00 91.31 331 LYS A CA 1
ATOM 2753 C C . LYS A 1 331 ? -17.926 -7.257 14.295 1.00 91.31 331 LYS A C 1
ATOM 2755 O O . LYS A 1 331 ? -17.194 -6.711 13.479 1.00 91.31 331 LYS A O 1
ATOM 2760 N N . ASP A 1 332 ? -19.162 -7.646 13.984 1.00 90.38 332 ASP A N 1
ATOM 2761 C CA . ASP A 1 332 ? -19.739 -7.482 12.646 1.00 90.38 332 ASP A CA 1
ATOM 2762 C C . ASP A 1 332 ? -19.836 -5.999 12.237 1.00 90.38 332 ASP A C 1
ATOM 2764 O O . ASP A 1 332 ? -19.422 -5.639 11.137 1.00 90.38 332 ASP A O 1
ATOM 2768 N N . GLU A 1 333 ? -20.326 -5.125 13.125 1.00 89.75 333 GLU A N 1
ATOM 2769 C CA . GLU A 1 333 ? -20.445 -3.679 12.867 1.00 89.75 333 GLU A CA 1
ATOM 2770 C C . GLU A 1 333 ? -19.084 -3.006 12.675 1.00 89.75 333 GLU A C 1
ATOM 2772 O O . GLU A 1 333 ? -18.924 -2.178 11.777 1.00 89.75 333 GLU A O 1
ATOM 2777 N N . ILE A 1 334 ? -18.103 -3.372 13.503 1.00 91.12 334 ILE A N 1
ATOM 2778 C CA . ILE A 1 334 ? -16.738 -2.843 13.441 1.00 91.12 334 ILE A CA 1
ATOM 2779 C C . ILE A 1 334 ? -16.121 -3.161 12.077 1.00 91.12 334 ILE A C 1
ATOM 2781 O O . ILE A 1 334 ? -15.690 -2.254 11.363 1.00 91.12 334 ILE A O 1
ATOM 2785 N N . TYR A 1 335 ? -16.134 -4.432 11.670 1.00 94.06 335 TYR A N 1
ATOM 2786 C CA . TYR A 1 335 ? -15.525 -4.849 10.408 1.00 94.06 335 TYR A CA 1
ATOM 2787 C C . TYR A 1 335 ? -16.291 -4.307 9.195 1.00 94.06 335 TYR A C 1
ATOM 2789 O O . TYR A 1 335 ? -15.666 -3.899 8.215 1.00 94.06 335 TYR A O 1
ATOM 2797 N N . ALA A 1 336 ? -17.625 -4.234 9.257 1.00 88.75 336 ALA A N 1
ATOM 2798 C CA . ALA A 1 336 ? -18.425 -3.603 8.208 1.00 88.75 336 ALA A CA 1
ATOM 2799 C C . ALA A 1 336 ? -18.052 -2.123 8.026 1.00 88.75 336 ALA A C 1
ATOM 2801 O O . ALA A 1 336 ? -17.859 -1.657 6.901 1.00 88.75 336 ALA A O 1
ATOM 2802 N N . ARG A 1 337 ? -17.889 -1.387 9.132 1.00 90.75 337 ARG A N 1
ATOM 2803 C CA . ARG A 1 337 ? -17.483 0.024 9.111 1.00 90.75 337 ARG A CA 1
ATOM 2804 C C . ARG A 1 337 ? -16.077 0.205 8.545 1.00 90.75 337 ARG A C 1
ATOM 2806 O O . ARG A 1 337 ? -15.876 1.109 7.735 1.00 90.75 337 ARG A O 1
ATOM 2813 N N . ILE A 1 338 ? -15.124 -0.648 8.922 1.00 92.00 338 ILE A N 1
ATOM 2814 C CA . ILE A 1 338 ? -13.754 -0.611 8.382 1.00 92.00 338 ILE A CA 1
ATOM 2815 C C . ILE A 1 338 ? -13.771 -0.875 6.872 1.00 92.00 338 ILE A C 1
ATOM 2817 O O . ILE A 1 338 ? -13.214 -0.084 6.111 1.00 92.00 338 ILE A O 1
ATOM 2821 N N . GLN A 1 339 ? -14.463 -1.928 6.425 1.00 92.75 339 GLN A N 1
ATOM 2822 C CA . GLN A 1 339 ? -14.601 -2.255 5.003 1.00 92.75 339 GLN A CA 1
ATOM 2823 C C . GLN A 1 339 ? -15.163 -1.070 4.208 1.00 92.75 339 GLN A C 1
ATOM 2825 O O . GLN A 1 339 ? -14.585 -0.667 3.198 1.00 92.75 339 GLN A O 1
ATOM 2830 N N . GLN A 1 340 ? -16.263 -0.488 4.691 1.00 88.19 340 GLN A N 1
ATOM 2831 C CA . GLN A 1 340 ? -16.908 0.652 4.047 1.00 88.19 340 GLN A CA 1
ATOM 2832 C C . GLN A 1 340 ? -15.984 1.873 3.991 1.00 88.19 340 GLN A C 1
ATOM 2834 O O . GLN A 1 340 ? -15.926 2.555 2.969 1.00 88.19 340 GLN A O 1
ATOM 2839 N N . THR A 1 341 ? -15.238 2.126 5.067 1.00 91.56 341 THR A N 1
ATOM 2840 C CA . THR A 1 341 ? -14.296 3.248 5.151 1.00 91.56 341 THR A CA 1
ATOM 2841 C C . THR A 1 341 ? -13.180 3.099 4.118 1.00 91.56 341 THR A C 1
ATOM 2843 O O . THR A 1 341 ? -12.930 4.030 3.352 1.00 91.56 341 THR A O 1
ATOM 2846 N N . ILE A 1 342 ? -12.562 1.915 4.025 1.00 93.25 342 ILE A N 1
ATOM 2847 C CA . ILE A 1 342 ? -11.520 1.627 3.026 1.00 93.25 342 ILE A CA 1
ATOM 2848 C C . ILE A 1 342 ? -12.082 1.796 1.612 1.00 93.25 342 ILE A C 1
ATOM 2850 O O . ILE A 1 342 ? -11.450 2.437 0.769 1.00 93.25 342 ILE A O 1
ATOM 2854 N N . PHE A 1 343 ? -13.278 1.264 1.348 1.00 89.81 343 PHE A N 1
ATOM 2855 C CA . PHE A 1 343 ? -13.920 1.385 0.043 1.00 89.81 343 PHE A CA 1
ATOM 2856 C C . PHE A 1 343 ? -14.166 2.852 -0.347 1.00 89.81 343 PHE A C 1
ATOM 2858 O O . PHE A 1 343 ? -13.774 3.275 -1.438 1.00 89.81 343 PHE A O 1
ATOM 2865 N N . GLN A 1 344 ? -14.751 3.652 0.549 1.00 86.25 344 GLN A N 1
ATOM 2866 C CA . GLN A 1 344 ? -15.050 5.066 0.297 1.00 86.25 344 GLN A CA 1
ATOM 2867 C C . GLN A 1 344 ? -13.784 5.894 0.066 1.00 86.25 344 GLN A C 1
ATOM 2869 O O . GLN A 1 344 ? -13.709 6.635 -0.912 1.00 86.25 344 GLN A O 1
ATOM 2874 N N . GLN A 1 345 ? -12.763 5.722 0.910 1.00 92.69 345 GLN A N 1
ATOM 2875 C CA . GLN A 1 345 ? -11.501 6.459 0.792 1.00 92.69 345 GLN A CA 1
ATOM 2876 C C . GLN A 1 345 ? -10.758 6.167 -0.520 1.00 92.69 345 GLN A C 1
ATOM 2878 O O . GLN A 1 345 ? -10.026 7.022 -1.012 1.00 92.69 345 GLN A O 1
ATOM 2883 N N . ASN A 1 346 ? -10.965 4.985 -1.111 1.00 92.31 346 ASN A N 1
ATOM 2884 C CA . ASN A 1 346 ? -10.238 4.536 -2.302 1.00 92.31 346 ASN A CA 1
ATOM 2885 C C . ASN A 1 346 ? -11.103 4.473 -3.571 1.00 92.31 346 ASN A C 1
ATOM 2887 O O . ASN A 1 346 ? -10.613 4.084 -4.629 1.00 92.31 346 ASN A O 1
ATOM 2891 N N . THR A 1 347 ? -12.367 4.904 -3.509 1.00 87.00 347 THR A N 1
ATOM 2892 C CA . THR A 1 347 ? -13.308 4.851 -4.644 1.00 87.00 347 THR A CA 1
ATOM 2893 C C . THR A 1 347 ? -12.760 5.559 -5.887 1.00 87.00 347 THR A C 1
ATOM 2895 O O . THR A 1 347 ? -12.793 4.995 -6.980 1.00 87.00 347 THR A O 1
ATOM 2898 N N . ASN A 1 348 ? -12.171 6.748 -5.727 1.00 88.38 348 ASN A N 1
ATOM 2899 C CA . ASN A 1 348 ? -11.572 7.488 -6.842 1.00 88.38 348 ASN A CA 1
ATOM 2900 C C . ASN A 1 348 ? -10.411 6.728 -7.492 1.00 88.38 348 ASN A C 1
ATOM 2902 O O . ASN A 1 348 ? -10.333 6.671 -8.718 1.00 88.38 348 ASN A O 1
ATOM 2906 N N . ALA A 1 349 ? -9.548 6.098 -6.690 1.00 89.12 349 ALA A N 1
ATOM 2907 C CA . ALA A 1 349 ? -8.463 5.271 -7.207 1.00 89.12 349 ALA A CA 1
ATOM 2908 C C . ALA A 1 349 ? -9.020 4.053 -7.959 1.00 89.12 349 ALA A C 1
ATOM 2910 O O . ALA A 1 349 ? -8.609 3.778 -9.085 1.00 89.12 349 ALA A O 1
ATOM 2911 N N . PHE A 1 350 ? -10.022 3.370 -7.401 1.00 90.50 350 PHE A N 1
ATOM 2912 C CA . PHE A 1 350 ? -10.648 2.235 -8.075 1.00 90.50 350 PHE A CA 1
ATOM 2913 C C . PHE A 1 350 ? -11.285 2.622 -9.413 1.00 90.50 350 PHE A C 1
ATOM 2915 O O . PHE A 1 350 ? -11.158 1.869 -10.376 1.00 90.50 350 PHE A O 1
ATOM 2922 N N . MET A 1 351 ? -11.933 3.785 -9.508 1.00 88.25 351 MET A N 1
ATOM 2923 C CA . MET A 1 351 ? -12.480 4.279 -10.776 1.00 88.25 351 MET A CA 1
ATOM 2924 C C . MET A 1 351 ? -11.366 4.632 -11.764 1.00 88.25 351 MET A C 1
ATOM 2926 O O . MET A 1 351 ? -11.372 4.156 -12.897 1.00 88.25 351 MET A O 1
ATOM 2930 N N . GLN A 1 352 ? -10.380 5.417 -11.323 1.00 89.75 352 GLN A N 1
ATOM 2931 C CA . GLN A 1 352 ? -9.283 5.891 -12.166 1.00 89.75 352 GLN A CA 1
ATOM 2932 C C . GLN A 1 352 ? -8.472 4.745 -12.782 1.00 89.75 352 GLN A C 1
ATOM 2934 O O . GLN A 1 352 ? -8.025 4.867 -13.923 1.00 89.75 352 GLN A O 1
ATOM 2939 N N . TYR A 1 353 ? -8.284 3.655 -12.035 1.00 88.50 353 TYR A N 1
ATOM 2940 C CA . TYR A 1 353 ? -7.474 2.513 -12.455 1.00 88.50 353 TYR A CA 1
ATOM 2941 C C . TYR A 1 353 ? -8.293 1.320 -12.976 1.00 88.50 353 TYR A C 1
ATOM 2943 O O . TYR A 1 353 ? -7.718 0.271 -13.253 1.00 88.50 353 TYR A O 1
ATOM 2951 N N . GLY A 1 354 ? -9.616 1.463 -13.139 1.00 86.50 354 GLY A N 1
ATOM 2952 C CA . GLY A 1 354 ? -10.478 0.435 -13.743 1.00 86.50 354 GLY A CA 1
ATOM 2953 C C . GLY A 1 354 ? -10.827 -0.754 -12.837 1.00 86.50 354 GLY A C 1
ATOM 2954 O O . GLY A 1 354 ? -11.251 -1.797 -13.326 1.00 86.50 354 GLY A O 1
ATOM 2955 N N . TYR A 1 355 ? -10.674 -0.616 -11.519 1.00 88.56 355 TYR A N 1
ATOM 2956 C CA . TYR A 1 355 ? -10.969 -1.662 -10.532 1.00 88.56 355 TYR A CA 1
ATOM 2957 C C . TYR A 1 355 ? -12.384 -1.575 -9.942 1.00 88.56 355 TYR A C 1
ATOM 2959 O O . TYR A 1 355 ? -12.850 -2.545 -9.348 1.00 88.56 355 TYR A O 1
ATOM 2967 N N . PHE A 1 356 ? -13.081 -0.444 -10.095 1.00 87.56 356 PHE A N 1
ATOM 2968 C CA . PHE A 1 356 ? -14.327 -0.155 -9.371 1.00 87.56 356 PHE A CA 1
ATOM 2969 C C . PHE A 1 356 ? -15.419 -1.221 -9.551 1.00 87.56 356 PHE A C 1
ATOM 2971 O O . PHE A 1 356 ? -15.919 -1.762 -8.566 1.00 87.56 356 PHE A O 1
ATOM 2978 N N . GLU A 1 357 ? -15.751 -1.588 -10.792 1.00 87.56 357 GLU A N 1
ATOM 2979 C CA . GLU A 1 357 ? -16.800 -2.583 -11.062 1.00 87.56 357 GLU A CA 1
ATOM 2980 C C . GLU A 1 357 ? -16.449 -3.969 -10.512 1.00 87.56 357 GLU A C 1
ATOM 2982 O O . GLU A 1 357 ? -17.299 -4.661 -9.945 1.00 87.56 357 GLU A O 1
ATOM 2987 N N . LYS A 1 358 ? -15.179 -4.370 -10.651 1.00 90.31 358 LYS A N 1
ATOM 2988 C CA . LYS A 1 358 ? -14.665 -5.631 -10.105 1.00 90.31 358 LYS A CA 1
ATOM 2989 C C . LYS A 1 358 ? -14.735 -5.622 -8.579 1.00 90.31 358 LYS A C 1
ATOM 2991 O O . LYS A 1 358 ? -15.066 -6.641 -7.976 1.00 90.31 358 LYS A O 1
ATOM 2996 N N . VAL A 1 359 ? -14.448 -4.478 -7.956 1.00 92.12 359 VAL A N 1
ATOM 2997 C CA . VAL A 1 359 ? -14.533 -4.311 -6.506 1.00 92.12 359 VAL A CA 1
ATOM 2998 C C . VAL A 1 359 ? -15.963 -4.484 -6.013 1.00 92.12 359 VAL A C 1
ATOM 3000 O O . VAL A 1 359 ? -16.202 -5.347 -5.170 1.00 92.12 359 VAL A O 1
ATOM 3003 N N . ILE A 1 360 ? -16.913 -3.740 -6.584 1.00 87.94 360 ILE A N 1
ATOM 3004 C CA . ILE A 1 360 ? -18.336 -3.836 -6.227 1.00 87.94 360 ILE A CA 1
ATOM 3005 C C . ILE A 1 360 ? -18.843 -5.271 -6.376 1.00 87.94 360 ILE A C 1
ATOM 3007 O O . ILE A 1 360 ? -19.436 -5.821 -5.449 1.00 87.94 360 ILE A O 1
ATOM 3011 N N . ARG A 1 361 ? -18.551 -5.912 -7.514 1.00 88.50 361 ARG A N 1
ATOM 3012 C CA . ARG A 1 361 ? -19.020 -7.271 -7.798 1.00 88.50 361 ARG A CA 1
ATOM 3013 C C . ARG A 1 361 ? -18.547 -8.285 -6.756 1.00 88.50 361 ARG A C 1
ATOM 3015 O O . ARG A 1 361 ? -19.320 -9.173 -6.396 1.00 88.50 361 ARG A O 1
ATOM 3022 N N . GLU A 1 362 ? -17.302 -8.187 -6.293 1.00 91.88 362 GLU A N 1
ATOM 3023 C CA . GLU A 1 362 ? -16.796 -9.111 -5.273 1.00 91.88 362 GLU A CA 1
ATOM 3024 C C . GLU A 1 362 ? -17.314 -8.806 -3.869 1.00 91.88 362 GLU A C 1
ATOM 3026 O O . GLU A 1 362 ? -17.679 -9.737 -3.147 1.00 91.88 362 GLU A O 1
ATOM 3031 N N . LEU A 1 363 ? -17.455 -7.533 -3.493 1.00 88.31 363 LEU A N 1
ATOM 3032 C CA . LEU A 1 363 ? -18.090 -7.179 -2.220 1.00 88.31 363 LEU A CA 1
ATOM 3033 C C . LEU A 1 363 ? -19.557 -7.648 -2.163 1.00 88.31 363 LEU A C 1
ATOM 3035 O O . LEU A 1 363 ? -19.999 -8.198 -1.150 1.00 88.31 363 LEU A O 1
ATOM 3039 N N . ASP A 1 364 ? -20.294 -7.538 -3.270 1.00 83.12 364 ASP A N 1
ATOM 3040 C CA . ASP A 1 364 ? -21.665 -8.049 -3.393 1.00 83.12 364 ASP A CA 1
ATOM 3041 C C . ASP A 1 364 ? -21.738 -9.576 -3.268 1.00 83.12 364 ASP A C 1
ATOM 3043 O O . ASP A 1 364 ? -22.670 -10.122 -2.672 1.00 83.12 364 ASP A O 1
ATOM 3047 N N . LYS A 1 365 ? -20.760 -10.300 -3.822 1.00 88.12 365 LYS A N 1
ATOM 3048 C CA . LYS A 1 365 ? -20.681 -11.759 -3.670 1.00 88.12 365 LYS A CA 1
ATOM 3049 C C . LYS A 1 365 ? -20.401 -12.158 -2.222 1.00 88.12 365 LYS A C 1
ATOM 3051 O O . LYS A 1 3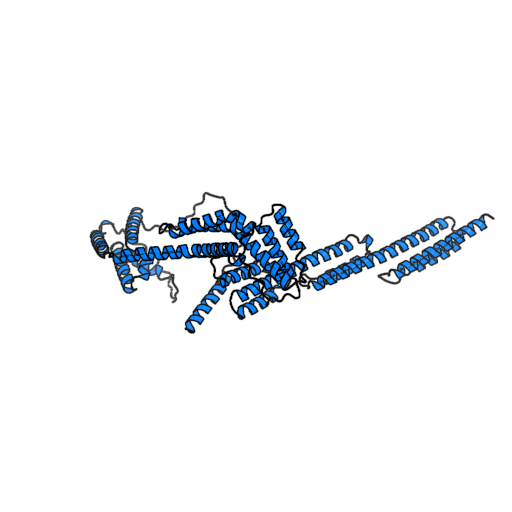65 ? -21.019 -13.104 -1.733 1.00 88.12 365 LYS A O 1
ATOM 3056 N N . LEU A 1 366 ? -19.500 -11.452 -1.538 1.00 82.19 366 LEU A N 1
ATOM 3057 C CA . LEU A 1 366 ? -19.160 -11.723 -0.138 1.00 82.19 366 LEU A CA 1
ATOM 3058 C C . LEU A 1 366 ? -20.337 -11.430 0.800 1.00 82.19 366 LEU A C 1
ATOM 3060 O O . LEU A 1 366 ? -20.680 -12.277 1.624 1.00 82.19 366 LEU A O 1
ATOM 3064 N N . SER A 1 367 ? -21.015 -10.294 0.622 1.00 74.06 367 SER A N 1
ATOM 3065 C CA . SER A 1 367 ? -22.168 -9.909 1.450 1.00 74.06 367 SER A CA 1
ATOM 3066 C C . SER A 1 367 ? -23.371 -10.851 1.295 1.00 74.06 367 SER A C 1
ATOM 3068 O O . SER A 1 367 ? -24.114 -11.074 2.253 1.00 74.06 367 SER A O 1
ATOM 3070 N N . LYS A 1 368 ? -23.543 -11.471 0.118 1.00 73.56 368 LYS A N 1
ATOM 3071 C CA . LYS A 1 368 ? -24.579 -12.491 -0.124 1.00 73.56 368 LYS A CA 1
ATOM 3072 C C . LYS A 1 368 ? -24.313 -13.825 0.584 1.00 73.56 368 LYS A C 1
ATOM 3074 O O . LYS A 1 368 ? -25.276 -14.544 0.841 1.00 73.56 368 LYS A O 1
ATOM 3079 N N . LYS A 1 369 ? -23.055 -14.169 0.901 1.00 68.62 369 LYS A N 1
ATOM 3080 C CA . LYS A 1 369 ? -22.704 -15.435 1.583 1.00 68.62 369 LYS A CA 1
ATOM 3081 C C . LYS A 1 369 ? -23.111 -15.424 3.057 1.00 68.62 369 LYS A C 1
ATOM 3083 O O . LYS A 1 369 ? -23.739 -16.363 3.536 1.00 68.62 369 LYS A O 1
ATOM 3088 N N . SER A 1 370 ? -22.770 -14.357 3.767 1.00 65.19 370 SER A N 1
ATOM 3089 C CA . SER A 1 370 ? -23.175 -14.093 5.148 1.00 65.19 370 SER A CA 1
ATOM 3090 C C . SER A 1 370 ? -22.865 -12.632 5.455 1.00 65.19 370 SER A C 1
ATOM 3092 O O . SER A 1 370 ? -21.887 -12.109 4.951 1.00 65.19 370 SER A O 1
ATOM 3094 N N . GLY A 1 371 ? -23.673 -11.952 6.263 1.00 73.00 371 GLY A N 1
ATOM 3095 C CA . GLY A 1 371 ? -23.365 -10.593 6.725 1.00 73.00 371 GLY A CA 1
ATOM 3096 C C . GLY A 1 371 ? -22.616 -10.606 8.057 1.00 73.00 371 GLY A C 1
ATOM 3097 O O . GLY A 1 371 ? -23.098 -9.981 8.993 1.00 73.00 371 GLY A O 1
ATOM 3098 N N . ASN A 1 372 ? -21.533 -11.387 8.176 1.00 87.88 372 ASN A N 1
ATOM 3099 C CA . ASN A 1 372 ? -20.772 -11.552 9.426 1.00 87.88 372 ASN A CA 1
ATOM 3100 C C . ASN A 1 372 ? -19.335 -11.012 9.315 1.00 87.88 372 ASN A C 1
ATOM 3102 O O . ASN A 1 372 ? -18.842 -10.712 8.223 1.00 87.88 372 ASN A O 1
ATOM 3106 N N . TYR A 1 373 ? -18.638 -10.909 10.446 1.00 89.88 373 TYR A N 1
ATOM 3107 C CA . TYR A 1 373 ? -17.304 -10.316 10.514 1.00 89.88 373 TYR A CA 1
ATOM 3108 C C . TYR A 1 373 ? -16.293 -11.028 9.616 1.00 89.88 373 TYR A C 1
ATOM 3110 O O . TYR A 1 373 ? -15.462 -10.355 9.022 1.00 89.88 373 TYR A O 1
ATOM 3118 N N . LYS A 1 374 ? -16.376 -12.357 9.440 1.00 92.62 374 LYS A N 1
ATOM 3119 C CA . LYS A 1 374 ? -15.443 -13.099 8.573 1.00 92.62 374 LYS A CA 1
ATOM 3120 C C . LYS A 1 374 ? -15.575 -12.657 7.123 1.00 92.62 374 LYS A C 1
ATOM 3122 O O . LYS A 1 374 ? -14.576 -12.382 6.470 1.00 92.62 374 LYS A O 1
ATOM 3127 N N . THR A 1 375 ? -16.804 -12.535 6.629 1.00 91.94 375 THR A N 1
ATOM 3128 C CA . THR A 1 375 ? -17.065 -12.016 5.278 1.00 91.94 375 THR A CA 1
ATOM 3129 C C . THR A 1 375 ? -16.667 -10.552 5.123 1.00 91.94 375 THR A C 1
ATOM 3131 O O . THR A 1 375 ? -16.102 -10.184 4.092 1.00 91.94 375 THR A O 1
ATOM 3134 N N . PHE A 1 376 ? -16.891 -9.718 6.144 1.00 92.56 376 PHE A N 1
ATOM 3135 C CA . PHE A 1 376 ? -16.404 -8.339 6.120 1.00 92.56 376 PHE A CA 1
ATOM 3136 C C . PHE A 1 376 ? -14.875 -8.289 6.099 1.00 92.56 376 PHE A C 1
ATOM 3138 O O . PHE A 1 376 ? -14.309 -7.548 5.297 1.00 92.56 376 PHE A O 1
ATOM 3145 N N . PHE A 1 377 ? -14.209 -9.137 6.885 1.00 95.12 377 PHE A N 1
ATOM 3146 C CA . PHE A 1 377 ? -12.756 -9.238 6.932 1.00 95.12 377 PHE A CA 1
ATOM 3147 C C . PHE A 1 377 ? -12.165 -9.694 5.600 1.00 95.12 377 PHE A C 1
ATOM 3149 O O . PHE A 1 377 ? -11.238 -9.067 5.098 1.00 95.12 377 PHE A O 1
ATOM 3156 N N . GLN A 1 378 ? -12.759 -10.705 4.962 1.00 95.19 378 GLN A N 1
ATOM 3157 C CA . GLN A 1 378 ? -12.383 -11.105 3.604 1.00 95.19 378 GLN A CA 1
ATOM 3158 C C . GLN A 1 378 ? -12.488 -9.937 2.620 1.00 95.19 378 GLN A C 1
ATOM 3160 O O . GLN A 1 378 ? -11.593 -9.737 1.801 1.00 95.19 378 GLN A O 1
ATOM 3165 N N . GLY A 1 379 ? -13.551 -9.134 2.713 1.00 95.12 379 GLY A N 1
ATOM 3166 C CA . GLY A 1 379 ? -13.693 -7.962 1.855 1.00 95.12 379 GLY A CA 1
ATOM 3167 C C . GLY A 1 379 ? -12.713 -6.832 2.192 1.00 95.12 379 GLY A C 1
ATOM 3168 O O . GLY A 1 379 ? -12.256 -6.164 1.271 1.00 95.12 379 GLY A O 1
ATOM 3169 N N . ILE A 1 380 ? -12.318 -6.655 3.462 1.00 96.19 380 ILE A N 1
ATOM 3170 C CA . ILE A 1 380 ? -11.219 -5.750 3.854 1.00 96.19 380 ILE A CA 1
ATOM 3171 C C . ILE A 1 380 ? -9.922 -6.185 3.164 1.00 96.19 380 ILE A C 1
ATOM 3173 O O . ILE A 1 380 ? -9.320 -5.388 2.449 1.00 96.19 380 ILE A O 1
ATOM 3177 N N . LEU A 1 381 ? -9.542 -7.460 3.300 1.00 96.75 381 LEU A N 1
ATOM 3178 C CA . LEU A 1 381 ? -8.324 -8.001 2.685 1.00 96.75 381 LEU A CA 1
ATOM 3179 C C . LEU A 1 381 ? -8.360 -7.895 1.158 1.00 96.75 381 LEU A C 1
ATOM 3181 O O . LEU A 1 381 ? -7.351 -7.591 0.525 1.00 96.75 381 LEU A O 1
ATOM 3185 N N . TYR A 1 382 ? -9.527 -8.117 0.552 1.00 96.38 382 TYR A N 1
ATOM 3186 C CA . TYR A 1 382 ? -9.709 -7.963 -0.886 1.00 96.38 382 TYR A CA 1
ATOM 3187 C C . TYR A 1 382 ? -9.521 -6.509 -1.343 1.00 96.38 382 TYR A C 1
ATOM 3189 O O . TYR A 1 382 ? -8.811 -6.268 -2.322 1.00 96.38 382 TYR A O 1
ATOM 3197 N N . LEU A 1 383 ? -10.121 -5.545 -0.634 1.00 96.62 383 LEU A N 1
ATOM 3198 C CA . LEU A 1 383 ? -9.962 -4.116 -0.915 1.00 96.62 383 LEU A CA 1
ATOM 3199 C C . LEU A 1 383 ? -8.502 -3.686 -0.787 1.00 96.62 383 LEU A C 1
ATOM 3201 O O . LEU A 1 383 ? -7.966 -3.059 -1.699 1.00 96.62 383 LEU A O 1
ATOM 3205 N N . GLU A 1 384 ? -7.845 -4.066 0.306 1.00 96.44 384 GLU A N 1
ATOM 3206 C CA . GLU A 1 384 ? -6.427 -3.782 0.522 1.00 96.44 384 GLU A CA 1
ATOM 3207 C C . GLU A 1 384 ? -5.556 -4.420 -0.562 1.00 96.44 384 GLU A C 1
ATOM 3209 O O . GLU A 1 384 ? -4.648 -3.761 -1.062 1.00 96.44 384 GLU A O 1
ATOM 3214 N N . LYS A 1 385 ? -5.871 -5.643 -1.013 1.00 95.62 385 LYS A N 1
ATOM 3215 C CA . LYS A 1 385 ? -5.177 -6.268 -2.148 1.00 95.62 385 LYS A CA 1
ATOM 3216 C C . LYS A 1 385 ? -5.319 -5.433 -3.418 1.00 95.62 385 LYS A C 1
ATOM 3218 O O . 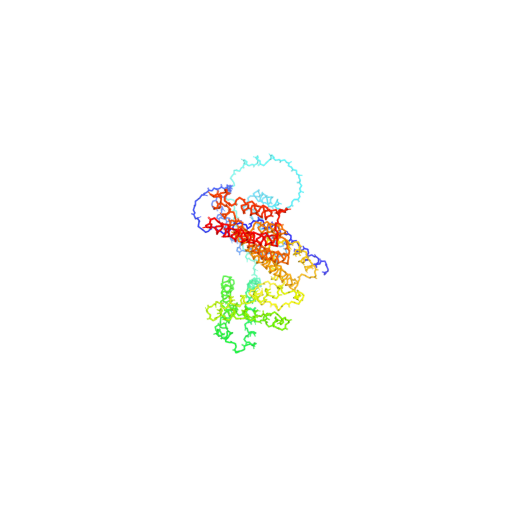LYS A 1 385 ? -4.326 -5.211 -4.099 1.00 95.62 385 LYS A O 1
ATOM 3223 N N . GLN A 1 386 ? -6.513 -4.921 -3.731 1.00 94.31 386 GLN A N 1
ATOM 3224 C CA . GLN A 1 386 ? -6.673 -4.051 -4.905 1.00 94.31 386 GLN A CA 1
ATOM 3225 C C . GLN A 1 386 ? -5.887 -2.738 -4.758 1.00 94.31 386 GLN A C 1
ATOM 3227 O O . GLN A 1 386 ? -5.311 -2.265 -5.733 1.00 94.31 386 GLN A O 1
ATOM 3232 N N . ILE A 1 387 ? -5.821 -2.166 -3.552 1.00 95.31 387 ILE A N 1
ATOM 3233 C CA . ILE A 1 387 ? -5.028 -0.957 -3.277 1.00 95.31 387 ILE A CA 1
ATOM 3234 C C . ILE A 1 387 ? -3.531 -1.230 -3.473 1.00 95.31 387 ILE A C 1
ATOM 3236 O O . ILE A 1 387 ? -2.844 -0.423 -4.098 1.00 95.31 387 ILE A O 1
ATOM 3240 N N . VAL A 1 388 ? -3.0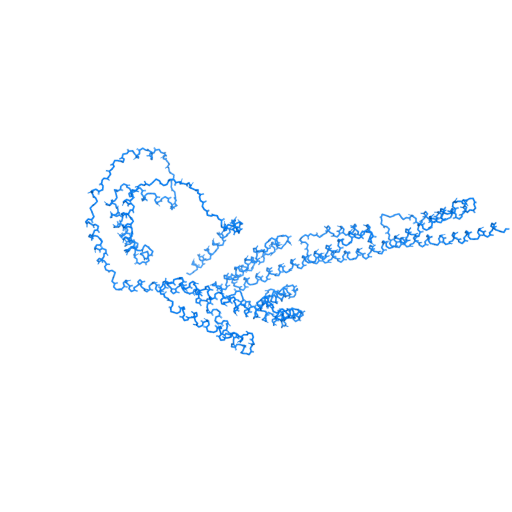27 -2.367 -2.984 1.00 94.19 388 VAL A N 1
ATOM 3241 C CA . VAL A 1 388 ? -1.630 -2.791 -3.180 1.00 94.19 388 VAL A CA 1
ATOM 3242 C C . VAL A 1 388 ? -1.308 -2.911 -4.670 1.00 94.19 388 VAL A C 1
ATOM 3244 O O . VAL A 1 388 ? -0.367 -2.270 -5.129 1.00 94.19 388 VAL A O 1
ATOM 3247 N N . LEU A 1 389 ? -2.144 -3.614 -5.441 1.00 90.75 389 LEU A N 1
ATOM 3248 C CA . LEU A 1 389 ? -1.952 -3.783 -6.888 1.00 90.75 389 LEU A CA 1
ATOM 3249 C C . LEU A 1 389 ? -1.988 -2.448 -7.652 1.00 90.75 389 LEU A C 1
ATOM 3251 O O . LEU A 1 389 ? -1.212 -2.232 -8.582 1.00 90.75 389 LEU A O 1
ATOM 3255 N N . ILE A 1 390 ? -2.862 -1.516 -7.253 1.00 92.50 390 ILE A N 1
ATOM 3256 C CA . ILE A 1 390 ? -2.887 -0.160 -7.822 1.00 92.50 390 ILE A CA 1
ATOM 3257 C C . ILE A 1 390 ? -1.586 0.585 -7.510 1.00 92.50 390 ILE A C 1
ATOM 3259 O O . ILE A 1 390 ? -1.039 1.245 -8.392 1.00 92.50 390 ILE A O 1
ATOM 3263 N N . ASN A 1 391 ? -1.074 0.484 -6.283 1.00 92.44 391 ASN A N 1
ATOM 3264 C CA . ASN A 1 391 ? 0.168 1.151 -5.900 1.00 92.44 391 ASN A CA 1
ATOM 3265 C C . ASN A 1 391 ? 1.378 0.589 -6.655 1.00 92.44 391 ASN A C 1
ATOM 3267 O O . ASN A 1 391 ? 2.189 1.373 -7.143 1.00 92.44 391 ASN A O 1
ATOM 3271 N N . GLU A 1 392 ? 1.480 -0.732 -6.813 1.00 90.25 392 GLU A N 1
ATOM 3272 C CA . GLU A 1 392 ? 2.529 -1.375 -7.623 1.00 90.25 392 GLU A CA 1
ATOM 3273 C C . GLU A 1 392 ? 2.496 -0.881 -9.067 1.00 90.25 392 GLU A C 1
ATOM 3275 O O . GLU A 1 392 ? 3.507 -0.451 -9.620 1.00 90.25 392 GLU A O 1
ATOM 3280 N N . ARG A 1 393 ? 1.299 -0.829 -9.649 1.00 90.81 393 ARG A N 1
ATOM 3281 C CA . ARG A 1 393 ? 1.086 -0.282 -10.984 1.00 90.81 393 ARG A CA 1
ATOM 3282 C C . ARG A 1 393 ? 1.501 1.188 -11.092 1.00 90.81 393 ARG A C 1
ATOM 3284 O O . ARG A 1 393 ? 2.065 1.589 -12.109 1.00 90.81 393 ARG A O 1
ATOM 3291 N N . ILE A 1 394 ? 1.206 2.012 -10.085 1.00 91.88 394 ILE A N 1
ATOM 3292 C CA . ILE A 1 394 ? 1.635 3.418 -10.058 1.00 91.88 394 ILE A CA 1
ATOM 3293 C C . ILE A 1 394 ? 3.162 3.502 -10.069 1.00 91.88 394 ILE A C 1
ATOM 3295 O O . ILE A 1 394 ? 3.706 4.284 -10.846 1.00 91.88 394 ILE A O 1
ATOM 3299 N N . GLN A 1 395 ? 3.845 2.686 -9.262 1.00 92.19 395 GLN A N 1
ATOM 3300 C CA . GLN A 1 395 ? 5.309 2.648 -9.234 1.00 92.19 395 GLN A CA 1
ATOM 3301 C C . GLN A 1 395 ? 5.893 2.206 -10.579 1.00 92.19 395 GLN A C 1
ATOM 3303 O O . GLN A 1 395 ? 6.766 2.891 -11.110 1.00 92.19 395 GLN A O 1
ATOM 3308 N N . ALA A 1 396 ? 5.343 1.154 -11.192 1.00 91.69 396 ALA A N 1
ATOM 3309 C CA . ALA A 1 396 ? 5.728 0.740 -12.540 1.00 91.69 396 ALA A CA 1
ATOM 3310 C C . ALA A 1 396 ? 5.497 1.869 -13.565 1.00 91.69 396 ALA A C 1
ATOM 3312 O O . ALA A 1 396 ? 6.341 2.139 -14.412 1.00 91.69 396 ALA A O 1
ATOM 3313 N N . GLY A 1 397 ? 4.390 2.610 -13.461 1.00 93.12 397 GLY A N 1
ATOM 3314 C CA . GLY A 1 397 ? 4.126 3.768 -14.320 1.00 93.12 397 GLY A CA 1
ATOM 3315 C C . GLY A 1 397 ? 5.142 4.906 -14.148 1.00 93.12 397 GLY A C 1
ATOM 3316 O O . GLY A 1 397 ? 5.525 5.538 -15.133 1.00 93.12 397 GLY A O 1
ATOM 3317 N N . ILE A 1 398 ? 5.605 5.159 -12.918 1.00 94.31 398 ILE A N 1
ATOM 3318 C CA . ILE A 1 398 ? 6.664 6.141 -12.627 1.00 94.31 398 ILE A CA 1
ATOM 3319 C C . ILE A 1 398 ? 7.993 5.694 -13.251 1.00 94.31 398 ILE A C 1
ATOM 3321 O O . ILE A 1 398 ? 8.665 6.501 -13.896 1.00 94.31 398 ILE A O 1
ATOM 3325 N N . GLU A 1 399 ? 8.353 4.415 -13.113 1.00 95.12 399 GLU A N 1
ATOM 3326 C CA . GLU A 1 399 ? 9.550 3.842 -13.740 1.00 95.12 399 GLU A CA 1
ATOM 3327 C C . GLU A 1 399 ? 9.479 3.929 -15.271 1.00 95.12 399 GLU A C 1
ATOM 3329 O O . GLU A 1 399 ? 10.403 4.434 -15.910 1.00 95.12 399 GLU A O 1
ATOM 3334 N N . MET A 1 400 ? 8.354 3.526 -15.866 1.00 95.31 400 MET A N 1
ATOM 3335 C CA . MET A 1 400 ? 8.121 3.631 -17.308 1.00 95.31 400 MET A CA 1
ATOM 3336 C C . MET A 1 400 ? 8.317 5.063 -17.801 1.00 95.31 400 MET A C 1
ATOM 3338 O O . MET A 1 400 ? 9.015 5.292 -18.791 1.00 95.31 400 MET A O 1
ATOM 3342 N N . LYS A 1 401 ? 7.749 6.038 -17.081 1.00 94.50 401 LYS A N 1
ATOM 3343 C CA . LYS A 1 401 ? 7.897 7.454 -17.413 1.00 94.50 401 LYS A CA 1
ATOM 3344 C C . LYS A 1 401 ? 9.360 7.893 -17.369 1.00 94.50 401 LYS A C 1
ATOM 3346 O O . LYS A 1 401 ? 9.795 8.581 -18.285 1.00 94.50 401 LYS A O 1
ATOM 3351 N N . LYS A 1 402 ? 10.136 7.459 -16.370 1.00 95.81 402 LYS A N 1
ATOM 3352 C CA . LYS A 1 402 ? 11.580 7.738 -16.308 1.00 95.81 402 LYS A CA 1
ATOM 3353 C C . LYS A 1 402 ? 12.296 7.229 -17.562 1.00 95.81 402 LYS A C 1
ATOM 3355 O O . LYS A 1 402 ? 13.073 7.965 -18.165 1.00 95.81 402 LYS A O 1
ATOM 3360 N N . HIS A 1 403 ? 12.007 5.999 -17.994 1.00 95.69 403 HIS A N 1
ATOM 3361 C CA . HIS A 1 403 ? 12.619 5.452 -19.206 1.00 95.69 403 HIS A CA 1
ATOM 3362 C C . HIS A 1 403 ? 12.251 6.242 -20.465 1.00 95.69 403 HIS A C 1
ATOM 3364 O O . HIS A 1 403 ? 13.124 6.521 -21.288 1.00 95.69 403 HIS A O 1
ATOM 3370 N N . TYR A 1 404 ? 10.981 6.612 -20.589 1.00 95.38 404 TYR A N 1
ATOM 3371 C CA . TYR A 1 404 ? 10.472 7.412 -21.694 1.00 95.38 404 TYR A CA 1
ATOM 3372 C C . TYR A 1 404 ? 11.090 8.822 -21.732 1.00 95.38 404 TYR A C 1
ATOM 3374 O O . TYR A 1 404 ? 11.592 9.244 -22.776 1.00 95.38 404 TYR A O 1
ATOM 3382 N N . ASP A 1 405 ? 11.112 9.525 -20.596 1.00 95.38 405 ASP A N 1
ATOM 3383 C CA . ASP A 1 405 ? 11.656 10.883 -20.488 1.00 95.38 405 ASP A CA 1
ATOM 3384 C C . ASP A 1 405 ? 13.162 10.900 -20.792 1.00 95.38 405 ASP A C 1
ATOM 3386 O O . ASP A 1 405 ? 13.643 11.812 -21.461 1.00 95.38 405 ASP A O 1
ATOM 3390 N N . GLU A 1 406 ? 13.911 9.874 -20.372 1.00 95.19 406 GLU A N 1
ATOM 3391 C CA . GLU A 1 406 ? 15.330 9.730 -20.722 1.00 95.19 406 GLU A CA 1
ATOM 3392 C C . GLU A 1 406 ? 15.547 9.619 -22.241 1.00 95.19 406 GLU A C 1
ATOM 3394 O O . GLU A 1 406 ? 16.397 10.332 -22.772 1.00 95.19 406 GLU A O 1
ATOM 3399 N N . ILE A 1 407 ? 14.761 8.796 -22.953 1.00 94.31 407 ILE A N 1
ATOM 3400 C CA . ILE A 1 407 ? 14.849 8.689 -24.424 1.00 94.31 407 ILE A CA 1
ATOM 3401 C C . ILE A 1 407 ? 14.550 10.042 -25.076 1.00 94.31 407 ILE A C 1
ATOM 3403 O O . ILE A 1 407 ? 15.286 10.495 -25.952 1.00 94.31 407 ILE A O 1
ATOM 3407 N N . LYS A 1 408 ? 13.463 10.689 -24.646 1.00 93.62 408 LYS A N 1
ATOM 3408 C CA . LYS A 1 408 ? 12.977 11.936 -25.242 1.00 93.62 408 LYS A CA 1
ATOM 3409 C C . LYS A 1 408 ? 13.936 13.106 -25.014 1.00 93.62 408 LYS A C 1
ATOM 3411 O O . LYS A 1 408 ? 14.188 13.878 -25.936 1.00 93.62 408 LYS A O 1
ATOM 3416 N N . ASN A 1 409 ? 14.470 13.241 -23.802 1.00 93.25 409 ASN A N 1
ATOM 3417 C CA . ASN A 1 409 ? 15.337 14.362 -23.436 1.00 93.25 409 ASN A CA 1
ATOM 3418 C C . ASN A 1 409 ? 16.762 14.196 -23.980 1.00 93.25 409 ASN A C 1
ATOM 3420 O O . ASN A 1 409 ? 17.410 15.189 -24.303 1.00 93.25 409 ASN A O 1
ATOM 3424 N N . GLN A 1 410 ? 17.244 12.960 -24.128 1.00 93.31 410 GLN A N 1
ATOM 3425 C CA . GLN A 1 410 ? 18.561 12.657 -24.695 1.00 93.31 410 GLN A CA 1
ATOM 3426 C C . GLN A 1 410 ? 18.445 12.211 -26.159 1.00 93.31 410 GLN A C 1
ATOM 3428 O O . GLN A 1 410 ? 19.098 11.263 -26.596 1.00 93.31 410 GLN A O 1
ATOM 3433 N N . TRP A 1 411 ? 17.615 12.905 -26.944 1.00 88.62 411 TRP A N 1
ATOM 3434 C CA . TRP A 1 411 ? 17.379 12.569 -28.353 1.00 88.62 411 TRP A CA 1
ATOM 3435 C C . TRP A 1 411 ? 18.667 12.565 -29.194 1.00 88.62 411 TRP A C 1
ATOM 3437 O O . TRP A 1 411 ? 18.777 11.780 -30.126 1.00 88.62 411 TRP A O 1
ATOM 3447 N N . TYR A 1 412 ? 19.660 13.391 -28.847 1.00 85.75 412 TYR A N 1
ATOM 3448 C CA . TYR A 1 412 ? 20.976 13.421 -29.500 1.00 85.75 412 TYR A CA 1
ATOM 3449 C C . TYR A 1 412 ? 21.834 12.183 -29.186 1.00 85.75 412 TYR A C 1
ATOM 3451 O O . TYR A 1 412 ? 22.803 11.912 -29.882 1.00 85.75 412 TYR A O 1
ATOM 3459 N N . THR A 1 413 ? 21.507 11.456 -28.113 1.00 89.19 413 THR A N 1
ATOM 3460 C CA . THR A 1 413 ? 22.202 10.225 -27.702 1.00 89.19 413 THR A CA 1
ATOM 3461 C C . THR A 1 413 ? 21.554 8.993 -28.327 1.00 89.19 413 THR A C 1
ATOM 3463 O O . THR A 1 413 ? 22.255 8.081 -28.752 1.00 89.19 413 THR A O 1
ATOM 3466 N N . TYR A 1 414 ? 20.219 8.957 -28.373 1.00 90.25 414 TYR A N 1
ATOM 3467 C CA . TYR A 1 414 ? 19.461 7.776 -28.807 1.00 90.25 414 TYR A CA 1
ATOM 3468 C C . TYR A 1 414 ? 18.882 7.884 -30.228 1.00 90.25 414 TYR A C 1
ATOM 3470 O O . TYR A 1 414 ? 18.368 6.899 -30.758 1.00 90.25 414 TYR A O 1
ATOM 3478 N N . GLY A 1 415 ? 18.933 9.068 -30.834 1.00 88.38 415 GLY A N 1
ATOM 3479 C CA . GLY A 1 415 ? 18.442 9.332 -32.181 1.00 88.38 415 GLY A CA 1
ATOM 3480 C C . GLY A 1 415 ? 16.922 9.496 -32.294 1.00 88.38 415 GLY A C 1
ATOM 3481 O O . GLY A 1 415 ? 16.133 9.102 -31.429 1.00 88.38 415 GLY A O 1
ATOM 3482 N N . ALA A 1 416 ? 16.485 10.058 -33.426 1.00 88.31 416 ALA A N 1
ATOM 3483 C CA . ALA A 1 416 ? 15.066 10.285 -33.727 1.00 88.31 416 ALA A CA 1
ATOM 3484 C C . ALA A 1 416 ? 14.254 8.979 -33.819 1.00 88.31 416 ALA A C 1
ATOM 3486 O O . ALA A 1 416 ? 13.065 8.958 -33.498 1.00 88.31 416 ALA A O 1
ATOM 3487 N N . TRP A 1 417 ? 14.895 7.876 -34.224 1.00 90.88 417 TRP A N 1
ATOM 3488 C CA . TRP A 1 417 ? 14.271 6.553 -34.268 1.00 90.88 417 TRP A CA 1
ATOM 3489 C C . TRP A 1 417 ? 13.770 6.117 -32.884 1.00 90.88 417 TRP A C 1
ATOM 3491 O O . TRP A 1 417 ? 12.604 5.738 -32.747 1.00 90.88 417 TRP A O 1
ATOM 3501 N N . ALA A 1 418 ? 14.613 6.239 -31.852 1.00 93.25 418 ALA A N 1
ATOM 3502 C CA . ALA A 1 418 ? 14.263 5.817 -30.499 1.00 93.25 418 ALA A CA 1
ATOM 3503 C C . ALA A 1 418 ? 13.134 6.672 -29.917 1.00 93.25 418 ALA A C 1
ATOM 3505 O O . ALA A 1 418 ? 12.204 6.144 -29.308 1.00 93.25 418 ALA A O 1
ATOM 3506 N N . VAL A 1 419 ? 13.175 7.984 -30.168 1.00 93.06 419 VAL A N 1
ATOM 3507 C CA . VAL A 1 419 ? 12.120 8.924 -29.767 1.00 93.06 419 VAL A CA 1
ATOM 3508 C C . VAL A 1 419 ? 10.780 8.561 -30.414 1.00 93.06 419 VAL A C 1
ATOM 3510 O O . VAL A 1 419 ? 9.762 8.484 -29.733 1.00 93.06 419 VAL A O 1
ATOM 3513 N N . ASN A 1 420 ? 10.760 8.269 -31.715 1.00 91.94 420 ASN A N 1
ATOM 3514 C CA . ASN A 1 420 ? 9.524 7.888 -32.399 1.00 91.94 420 ASN A CA 1
ATOM 3515 C C . ASN A 1 420 ? 8.945 6.572 -31.863 1.00 91.94 420 ASN A C 1
ATOM 3517 O O . ASN A 1 420 ? 7.739 6.478 -31.630 1.00 91.94 420 ASN A O 1
ATOM 3521 N N . ARG A 1 421 ? 9.795 5.571 -31.604 1.00 93.88 421 ARG A N 1
ATOM 3522 C CA . ARG A 1 421 ? 9.353 4.293 -31.030 1.00 93.88 421 ARG A CA 1
ATOM 3523 C C . ARG A 1 421 ? 8.868 4.430 -29.591 1.00 93.88 421 ARG A C 1
ATOM 3525 O O . ARG A 1 421 ? 7.887 3.784 -29.230 1.00 93.88 421 ARG A O 1
ATOM 3532 N N . SER A 1 422 ? 9.471 5.297 -28.779 1.00 95.44 422 SER A N 1
ATOM 3533 C CA . SER A 1 422 ? 9.004 5.512 -27.404 1.00 95.44 422 SER A CA 1
ATOM 3534 C C . SER A 1 422 ? 7.589 6.107 -27.354 1.00 95.44 422 SER A C 1
ATOM 3536 O O . SER A 1 422 ? 6.789 5.688 -26.515 1.00 95.44 422 SER A O 1
ATOM 3538 N N . TYR A 1 423 ? 7.224 6.983 -28.301 1.00 94.44 423 TYR A N 1
ATOM 3539 C CA . TYR A 1 423 ? 5.846 7.476 -28.457 1.00 94.44 423 TYR A CA 1
ATOM 3540 C C . TYR A 1 423 ? 4.840 6.365 -28.793 1.00 94.44 423 TYR A C 1
ATOM 3542 O O . TYR A 1 423 ? 3.689 6.415 -28.354 1.00 94.44 423 TYR A O 1
ATOM 3550 N N . GLU A 1 424 ? 5.239 5.353 -29.567 1.00 93.69 424 GLU A N 1
ATOM 3551 C CA . GLU A 1 424 ? 4.384 4.193 -29.854 1.00 93.69 424 GLU A CA 1
ATOM 3552 C C . GLU A 1 424 ? 4.156 3.336 -28.603 1.00 93.69 424 GLU A C 1
ATOM 3554 O O . GLU A 1 424 ? 3.050 2.834 -28.391 1.00 93.69 424 GLU A O 1
ATOM 3559 N N . VAL A 1 425 ? 5.171 3.191 -27.742 1.00 94.56 425 VAL A N 1
ATOM 3560 C CA . VAL A 1 425 ? 5.011 2.527 -26.439 1.00 94.56 425 VAL A CA 1
ATOM 3561 C C . VAL A 1 425 ? 4.036 3.303 -25.555 1.00 94.56 425 VAL A C 1
ATOM 3563 O O . VAL A 1 425 ? 3.077 2.718 -25.054 1.00 94.56 425 VAL A O 1
ATOM 3566 N N . GLU A 1 426 ? 4.229 4.617 -25.415 1.00 92.06 426 GLU A N 1
ATOM 3567 C CA . GLU A 1 426 ? 3.386 5.479 -24.579 1.00 92.06 426 GLU A CA 1
ATOM 3568 C C . GLU A 1 426 ? 1.903 5.392 -24.977 1.00 92.06 426 GLU A C 1
ATOM 3570 O O . GLU A 1 426 ? 1.038 5.213 -24.121 1.00 92.06 426 GLU A O 1
ATOM 3575 N N . LYS A 1 427 ? 1.601 5.426 -26.283 1.00 92.69 427 LYS A N 1
ATOM 3576 C CA . LYS A 1 427 ? 0.224 5.349 -26.804 1.00 92.69 427 LYS A CA 1
ATOM 3577 C C . LYS A 1 427 ? -0.506 4.045 -26.461 1.00 92.69 427 LYS A C 1
ATOM 3579 O O . LYS A 1 427 ? -1.738 4.036 -26.441 1.00 92.69 427 LYS A O 1
ATOM 3584 N N . ARG A 1 428 ? 0.219 2.946 -26.219 1.00 92.00 428 ARG A N 1
ATOM 3585 C CA . ARG A 1 428 ? -0.373 1.637 -25.884 1.00 92.00 428 ARG A CA 1
ATOM 3586 C C . ARG A 1 428 ? -0.826 1.557 -24.425 1.00 92.00 428 ARG A C 1
ATOM 3588 O O . ARG A 1 428 ? -1.740 0.791 -24.123 1.00 92.00 428 ARG A O 1
ATOM 3595 N N . ILE A 1 429 ? -0.235 2.353 -23.534 1.00 93.06 429 ILE A N 1
ATOM 3596 C CA . ILE A 1 429 ? -0.482 2.270 -22.093 1.00 93.06 429 ILE A CA 1
ATOM 3597 C C . ILE A 1 429 ? -1.566 3.257 -21.662 1.00 93.06 429 ILE A C 1
ATOM 3599 O O . ILE A 1 429 ? -1.479 4.465 -21.863 1.00 93.06 429 ILE A O 1
ATOM 3603 N N . LYS A 1 430 ? -2.608 2.729 -21.015 1.00 90.06 430 LYS A N 1
ATOM 3604 C CA . LYS A 1 430 ? -3.715 3.507 -20.442 1.00 90.06 430 LYS A CA 1
ATOM 3605 C C . LYS A 1 430 ? -3.664 3.451 -18.922 1.00 90.06 430 LYS A C 1
ATOM 3607 O O . LYS A 1 430 ? -3.054 2.561 -18.336 1.00 90.06 430 LYS A O 1
ATOM 3612 N N . LYS A 1 431 ? -4.417 4.339 -18.262 1.00 84.94 431 LYS A N 1
ATOM 3613 C CA . LYS A 1 431 ? -4.657 4.263 -16.808 1.00 84.94 431 LYS A CA 1
ATOM 3614 C C . LYS A 1 431 ? -5.391 2.993 -16.362 1.00 84.94 431 LYS A C 1
ATOM 3616 O O . LYS A 1 431 ? -5.421 2.743 -15.168 1.00 84.94 431 LYS A O 1
ATOM 3621 N N . THR A 1 432 ? -5.945 2.200 -17.281 1.00 86.56 432 THR A N 1
ATOM 3622 C CA . THR A 1 432 ? -6.641 0.932 -17.001 1.00 86.56 432 THR A CA 1
ATOM 3623 C C . THR A 1 432 ? -5.866 -0.328 -17.405 1.00 86.56 432 THR A C 1
ATOM 3625 O O . THR A 1 432 ? -6.254 -1.403 -16.972 1.00 86.56 432 THR A O 1
ATOM 3628 N N . SER A 1 433 ? -4.744 -0.216 -18.132 1.00 89.50 433 SER A N 1
ATOM 3629 C CA . SER A 1 433 ? -3.799 -1.319 -18.429 1.00 89.50 433 SER A CA 1
ATOM 3630 C C . SER A 1 433 ? -3.397 -2.178 -17.216 1.00 89.50 433 SER A C 1
ATOM 3632 O O . SER A 1 433 ? -3.440 -1.703 -16.089 1.00 89.50 433 SER A O 1
ATOM 3634 N N . THR A 1 434 ? -2.984 -3.424 -17.384 1.00 87.31 434 THR A N 1
ATOM 3635 C CA . THR A 1 434 ? -2.523 -4.241 -16.244 1.00 87.31 434 THR A CA 1
ATOM 3636 C C . THR A 1 434 ? -1.117 -3.845 -15.785 1.00 87.31 434 THR A C 1
ATOM 3638 O O . THR A 1 434 ? -0.404 -3.120 -16.482 1.00 87.31 434 THR A O 1
ATOM 3641 N N . THR A 1 435 ? -0.699 -4.296 -14.599 1.00 87.50 435 THR A N 1
ATOM 3642 C CA . THR A 1 435 ? 0.675 -4.074 -14.118 1.00 87.50 435 THR A CA 1
ATOM 3643 C C . THR A 1 435 ? 1.687 -4.755 -15.048 1.00 87.50 435 THR A C 1
ATOM 3645 O O . THR A 1 435 ? 2.706 -4.165 -15.399 1.00 87.50 435 THR A O 1
ATOM 3648 N N . GLU A 1 436 ? 1.366 -5.950 -15.545 1.00 88.94 436 GLU A N 1
ATOM 3649 C CA . GLU A 1 436 ? 2.190 -6.711 -16.489 1.00 88.94 436 GLU A CA 1
ATOM 3650 C C . GLU A 1 436 ? 2.333 -6.001 -17.840 1.00 88.94 436 GLU A C 1
ATOM 3652 O O . GLU A 1 436 ? 3.408 -6.021 -18.438 1.00 88.94 436 GLU A O 1
ATOM 3657 N N . GLU A 1 437 ? 1.273 -5.352 -18.332 1.00 92.81 437 GLU A N 1
ATOM 3658 C CA . GLU A 1 437 ? 1.338 -4.532 -19.549 1.00 92.81 437 GLU A CA 1
ATOM 3659 C C . GLU A 1 437 ? 2.302 -3.352 -19.382 1.00 92.81 437 GLU A C 1
ATOM 3661 O O . GLU A 1 437 ? 3.070 -3.054 -20.297 1.00 92.81 437 GLU A O 1
ATOM 3666 N N . VAL A 1 438 ? 2.309 -2.712 -18.207 1.00 94.06 438 VAL A N 1
ATOM 3667 C CA . VAL A 1 438 ? 3.247 -1.620 -17.905 1.00 94.06 438 VAL A CA 1
ATOM 3668 C C . VAL A 1 438 ? 4.683 -2.143 -17.828 1.00 94.06 438 VAL A C 1
ATOM 3670 O O . VAL A 1 438 ? 5.574 -1.527 -18.408 1.00 94.06 438 VAL A O 1
ATOM 3673 N N . TYR A 1 439 ? 4.926 -3.299 -17.200 1.00 94.00 439 TYR A N 1
ATOM 3674 C CA . TYR A 1 439 ? 6.266 -3.901 -17.175 1.00 94.00 439 TYR A CA 1
ATOM 3675 C C . TYR A 1 439 ? 6.778 -4.281 -18.565 1.00 94.00 439 TYR A C 1
ATOM 3677 O O . TYR A 1 439 ? 7.936 -4.016 -18.883 1.00 94.00 439 TYR A O 1
ATOM 3685 N N . LYS A 1 440 ? 5.917 -4.820 -19.435 1.00 95.88 440 LYS A N 1
ATOM 3686 C CA . LYS A 1 440 ? 6.282 -5.071 -20.838 1.00 95.88 440 LYS A CA 1
ATOM 3687 C C . LYS A 1 440 ? 6.649 -3.780 -21.570 1.00 95.88 440 LYS A C 1
ATOM 3689 O O . LYS A 1 440 ? 7.629 -3.759 -22.304 1.00 95.88 440 LYS A O 1
ATOM 3694 N N . ALA A 1 441 ? 5.918 -2.692 -21.332 1.00 96.44 441 ALA A N 1
ATOM 3695 C CA . ALA A 1 441 ? 6.254 -1.388 -21.901 1.00 96.44 441 ALA A CA 1
ATOM 3696 C C . ALA A 1 441 ? 7.593 -0.831 -21.386 1.00 96.44 441 ALA A C 1
ATOM 3698 O O . ALA A 1 441 ? 8.336 -0.230 -22.160 1.00 96.44 441 ALA A O 1
ATOM 3699 N N . ILE A 1 442 ? 7.930 -1.041 -20.109 1.00 97.12 442 ILE A N 1
ATOM 3700 C CA . ILE A 1 442 ? 9.254 -0.690 -19.567 1.00 97.12 442 ILE A CA 1
ATOM 3701 C C . ILE A 1 442 ? 10.352 -1.443 -20.322 1.00 97.12 442 ILE A C 1
ATOM 3703 O O . ILE A 1 442 ? 11.348 -0.837 -20.717 1.00 97.12 442 ILE A O 1
ATOM 3707 N N . GLU A 1 443 ? 10.164 -2.742 -20.546 1.00 97.44 443 GLU A N 1
ATOM 3708 C CA . GLU A 1 443 ? 11.149 -3.569 -21.240 1.00 97.44 443 GLU A CA 1
ATOM 3709 C C . GLU A 1 443 ? 11.300 -3.171 -22.714 1.00 97.44 443 GLU A C 1
ATOM 3711 O O . GLU A 1 443 ? 12.420 -3.010 -23.201 1.00 97.44 443 GLU A O 1
ATOM 3716 N N . ASP A 1 444 ? 10.191 -2.877 -23.399 1.00 97.19 444 ASP A N 1
ATOM 3717 C CA . ASP A 1 444 ? 10.210 -2.301 -24.747 1.00 97.19 444 ASP A CA 1
ATOM 3718 C C . ASP A 1 444 ? 11.030 -0.999 -24.784 1.00 97.19 444 ASP A C 1
ATOM 3720 O O . ASP A 1 444 ? 11.867 -0.819 -25.668 1.00 97.19 444 ASP A O 1
ATOM 3724 N N . LEU A 1 445 ? 10.848 -0.096 -23.811 1.00 97.38 445 LEU A N 1
ATOM 3725 C CA . LEU A 1 445 ? 11.616 1.153 -23.734 1.00 97.38 445 LEU A CA 1
ATOM 3726 C C . LEU A 1 445 ? 13.109 0.911 -23.474 1.00 97.38 445 LEU A C 1
ATOM 3728 O O . LEU A 1 445 ? 13.940 1.640 -24.015 1.00 97.38 445 LEU A O 1
ATOM 3732 N N . LYS A 1 446 ? 13.477 -0.093 -22.670 1.00 97.25 446 LYS A N 1
ATOM 3733 C CA . LYS A 1 446 ? 14.886 -0.473 -22.466 1.00 97.25 446 LYS A CA 1
ATOM 3734 C C . LYS A 1 446 ? 15.513 -0.989 -23.762 1.00 97.25 446 LYS A C 1
ATOM 3736 O O . LYS A 1 446 ? 16.583 -0.514 -24.138 1.00 97.25 446 LYS A O 1
ATOM 3741 N N . ASN A 1 447 ? 14.809 -1.854 -24.488 1.00 96.88 447 ASN A N 1
ATOM 3742 C CA . ASN A 1 447 ? 15.255 -2.356 -25.789 1.00 96.88 447 ASN A CA 1
ATOM 3743 C C . ASN A 1 447 ? 15.402 -1.225 -26.819 1.00 96.88 447 ASN A C 1
ATOM 3745 O O . ASN A 1 447 ? 16.389 -1.171 -27.554 1.00 96.88 447 ASN A O 1
ATOM 3749 N N . ILE A 1 448 ? 14.462 -0.274 -26.831 1.00 95.81 448 ILE A N 1
ATOM 3750 C CA . ILE A 1 448 ? 14.531 0.922 -27.682 1.00 95.81 448 ILE A CA 1
ATOM 3751 C C . ILE A 1 448 ? 15.763 1.772 -27.345 1.00 95.81 448 ILE A C 1
ATOM 3753 O O . ILE A 1 448 ? 16.439 2.232 -28.263 1.00 95.81 448 ILE A O 1
ATOM 3757 N N . LYS A 1 449 ? 16.101 1.965 -26.061 1.00 94.62 449 LYS A N 1
ATOM 3758 C CA . LYS A 1 449 ? 17.331 2.684 -25.671 1.00 94.62 449 LYS A CA 1
ATOM 3759 C C . LYS A 1 449 ? 18.578 2.012 -26.223 1.00 94.62 449 LYS A C 1
ATOM 3761 O O . LYS A 1 449 ? 19.422 2.685 -26.810 1.00 94.62 449 LYS A O 1
ATOM 3766 N N . GLU A 1 450 ? 18.690 0.699 -26.037 1.00 95.12 450 GLU A N 1
ATOM 3767 C CA . GLU A 1 450 ? 19.870 -0.050 -26.465 1.00 95.12 450 GLU A CA 1
ATOM 3768 C C . GLU A 1 450 ? 20.047 0.003 -27.989 1.00 95.12 450 GLU A C 1
ATOM 3770 O O . GLU A 1 450 ? 21.144 0.269 -28.485 1.00 95.12 450 GLU A O 1
ATOM 3775 N N . GLN A 1 451 ? 18.964 -0.199 -28.742 1.00 93.56 451 GLN A N 1
ATOM 3776 C CA . GLN A 1 451 ? 18.997 -0.129 -30.204 1.00 93.56 451 GLN A CA 1
ATOM 3777 C C . GLN A 1 451 ? 19.258 1.294 -30.708 1.00 93.56 451 GLN A C 1
ATOM 3779 O O . GLN A 1 451 ? 20.063 1.474 -31.621 1.00 93.56 451 GLN A O 1
ATOM 3784 N N . GLY A 1 452 ? 18.641 2.302 -30.085 1.00 93.50 452 GLY A N 1
ATOM 3785 C CA . GLY A 1 452 ? 18.857 3.710 -30.414 1.00 93.50 452 GLY A CA 1
ATOM 3786 C C . GLY A 1 452 ? 20.313 4.130 -30.239 1.00 93.50 452 GLY A C 1
ATOM 3787 O O . GLY A 1 452 ? 20.884 4.749 -31.131 1.00 93.50 452 GLY A O 1
ATOM 3788 N N . LEU A 1 453 ? 20.950 3.710 -29.141 1.00 94.12 453 LEU A N 1
ATOM 3789 C CA . LEU A 1 453 ? 22.365 3.986 -28.884 1.00 94.12 453 LEU A CA 1
ATOM 3790 C C . LEU A 1 453 ? 23.278 3.375 -29.960 1.00 94.12 453 LEU A C 1
ATOM 3792 O O . LEU A 1 453 ? 24.188 4.042 -30.455 1.00 94.12 453 LEU A O 1
ATOM 3796 N N . LYS A 1 454 ? 23.037 2.111 -30.338 1.00 94.75 454 LYS A N 1
ATOM 3797 C CA . LYS A 1 454 ? 23.807 1.433 -31.396 1.00 94.75 454 LYS A CA 1
ATOM 3798 C C . LYS A 1 454 ? 23.649 2.152 -32.734 1.00 94.75 454 LYS A C 1
ATOM 3800 O O . LYS A 1 454 ? 24.639 2.378 -33.428 1.00 94.75 454 LYS A O 1
ATOM 3805 N N . LEU A 1 455 ? 22.417 2.530 -33.070 1.00 92.69 455 LEU A N 1
ATOM 3806 C CA . LEU A 1 455 ? 22.102 3.197 -34.325 1.00 92.69 455 LEU A CA 1
ATOM 3807 C C . LEU A 1 455 ? 22.720 4.596 -34.407 1.00 92.69 455 LEU A C 1
ATOM 3809 O O . LEU A 1 455 ? 23.372 4.909 -35.400 1.00 92.69 455 LEU A O 1
ATOM 3813 N N . GLU A 1 456 ? 22.579 5.410 -33.360 1.00 92.56 456 GLU A N 1
ATOM 3814 C CA . GLU A 1 456 ? 23.131 6.767 -33.343 1.00 92.56 456 GLU A CA 1
ATOM 3815 C C . GLU A 1 456 ? 24.668 6.746 -33.316 1.00 92.56 456 GLU A C 1
ATOM 3817 O O . GLU A 1 456 ? 25.313 7.566 -33.966 1.00 92.56 456 GLU A O 1
ATOM 3822 N N . SER A 1 457 ? 25.285 5.764 -32.646 1.00 93.19 457 SER A N 1
ATOM 3823 C CA . SER A 1 457 ? 26.739 5.570 -32.703 1.00 93.19 457 SER A CA 1
ATOM 3824 C C . SER A 1 457 ? 27.223 5.235 -34.118 1.00 93.19 457 SER A C 1
ATOM 3826 O O . SER A 1 457 ? 28.190 5.840 -34.584 1.00 93.19 457 SER A O 1
ATOM 3828 N N . ALA A 1 458 ? 26.554 4.309 -34.813 1.00 93.00 458 ALA A N 1
ATOM 3829 C CA . ALA A 1 458 ? 26.895 3.955 -36.191 1.00 93.00 458 ALA A CA 1
ATOM 3830 C C . ALA A 1 458 ? 26.711 5.148 -37.141 1.00 93.00 458 ALA A C 1
ATOM 3832 O O . ALA A 1 458 ? 27.593 5.437 -37.950 1.00 93.00 458 ALA A O 1
ATOM 3833 N N . ARG A 1 459 ? 25.614 5.896 -36.980 1.00 92.25 459 ARG A N 1
ATOM 3834 C CA . ARG A 1 459 ? 25.361 7.130 -37.726 1.00 92.25 459 ARG A CA 1
ATOM 3835 C C . ARG A 1 459 ? 26.462 8.168 -37.511 1.00 92.25 459 ARG A C 1
ATOM 3837 O O . ARG A 1 459 ? 26.970 8.699 -38.488 1.00 92.25 459 ARG A O 1
ATOM 3844 N N . ASN A 1 460 ? 26.858 8.435 -36.266 1.00 92.06 460 ASN A N 1
ATOM 3845 C CA . ASN A 1 460 ? 27.896 9.425 -35.965 1.00 92.06 460 ASN A CA 1
ATOM 3846 C C . ASN A 1 460 ? 29.243 9.062 -36.605 1.00 92.06 460 ASN A C 1
ATOM 3848 O O . ASN A 1 460 ? 29.912 9.931 -37.162 1.00 92.06 460 ASN A O 1
ATOM 3852 N N . LYS A 1 461 ? 29.628 7.779 -36.576 1.00 94.75 461 LYS A N 1
ATOM 3853 C CA . LYS A 1 461 ? 30.852 7.312 -37.243 1.00 94.75 461 LYS A CA 1
ATOM 3854 C C . LYS A 1 461 ? 30.774 7.458 -38.763 1.00 94.75 461 LYS A C 1
ATOM 3856 O O . LYS A 1 461 ? 31.751 7.866 -39.390 1.00 94.75 461 LYS A O 1
ATOM 3861 N N . TYR A 1 462 ? 29.616 7.154 -39.348 1.00 94.81 462 TYR A N 1
ATOM 3862 C CA . TYR A 1 462 ? 29.348 7.401 -40.762 1.00 94.81 462 TYR A CA 1
ATOM 3863 C C . TYR A 1 462 ? 29.441 8.899 -41.104 1.00 94.81 462 TYR A C 1
ATOM 3865 O O . TYR A 1 462 ? 30.161 9.256 -42.035 1.00 94.81 462 TYR A O 1
ATOM 3873 N N . ASP A 1 463 ? 28.786 9.773 -40.333 1.00 92.69 463 ASP A N 1
ATOM 3874 C CA . ASP A 1 463 ? 28.781 11.226 -40.550 1.00 92.69 463 ASP A CA 1
ATOM 3875 C C . ASP A 1 463 ? 30.207 11.806 -40.437 1.00 92.69 463 ASP A C 1
ATOM 3877 O O . ASP A 1 463 ? 30.605 12.661 -41.234 1.00 92.69 463 ASP A O 1
ATOM 3881 N N . GLU A 1 464 ? 31.022 11.297 -39.508 1.00 95.75 464 GLU A N 1
ATOM 3882 C CA . GLU A 1 464 ? 32.439 11.654 -39.381 1.00 95.75 464 GLU A CA 1
ATOM 3883 C C . GLU A 1 464 ? 33.270 11.175 -40.583 1.00 95.75 464 GLU A C 1
ATOM 3885 O O . GLU A 1 464 ? 34.042 11.953 -41.153 1.00 95.75 464 GLU A O 1
ATOM 3890 N N . ALA A 1 465 ? 33.102 9.920 -41.014 1.00 95.75 465 ALA A N 1
ATOM 3891 C CA . ALA A 1 465 ? 33.788 9.386 -42.191 1.00 95.75 465 ALA A CA 1
ATOM 3892 C C . ALA A 1 465 ? 33.422 10.171 -43.462 1.00 95.75 465 ALA A C 1
ATOM 3894 O O . ALA A 1 465 ? 34.303 10.512 -44.258 1.00 95.75 465 ALA A O 1
ATOM 3895 N N . LEU A 1 466 ? 32.143 10.522 -43.617 1.00 95.56 466 LEU A N 1
ATOM 3896 C CA . LEU A 1 466 ? 31.638 11.327 -44.724 1.00 95.56 466 LEU A CA 1
ATOM 3897 C C . LEU A 1 466 ? 32.237 12.735 -44.707 1.00 95.56 466 LEU A C 1
ATOM 3899 O O . LEU A 1 466 ? 32.688 13.227 -45.746 1.00 95.56 466 LEU A O 1
ATOM 3903 N N . LYS A 1 467 ? 32.285 13.374 -43.532 1.00 95.94 467 LYS A N 1
ATOM 3904 C CA . LYS A 1 467 ? 32.917 14.685 -43.352 1.00 95.94 467 LYS A CA 1
ATOM 3905 C C . LYS A 1 467 ? 34.396 14.635 -43.726 1.00 95.94 467 LYS A C 1
ATOM 3907 O O . LYS A 1 467 ? 34.846 15.474 -44.499 1.00 95.94 467 LYS A O 1
ATOM 3912 N N . ASN A 1 468 ? 35.135 13.640 -43.240 1.00 96.38 468 ASN A N 1
ATOM 3913 C CA . ASN A 1 468 ? 36.562 13.488 -43.526 1.00 96.38 468 ASN A CA 1
ATOM 3914 C C . ASN A 1 468 ? 36.837 13.290 -45.024 1.00 96.38 468 ASN A C 1
ATOM 3916 O O . ASN A 1 468 ? 37.749 13.915 -45.566 1.00 96.38 468 ASN A O 1
ATOM 3920 N N . ALA A 1 469 ? 36.036 12.463 -45.704 1.00 94.81 469 ALA A N 1
ATOM 3921 C CA . ALA A 1 469 ? 36.149 12.264 -47.147 1.00 94.81 469 ALA A CA 1
ATOM 3922 C C . ALA A 1 469 ? 35.822 13.547 -47.930 1.00 94.81 469 ALA A C 1
ATOM 3924 O O . ALA A 1 469 ? 36.559 13.920 -48.841 1.00 94.81 469 ALA A O 1
ATOM 3925 N N . THR A 1 470 ? 34.762 14.261 -47.537 1.00 94.06 470 THR A N 1
ATOM 3926 C CA . THR A 1 470 ? 34.338 15.513 -48.186 1.00 94.06 470 THR A CA 1
ATOM 3927 C C . THR A 1 470 ? 35.383 16.617 -48.021 1.00 94.06 470 THR A C 1
ATOM 3929 O O . THR A 1 470 ? 35.772 17.237 -49.006 1.00 94.06 470 THR A O 1
ATOM 3932 N N . VAL A 1 471 ? 35.904 16.810 -46.804 1.00 96.12 471 VAL A N 1
ATOM 3933 C CA . VAL A 1 471 ? 36.964 17.791 -46.527 1.00 96.12 471 VAL A CA 1
ATOM 3934 C C . VAL A 1 471 ? 38.221 17.474 -47.338 1.00 96.12 471 VAL A C 1
ATOM 3936 O O . VAL A 1 471 ? 38.826 18.382 -47.895 1.00 96.12 471 VAL A O 1
ATOM 3939 N N . PHE A 1 472 ? 38.607 16.200 -47.467 1.00 96.31 472 PHE A N 1
ATOM 3940 C CA . PHE A 1 472 ? 39.759 15.823 -48.292 1.00 96.31 472 PHE A CA 1
ATOM 3941 C C . PHE A 1 472 ? 39.545 16.129 -49.782 1.00 96.31 472 PHE A C 1
ATOM 3943 O O . PHE A 1 472 ? 40.454 16.611 -50.450 1.00 96.31 472 PHE A O 1
ATOM 3950 N N . VAL A 1 473 ? 38.338 15.915 -50.314 1.00 94.88 473 VAL A N 1
ATOM 3951 C CA . VAL A 1 473 ? 38.008 16.360 -51.677 1.00 94.88 473 VAL A CA 1
ATOM 3952 C C . VAL A 1 473 ? 38.145 17.881 -51.801 1.00 94.88 473 VAL A C 1
ATOM 3954 O O . VAL A 1 473 ? 38.696 18.371 -52.785 1.00 94.88 473 VAL A O 1
ATOM 3957 N N . GLU A 1 474 ? 37.664 18.639 -50.816 1.00 94.19 474 GLU A N 1
ATOM 3958 C CA . GLU A 1 474 ? 37.751 20.103 -50.815 1.00 94.19 474 GLU A CA 1
ATOM 3959 C C . GLU A 1 474 ? 39.193 20.616 -50.780 1.00 94.19 474 GLU A C 1
ATOM 3961 O O . GLU A 1 474 ? 39.504 21.561 -51.507 1.00 94.19 474 GLU A O 1
ATOM 3966 N N . THR A 1 475 ? 40.095 19.981 -50.022 1.00 93.56 475 THR A N 1
ATOM 3967 C CA . THR A 1 475 ? 41.512 20.380 -50.024 1.00 93.56 475 THR A CA 1
ATOM 3968 C C . THR A 1 475 ? 42.162 20.167 -51.393 1.00 93.56 475 THR A C 1
ATOM 3970 O O . THR A 1 475 ? 42.915 21.031 -51.849 1.00 93.56 475 THR A O 1
ATOM 3973 N N . LEU A 1 476 ? 41.825 19.075 -52.088 1.00 92.69 476 LEU A N 1
ATOM 3974 C CA . LEU A 1 476 ? 42.356 18.766 -53.422 1.00 92.69 476 LEU A CA 1
ATOM 3975 C C . LEU A 1 476 ? 41.807 19.669 -54.535 1.00 92.69 476 LEU A C 1
ATOM 3977 O O . LEU A 1 476 ? 42.492 19.882 -55.535 1.00 92.69 476 LEU A O 1
ATOM 3981 N N . LYS A 1 477 ? 40.606 20.243 -54.377 1.00 89.81 477 LYS A N 1
ATOM 3982 C CA . LYS A 1 477 ? 39.993 21.125 -55.392 1.00 89.81 477 LYS A CA 1
ATOM 3983 C C . LYS A 1 477 ? 40.811 22.384 -55.694 1.00 89.81 477 LYS A C 1
ATOM 3985 O O . LYS A 1 477 ? 40.696 22.930 -56.784 1.00 89.81 477 LYS A O 1
ATOM 3990 N N . THR A 1 478 ? 41.664 22.832 -54.774 1.00 86.44 478 THR A N 1
ATOM 3991 C CA . THR A 1 478 ? 42.581 23.964 -55.020 1.00 86.44 478 THR A CA 1
ATOM 3992 C C . THR A 1 478 ? 43.625 23.674 -56.106 1.00 86.44 478 THR A C 1
ATOM 3994 O O . THR A 1 478 ? 44.158 24.599 -56.711 1.00 86.44 478 THR A O 1
ATOM 3997 N N . GLN A 1 479 ? 43.878 22.394 -56.385 1.00 88.19 479 GLN A N 1
ATOM 3998 C CA . GLN A 1 479 ? 44.804 21.881 -57.396 1.00 88.19 479 GLN A CA 1
ATOM 3999 C C . GLN A 1 479 ? 44.062 20.899 -58.321 1.00 88.19 479 GLN A C 1
ATOM 4001 O O . GLN A 1 479 ? 44.554 19.821 -58.653 1.00 88.19 479 GLN A O 1
ATOM 4006 N N . GLN A 1 480 ? 42.832 21.250 -58.710 1.00 84.81 480 GLN A N 1
ATOM 4007 C CA . GLN A 1 480 ? 41.904 20.339 -59.385 1.00 84.81 480 GLN A CA 1
ATOM 4008 C C . GLN A 1 480 ? 42.457 19.743 -60.688 1.00 84.81 480 GLN A C 1
ATOM 4010 O O . GLN A 1 480 ? 42.213 18.570 -60.955 1.00 84.81 480 GLN A O 1
ATOM 4015 N N . GLU A 1 481 ? 43.226 20.508 -61.468 1.00 85.56 481 GLU A N 1
ATOM 4016 C CA . GLU A 1 481 ? 43.860 20.014 -62.700 1.00 85.56 481 GLU A CA 1
ATOM 4017 C C . GLU A 1 481 ? 44.877 18.890 -62.430 1.00 85.56 481 GLU A C 1
ATOM 4019 O O . GLU A 1 481 ? 45.042 18.001 -63.260 1.00 85.56 481 GLU A O 1
ATOM 4024 N N . GLN A 1 482 ? 45.509 18.879 -61.250 1.00 88.06 482 GLN A N 1
ATOM 4025 C CA . GLN A 1 482 ? 46.532 17.897 -60.874 1.00 88.06 482 GLN A CA 1
ATOM 4026 C C . GLN A 1 482 ? 45.939 16.596 -60.308 1.00 88.06 482 GLN A C 1
ATOM 4028 O O . GLN A 1 482 ? 46.521 15.529 -60.498 1.00 88.06 482 GLN A O 1
ATOM 4033 N N . TYR A 1 483 ? 44.776 16.659 -59.644 1.00 93.69 483 TYR A N 1
ATOM 4034 C CA . TYR A 1 483 ? 44.162 15.504 -58.963 1.00 93.69 483 TYR A CA 1
ATOM 4035 C C . TYR A 1 483 ? 42.752 15.152 -59.458 1.00 93.69 483 TYR A C 1
ATOM 4037 O O . TYR A 1 483 ? 41.985 14.521 -58.726 1.00 93.69 483 TYR A O 1
ATOM 4045 N N . ALA A 1 484 ? 42.387 15.544 -60.682 1.00 90.19 484 ALA A N 1
ATOM 4046 C CA . ALA A 1 484 ? 41.035 15.377 -61.224 1.00 90.19 484 ALA A CA 1
ATOM 4047 C C . ALA A 1 484 ? 40.493 13.936 -61.107 1.00 90.19 484 ALA A C 1
ATOM 4049 O O . ALA A 1 484 ? 39.343 13.740 -60.714 1.00 90.19 484 ALA A O 1
ATOM 4050 N N . GLU A 1 485 ? 41.325 12.929 -61.389 1.00 91.38 485 GLU A N 1
ATOM 4051 C CA . GLU A 1 485 ? 40.948 11.510 -61.315 1.00 91.38 485 GLU A CA 1
ATOM 4052 C C . GLU A 1 485 ? 40.692 11.047 -59.869 1.00 91.38 485 GLU A C 1
ATOM 4054 O O . GLU A 1 485 ? 39.668 10.424 -59.588 1.00 91.38 485 GLU A O 1
ATOM 4059 N N . ILE A 1 486 ? 41.560 11.435 -58.926 1.00 93.88 486 ILE A N 1
ATOM 4060 C CA . ILE A 1 486 ? 41.426 11.107 -57.495 1.00 93.88 486 ILE A CA 1
ATOM 4061 C C . ILE A 1 486 ? 40.158 11.745 -56.915 1.00 93.88 486 ILE A C 1
ATOM 4063 O O . ILE A 1 486 ? 39.412 11.099 -56.175 1.00 93.88 486 ILE A O 1
ATOM 4067 N N . ILE A 1 487 ? 39.894 13.005 -57.277 1.00 93.19 487 ILE A N 1
ATOM 4068 C CA . ILE A 1 487 ? 38.676 13.725 -56.890 1.00 93.19 487 ILE A CA 1
ATOM 4069 C C . ILE A 1 487 ? 37.440 13.004 -57.444 1.00 93.19 487 ILE A C 1
ATOM 4071 O O . ILE A 1 487 ? 36.493 12.759 -56.696 1.00 93.19 487 ILE A O 1
ATOM 4075 N N . GLY A 1 488 ? 37.448 12.645 -58.732 1.00 93.12 488 GLY A N 1
ATOM 4076 C CA . GLY A 1 488 ? 36.326 11.979 -59.393 1.00 93.12 488 GLY A CA 1
ATOM 4077 C C . GLY A 1 488 ? 35.979 10.625 -58.772 1.00 93.12 488 GLY A C 1
ATOM 4078 O O . GLY A 1 488 ? 34.807 10.357 -58.503 1.00 93.12 488 GLY A O 1
ATOM 4079 N N . GLU A 1 489 ? 36.978 9.788 -58.492 1.00 94.81 489 GLU A N 1
ATOM 4080 C CA . GLU A 1 489 ? 36.762 8.475 -57.872 1.00 94.81 489 GLU A CA 1
ATOM 4081 C C . GLU A 1 489 ? 36.282 8.584 -56.419 1.00 94.81 489 GLU A C 1
ATOM 4083 O O . GLU A 1 489 ? 35.332 7.899 -56.031 1.00 94.81 489 GLU A O 1
ATOM 4088 N N . LEU A 1 490 ? 36.854 9.491 -55.617 1.00 95.00 490 LEU A N 1
ATOM 4089 C CA . LEU A 1 490 ? 36.401 9.672 -54.236 1.00 95.00 490 LEU A CA 1
ATOM 4090 C C . LEU A 1 490 ? 34.977 10.251 -54.166 1.00 95.00 490 LEU A C 1
ATOM 4092 O O . LEU A 1 490 ? 34.199 9.826 -53.312 1.00 95.00 490 LEU A O 1
ATOM 4096 N N . ILE A 1 491 ? 34.594 11.148 -55.084 1.00 95.38 491 ILE A N 1
ATOM 4097 C CA . ILE A 1 491 ? 33.207 11.637 -55.190 1.00 95.38 491 ILE A CA 1
ATOM 4098 C C . ILE A 1 491 ? 32.244 10.483 -55.492 1.00 95.38 491 ILE A C 1
ATOM 4100 O O . ILE A 1 491 ? 31.231 10.359 -54.808 1.00 95.38 491 ILE A O 1
ATOM 4104 N N . LYS A 1 492 ? 32.576 9.579 -56.427 1.00 95.31 492 LYS A N 1
ATOM 4105 C CA . LYS A 1 492 ? 31.739 8.394 -56.705 1.00 95.31 492 LYS A CA 1
ATOM 4106 C C . LYS A 1 492 ? 31.547 7.520 -55.464 1.00 95.31 492 LYS A C 1
ATOM 4108 O O . LYS A 1 492 ? 30.460 6.979 -55.263 1.00 95.31 492 LYS A O 1
ATOM 4113 N N . VAL A 1 493 ? 32.587 7.354 -54.641 1.00 94.94 493 VAL A N 1
ATOM 4114 C CA . VAL A 1 493 ? 32.485 6.614 -53.372 1.00 94.94 493 VAL A CA 1
ATOM 4115 C C . VAL A 1 493 ? 31.578 7.349 -52.385 1.00 94.94 493 VAL A C 1
ATOM 4117 O O . VAL A 1 493 ? 30.716 6.712 -51.782 1.00 94.94 493 VAL A O 1
ATOM 4120 N N . ILE A 1 494 ? 31.738 8.669 -52.247 1.00 94.31 494 ILE A N 1
ATOM 4121 C CA . ILE A 1 494 ? 30.895 9.509 -51.385 1.00 94.31 494 ILE A CA 1
ATOM 4122 C C . ILE A 1 494 ? 29.423 9.411 -51.795 1.00 94.31 494 ILE A C 1
ATOM 4124 O O . ILE A 1 494 ? 28.567 9.218 -50.933 1.00 94.31 494 ILE A O 1
ATOM 4128 N N . ASP A 1 495 ? 29.120 9.517 -53.086 1.00 93.75 495 ASP A N 1
ATOM 4129 C CA . ASP A 1 495 ? 27.744 9.483 -53.580 1.00 93.75 495 ASP A CA 1
ATOM 4130 C C . ASP A 1 495 ? 27.114 8.104 -53.363 1.00 93.75 495 ASP A C 1
ATOM 4132 O O . ASP A 1 495 ? 26.041 8.011 -52.769 1.00 93.75 495 ASP A O 1
ATOM 4136 N N . LYS A 1 496 ? 27.835 7.021 -53.682 1.00 90.94 496 LYS A N 1
ATOM 4137 C CA . LYS A 1 496 ? 27.389 5.649 -53.375 1.00 90.94 496 LYS A CA 1
ATOM 4138 C C . LYS A 1 496 ? 27.189 5.399 -51.881 1.00 90.94 496 LYS A C 1
ATOM 4140 O O . LYS A 1 496 ? 26.332 4.609 -51.503 1.00 90.94 496 LYS A O 1
ATOM 4145 N N . ALA A 1 497 ? 27.989 6.022 -51.018 1.00 90.06 497 ALA A N 1
ATOM 4146 C CA . ALA A 1 497 ? 27.852 5.876 -49.571 1.00 90.06 497 ALA A CA 1
ATOM 4147 C C . ALA A 1 497 ? 26.635 6.627 -49.006 1.00 90.06 497 ALA A C 1
ATOM 4149 O O . ALA A 1 497 ? 26.192 6.305 -47.908 1.00 90.06 497 ALA A O 1
ATOM 4150 N N . LYS A 1 498 ? 26.077 7.593 -49.746 1.00 88.50 498 LYS A N 1
ATOM 4151 C CA . LYS A 1 498 ? 24.821 8.278 -49.397 1.00 88.50 498 LYS A CA 1
ATOM 4152 C C . LYS A 1 498 ? 23.580 7.527 -49.887 1.00 88.50 498 LYS A C 1
ATOM 4154 O O . LYS A 1 498 ? 22.473 7.838 -49.450 1.00 88.50 498 LYS A O 1
ATOM 4159 N N . GLU A 1 499 ? 23.741 6.554 -50.782 1.00 83.94 499 GLU A N 1
ATOM 4160 C CA . GLU A 1 499 ? 22.643 5.773 -51.354 1.00 83.94 499 GLU A CA 1
ATOM 4161 C C . GLU A 1 499 ? 22.133 4.713 -50.365 1.00 83.94 499 GLU A C 1
ATOM 4163 O O . GLU A 1 499 ? 22.431 3.523 -50.454 1.00 83.94 499 GLU A O 1
ATOM 4168 N N . PHE A 1 500 ? 21.301 5.150 -49.421 1.00 77.31 500 PHE A N 1
ATOM 4169 C CA . PHE A 1 500 ? 20.485 4.270 -48.589 1.00 77.31 500 PHE A CA 1
ATOM 4170 C C . PHE A 1 500 ? 19.011 4.554 -48.845 1.00 77.31 500 PHE A C 1
ATOM 4172 O O . PHE A 1 500 ? 18.464 5.561 -48.403 1.00 77.31 500 PHE A O 1
ATOM 4179 N N . ASN A 1 501 ? 18.349 3.661 -49.578 1.00 56.69 501 ASN A N 1
ATOM 4180 C CA . ASN A 1 501 ? 16.993 3.877 -50.084 1.00 56.69 501 ASN A CA 1
ATOM 4181 C C . ASN A 1 501 ? 15.907 3.525 -49.043 1.00 56.69 501 ASN A C 1
ATOM 4183 O O . ASN A 1 501 ? 14.985 2.760 -49.321 1.00 56.69 501 ASN A O 1
ATOM 4187 N N . THR A 1 502 ? 16.048 4.014 -47.805 1.00 67.00 502 THR A N 1
ATOM 4188 C CA . THR A 1 502 ? 15.144 3.672 -46.694 1.00 67.00 502 THR A CA 1
ATOM 4189 C C . THR A 1 502 ? 14.902 4.850 -45.757 1.00 67.00 502 THR A C 1
ATOM 4191 O O . THR A 1 502 ? 15.842 5.529 -45.356 1.00 67.00 502 THR A O 1
ATOM 4194 N N . TYR A 1 503 ? 13.655 5.017 -45.311 1.00 64.69 503 TYR A N 1
ATOM 4195 C CA . TYR A 1 503 ? 13.255 6.026 -44.318 1.00 64.69 503 TYR A CA 1
ATOM 4196 C C . TYR A 1 503 ? 13.900 5.821 -42.926 1.00 64.69 503 TYR A C 1
ATOM 4198 O O . TYR A 1 503 ? 13.935 6.749 -42.123 1.00 64.69 503 TYR A O 1
ATOM 4206 N N . GLN A 1 504 ? 14.417 4.621 -42.629 1.00 71.69 504 GLN A N 1
ATOM 4207 C CA . GLN A 1 504 ? 15.105 4.284 -41.375 1.00 71.69 504 GLN A CA 1
ATOM 4208 C C . GLN A 1 504 ? 16.299 3.355 -41.661 1.00 71.69 504 GLN A C 1
ATOM 4210 O O . GLN A 1 504 ? 16.095 2.144 -41.765 1.00 71.69 504 GLN A O 1
ATOM 4215 N N . PRO A 1 505 ? 17.523 3.892 -41.817 1.00 80.62 505 PRO A N 1
ATOM 4216 C CA . PRO A 1 505 ? 18.717 3.074 -42.022 1.00 80.62 505 PRO A CA 1
ATOM 4217 C C . PRO A 1 505 ? 19.003 2.188 -40.803 1.00 80.62 505 PRO A C 1
ATOM 4219 O O . PRO A 1 505 ? 18.684 2.561 -39.673 1.00 80.62 505 PRO A O 1
ATOM 4222 N N . THR A 1 506 ? 19.603 1.018 -41.019 1.00 88.81 506 THR A N 1
ATOM 4223 C CA . THR A 1 506 ? 20.030 0.114 -39.939 1.00 88.81 506 THR A CA 1
ATOM 4224 C C . THR A 1 506 ? 21.475 0.387 -39.514 1.00 88.81 506 THR A C 1
ATOM 4226 O O . THR A 1 506 ? 22.216 1.097 -40.197 1.00 88.81 506 THR A O 1
ATOM 4229 N N . VAL A 1 507 ? 21.897 -0.212 -38.393 1.00 89.69 507 VAL A N 1
ATOM 4230 C CA . VAL A 1 507 ? 23.303 -0.196 -37.946 1.00 89.69 507 VAL A CA 1
ATOM 4231 C C . VAL A 1 507 ? 24.223 -0.710 -39.057 1.00 89.69 507 VAL A C 1
ATOM 4233 O O . VAL A 1 507 ? 25.172 -0.023 -39.414 1.00 89.69 507 VAL A O 1
ATOM 4236 N N . ASP A 1 508 ? 23.892 -1.854 -39.663 1.00 91.25 508 ASP A N 1
ATOM 4237 C CA . ASP A 1 508 ? 24.705 -2.474 -40.717 1.00 91.25 508 ASP A CA 1
ATOM 4238 C C . ASP A 1 508 ? 24.824 -1.590 -41.961 1.00 91.25 508 ASP A C 1
ATOM 4240 O O . ASP A 1 508 ? 25.878 -1.542 -42.589 1.00 91.25 508 ASP A O 1
ATOM 4244 N N . MET A 1 509 ? 23.762 -0.855 -42.306 1.00 91.38 509 MET A N 1
ATOM 4245 C CA . MET A 1 509 ? 23.794 0.094 -43.419 1.00 91.38 509 MET A CA 1
ATOM 4246 C C . MET A 1 509 ? 24.786 1.223 -43.132 1.00 91.38 509 MET A C 1
ATOM 4248 O O . MET A 1 509 ? 25.686 1.454 -43.938 1.00 91.38 509 MET A O 1
ATOM 4252 N N . TYR A 1 510 ? 24.691 1.867 -41.963 1.00 93.62 510 TYR A N 1
ATOM 4253 C CA . TYR A 1 510 ? 25.644 2.909 -41.575 1.00 93.62 510 TYR A CA 1
ATOM 4254 C C . TYR A 1 510 ? 27.081 2.386 -41.509 1.00 93.62 510 TYR A C 1
ATOM 4256 O O . TYR A 1 510 ? 27.977 3.016 -42.070 1.00 93.62 510 TYR A O 1
ATOM 4264 N N . SER A 1 511 ? 27.301 1.220 -40.898 1.00 93.50 511 SER A N 1
ATOM 4265 C CA . SER A 1 511 ? 28.628 0.605 -40.810 1.00 93.50 511 SER A CA 1
ATOM 4266 C C . SER A 1 511 ? 29.199 0.255 -42.188 1.00 93.50 511 SER A C 1
ATOM 4268 O O . SER A 1 511 ? 30.363 0.542 -42.455 1.00 93.50 511 SER A O 1
ATOM 4270 N N . ALA A 1 512 ? 28.387 -0.264 -43.112 1.00 92.69 512 ALA A N 1
ATOM 4271 C CA . ALA A 1 512 ? 28.841 -0.573 -44.466 1.00 92.69 512 ALA A CA 1
ATOM 4272 C C . ALA A 1 512 ? 29.214 0.683 -45.276 1.00 92.69 512 ALA A C 1
ATOM 4274 O O . ALA A 1 512 ? 30.172 0.647 -46.053 1.00 92.69 512 ALA A O 1
ATOM 4275 N N . ALA A 1 513 ? 28.493 1.804 -45.128 1.00 93.50 513 ALA A N 1
ATOM 4276 C CA . ALA A 1 513 ? 28.936 3.060 -45.748 1.00 93.50 513 ALA A CA 1
ATOM 4277 C C . ALA A 1 513 ? 30.165 3.649 -45.067 1.00 93.50 513 ALA A C 1
ATOM 4279 O O . ALA A 1 513 ? 31.044 4.147 -45.768 1.00 93.50 513 ALA A O 1
ATOM 4280 N N . GLU A 1 514 ? 30.238 3.599 -43.736 1.00 95.94 514 GLU A N 1
ATOM 4281 C CA . GLU A 1 514 ? 31.412 4.040 -42.982 1.00 95.94 514 GLU A CA 1
ATOM 4282 C C . GLU A 1 514 ? 32.676 3.338 -43.502 1.00 95.94 514 GLU A C 1
ATOM 4284 O O . GLU A 1 514 ? 33.663 4.003 -43.824 1.00 95.94 514 GLU A O 1
ATOM 4289 N N . GLU A 1 515 ? 32.639 2.011 -43.648 1.00 95.19 515 GLU A N 1
ATOM 4290 C CA . GLU A 1 515 ? 33.759 1.221 -44.168 1.00 95.19 515 GLU A CA 1
ATOM 4291 C C . GLU A 1 515 ? 34.133 1.611 -45.602 1.00 95.19 515 GLU A C 1
ATOM 4293 O O . GLU A 1 515 ? 35.311 1.839 -45.890 1.00 95.19 515 GLU A O 1
ATOM 4298 N N . LYS A 1 516 ? 33.143 1.766 -46.493 1.00 94.88 516 LYS A N 1
ATOM 4299 C CA . LYS A 1 516 ? 33.376 2.210 -47.878 1.00 94.88 516 LYS A CA 1
ATOM 4300 C C . LYS A 1 516 ? 34.027 3.591 -47.937 1.00 94.88 516 LYS A C 1
ATOM 4302 O O . LYS A 1 516 ? 34.958 3.789 -48.715 1.00 94.88 516 LYS A O 1
ATOM 4307 N N . LEU A 1 517 ? 33.564 4.531 -47.113 1.00 95.94 517 LEU A N 1
ATOM 4308 C CA . LEU A 1 517 ? 34.111 5.887 -47.036 1.00 95.94 517 LEU A CA 1
ATOM 4309 C C . LEU A 1 517 ? 35.548 5.884 -46.510 1.00 95.94 517 LEU A C 1
ATOM 4311 O O . LEU A 1 517 ? 36.406 6.552 -47.086 1.00 95.94 517 LEU A O 1
ATOM 4315 N N . LYS A 1 518 ? 35.833 5.109 -45.456 1.00 96.25 518 LYS A N 1
ATOM 4316 C CA . LYS A 1 518 ? 37.192 4.977 -44.907 1.00 96.25 518 LYS A CA 1
ATOM 4317 C C . LYS A 1 518 ? 38.156 4.368 -45.918 1.00 96.25 518 LYS A C 1
ATOM 4319 O O . LYS A 1 518 ? 39.241 4.916 -46.112 1.00 96.25 518 LYS A O 1
ATOM 4324 N N . LEU A 1 519 ? 37.751 3.285 -46.584 1.00 96.00 519 LEU A N 1
ATOM 4325 C CA . LEU A 1 519 ? 38.568 2.629 -47.602 1.00 96.00 519 LEU A CA 1
ATOM 4326 C C . LEU A 1 519 ? 38.819 3.565 -48.790 1.00 96.00 519 LEU A C 1
ATOM 4328 O O . LEU A 1 519 ? 39.969 3.770 -49.167 1.00 96.00 519 LEU A O 1
ATOM 4332 N N . GLY A 1 520 ? 37.768 4.196 -49.326 1.00 95.62 520 GLY A N 1
ATOM 4333 C CA . GLY A 1 520 ? 37.891 5.140 -50.438 1.00 95.62 520 GLY A CA 1
ATOM 4334 C C . GLY A 1 520 ? 38.797 6.328 -50.111 1.00 95.62 520 GLY A C 1
ATOM 4335 O O . GLY A 1 520 ? 39.662 6.681 -50.910 1.00 95.62 520 GLY A O 1
ATOM 4336 N N . LEU A 1 521 ? 38.664 6.907 -48.912 1.00 96.44 521 LEU A N 1
ATOM 4337 C CA . LEU A 1 521 ? 39.541 7.983 -48.447 1.00 96.44 521 LEU A CA 1
ATOM 4338 C C . LEU A 1 521 ? 41.000 7.522 -48.324 1.00 96.44 521 LEU A C 1
ATOM 4340 O O . LEU A 1 521 ? 41.908 8.258 -48.706 1.00 96.44 521 LEU A O 1
ATOM 4344 N N . GLN A 1 522 ? 41.242 6.320 -47.797 1.00 96.69 522 GLN A N 1
ATOM 4345 C CA . GLN A 1 522 ? 42.594 5.773 -47.687 1.00 96.69 522 GLN A CA 1
ATOM 4346 C C . GLN A 1 522 ? 43.222 5.554 -49.068 1.00 96.69 522 GLN A C 1
ATOM 4348 O O . GLN A 1 522 ? 44.356 5.978 -49.293 1.00 96.69 522 GLN A O 1
ATOM 4353 N N . THR A 1 523 ? 42.480 4.965 -50.008 1.00 96.06 523 THR A N 1
ATOM 4354 C CA . THR A 1 523 ? 42.924 4.796 -51.397 1.00 96.06 523 THR A CA 1
ATOM 4355 C C . THR A 1 523 ? 43.245 6.143 -52.046 1.00 96.06 523 THR A C 1
ATOM 4357 O O . THR A 1 523 ? 44.298 6.284 -52.665 1.00 96.06 523 THR A O 1
ATOM 4360 N N . ALA A 1 524 ? 42.398 7.158 -51.849 1.00 94.88 524 ALA A N 1
ATOM 4361 C CA . ALA A 1 524 ? 42.613 8.494 -52.398 1.00 94.88 524 ALA A CA 1
ATOM 4362 C C . ALA A 1 524 ? 43.852 9.194 -51.806 1.00 94.88 524 ALA A C 1
ATOM 4364 O O . ALA A 1 524 ? 44.591 9.852 -52.538 1.00 94.88 524 ALA A O 1
ATOM 4365 N N . LYS A 1 525 ? 44.122 9.024 -50.504 1.00 95.75 525 LYS A N 1
ATOM 4366 C CA . LYS A 1 525 ? 45.339 9.546 -49.856 1.00 95.75 525 LYS A CA 1
ATOM 4367 C C . LYS A 1 525 ? 46.609 8.926 -50.437 1.00 95.75 525 LYS A C 1
ATOM 4369 O O . LYS A 1 525 ? 47.521 9.662 -50.795 1.00 95.75 525 LYS A O 1
ATOM 4374 N N . ILE A 1 526 ? 46.634 7.603 -50.601 1.00 95.31 526 ILE A N 1
ATOM 4375 C CA . ILE A 1 526 ? 47.775 6.890 -51.199 1.00 95.31 526 ILE A CA 1
ATOM 4376 C C . ILE A 1 526 ? 47.984 7.332 -52.654 1.00 95.31 526 ILE A C 1
ATOM 4378 O O . ILE A 1 526 ? 49.108 7.610 -53.068 1.00 95.31 526 ILE A O 1
ATOM 4382 N N . ALA A 1 527 ? 46.901 7.440 -53.430 1.00 93.12 527 ALA A N 1
ATOM 4383 C CA . ALA A 1 527 ? 46.972 7.910 -54.811 1.00 93.12 527 ALA A CA 1
ATOM 4384 C C . ALA A 1 527 ? 47.532 9.339 -54.897 1.00 93.12 527 ALA A C 1
ATOM 4386 O O . ALA A 1 527 ? 48.368 9.614 -55.755 1.00 93.12 527 ALA A O 1
ATOM 4387 N N . LYS A 1 528 ? 47.130 10.228 -53.976 1.00 94.38 528 LYS A N 1
ATOM 4388 C CA . LYS A 1 528 ? 47.661 11.593 -53.895 1.00 94.38 528 LYS A CA 1
ATOM 4389 C C . LYS A 1 528 ? 49.159 11.585 -53.598 1.00 94.38 528 LYS A C 1
ATOM 4391 O O . LYS A 1 528 ? 49.904 12.240 -54.308 1.00 94.38 528 LYS A O 1
ATOM 4396 N N . GLU A 1 529 ? 49.611 10.822 -52.604 1.00 93.94 529 GLU A N 1
ATOM 4397 C CA . GLU A 1 529 ? 51.040 10.725 -52.261 1.00 93.94 529 GLU A CA 1
ATOM 4398 C C . GLU A 1 529 ? 51.895 10.229 -53.436 1.00 93.94 529 GLU A C 1
ATOM 4400 O O . GLU A 1 529 ? 53.008 10.710 -53.645 1.00 93.94 529 GLU A O 1
ATOM 4405 N N . ASN A 1 530 ? 51.382 9.280 -54.221 1.00 93.06 530 ASN A N 1
ATOM 4406 C CA . ASN A 1 530 ? 52.062 8.819 -55.429 1.00 93.06 530 ASN A CA 1
ATOM 4407 C C . ASN A 1 530 ? 52.087 9.906 -56.508 1.00 93.06 530 ASN A C 1
ATOM 4409 O O . ASN A 1 530 ? 53.132 10.136 -57.113 1.00 93.06 530 ASN A O 1
ATOM 4413 N N . LYS A 1 531 ? 50.972 10.621 -56.702 1.00 90.81 531 LYS A N 1
ATOM 4414 C CA . LYS A 1 531 ? 50.893 11.735 -57.652 1.00 90.81 531 LYS A CA 1
ATOM 4415 C C . LYS A 1 531 ? 51.828 12.885 -57.275 1.00 90.81 531 LYS A C 1
ATOM 4417 O O . LYS A 1 531 ? 52.506 13.421 -58.144 1.00 90.81 531 LYS A O 1
ATOM 4422 N N . ASP A 1 532 ? 51.927 13.212 -55.988 1.00 90.62 532 ASP A N 1
ATOM 4423 C CA . ASP A 1 532 ? 52.862 14.214 -55.471 1.00 90.62 532 ASP A CA 1
ATOM 4424 C C . ASP A 1 532 ? 54.316 13.844 -55.835 1.00 90.62 532 ASP A C 1
ATOM 4426 O O . ASP A 1 532 ? 55.086 14.707 -56.252 1.00 90.62 532 ASP A O 1
ATOM 4430 N N . LYS A 1 533 ? 54.685 12.556 -55.736 1.00 91.12 533 LYS A N 1
ATOM 4431 C CA . LYS A 1 533 ? 56.020 12.052 -56.117 1.00 91.12 533 LYS A CA 1
ATOM 4432 C C . LYS A 1 533 ? 56.267 12.079 -57.625 1.00 91.12 533 LYS A C 1
ATOM 4434 O O . LYS A 1 533 ? 57.399 12.305 -58.036 1.00 91.12 533 LYS A O 1
ATOM 4439 N N . GLU A 1 534 ? 55.246 11.837 -58.444 1.00 86.00 534 GLU A N 1
ATOM 4440 C CA . GLU A 1 534 ? 55.350 11.963 -59.907 1.00 86.00 534 GLU A CA 1
ATOM 4441 C C . GLU A 1 534 ? 55.563 13.410 -60.351 1.00 86.00 534 GLU A C 1
ATOM 4443 O O . GLU A 1 534 ? 56.235 13.635 -61.342 1.00 86.00 534 GLU A O 1
ATOM 4448 N N . ILE A 1 535 ? 54.990 14.383 -59.638 1.00 82.12 535 ILE A N 1
ATOM 4449 C CA . ILE A 1 535 ? 55.117 15.811 -59.969 1.00 82.12 535 ILE A CA 1
ATOM 4450 C C . ILE A 1 535 ? 56.486 16.374 -59.538 1.00 82.12 535 ILE A C 1
ATOM 4452 O O . ILE A 1 535 ? 56.944 17.374 -60.086 1.00 82.12 535 ILE A O 1
ATOM 4456 N N . GLN A 1 536 ? 57.126 15.765 -58.533 1.00 74.56 536 GLN A N 1
ATOM 4457 C CA . GLN A 1 536 ? 58.429 16.187 -58.002 1.00 74.56 536 GLN A CA 1
ATOM 4458 C C . GLN A 1 536 ? 59.640 15.616 -58.760 1.00 74.56 536 GLN A C 1
ATOM 4460 O O . GLN A 1 536 ? 60.740 16.143 -58.585 1.00 74.56 536 GLN A O 1
ATOM 4465 N N . ASN A 1 537 ? 59.449 14.559 -59.555 1.00 59.91 537 ASN A N 1
ATOM 4466 C CA . ASN A 1 537 ? 60.458 13.982 -60.453 1.00 59.91 537 ASN A CA 1
ATOM 4467 C C . ASN A 1 537 ? 60.258 14.503 -61.876 1.00 59.91 537 ASN A C 1
ATOM 4469 O O . ASN A 1 537 ? 61.279 14.625 -62.591 1.00 59.91 537 ASN A O 1
#

Sequence (537 aa):
MEKENKRKKRKIALGILLGLAILGTSAVVAGVVISKKQGKKEAEEKELTTPKEKEALKEIKDKIKKIYDPEVDKEVKNENQIKDIKEKIDEVLSDVFSKKWFWWRRNTRMTSLGGPKKDKPKKQQSEQLKDDKNLKLKQIDLSKFKTTLEKVKKLNIDEYYKNYVEKLKKEKFEEFKSPLWKKYNQINDFYQKLILAKPDDFLVNADKKTILEVLKSIETRLKNAPLKDYDFVNNLDEELVLFYISRIEPLVFREDYLTLLGYIKEKYPKISTEDIESKVNEKLTYGGYIKDSFHFGYKNLKSRLLANENYNLNDLIPEPKHYEIGELGTKDEIYARIQQTIFQQNTNAFMQYGYFEKVIRELDKLSKKSGNYKTFFQGILYLEKQIVLINERIQAGIEMKKHYDEIKNQWYTYGAWAVNRSYEVEKRIKKTSTTEEVYKAIEDLKNIKEQGLKLESARNKYDEALKNATVFVETLKTQQEQYAEIIGELIKVIDKAKEFNTYQPTVDMYSAAEEKLKLGLQTAKIAKENKDKEIQN

pLDDT: mean 74.71, std 25.35, range [22.81, 98.19]